Protein AF-0000000070832855 (afdb_homodimer)

Sequence (430 aa):
MSVKDAIEWRKTVKIYDDSKVISAEELATIIEAGRMAPSSMGLEVCNIVVIKNKEIKAKFAYDVLNGSNVEKGLKCDTLVCLVGYNANYLVSDEFLRSRLHRSEALDEKKLSETIEKYRQYLENHDNLTSYVDSQVYITTAFMTLQAADLKIGTTIIGGFNDHHSNDLLHELGYIDKDIKHTVLLLALGKYDEKTTGATFARKRISTEEFAKIVKMSVKDAIEWRKTVKIYDDSKVISAEELATIIEAGRMAPSSMGLEVCNIVVIKNKEIKAKFAYDVLNGSNVEKGLKCDTLVCLVGYNANYLVSDEFLRSRLHRSEALDEKKLSETIEKYRQYLENHDNLTSYVDSQVYITTAFMTLQAADLKIGTTIIGGFNDHHSNDLLHELGYIDKDIKHTVLLLALGKYDEKTTGATFARKRISTEEFAKIVK

Secondary structure (DSSP, 8-state):
-BHHHHHHH--B--S--TTS---HHHHHHHHHHHHTS--GGG---EEEEEE--HHHHHHHHHHHB-THHHHHHHHSSEEEEEEEE-HHHHTSHHHHHHHHTTT----HHHHHHHHHHHHHHHHTSS-HHHHHHHHHHHHHHHHHHHHHHTT-EEEEE--B-HHHHHHHHHHTTS--TTTEEEEEEEEEE---TTSTTSS-------HHHHEEEE-/-BHHHHHHH--B--S--TTS---HHHHHHHHHHHHTS--GGG---EEEEEE--HHHHHHHHHHHB-THHHHHHHHSSEEEEEEEE-HHHHTSHHHHHHHHTTT----HHHHHHHHHHHHHHHHTSS-HHHHHHHHHHHHHHHHHHHHHHTT-EEEEE--B-HHHHHHHHHHTTS--TTTEEEEEEEEEE---TTSTTSS-------HHHHEEEE-

Organism: NCBI:txid315358

InterPro domains:
  IPR000415 Nitroreductase-like [G3DSA:3.40.109.10] (1-215)
  IPR000415 Nitroreductase-like [SSF55469] (1-211)
  IPR029479 Nitroreductase [PF00881] (7-190)

Solvent-accessible surface area (backbone atoms only — not comparable to full-atom values): 22189 Å² total; per-residue (Å²): 78,34,34,68,55,13,57,70,67,52,54,60,44,59,45,49,36,64,89,44,78,77,49,72,68,59,50,50,54,26,53,48,35,29,62,65,36,80,38,81,95,63,54,60,57,50,36,35,41,37,31,51,24,67,68,61,30,41,51,44,15,68,68,21,32,48,76,76,47,23,56,34,45,56,29,26,43,31,40,32,38,36,25,22,48,29,50,75,44,59,61,30,66,70,49,40,50,68,45,55,58,72,78,43,97,50,55,69,67,60,45,53,52,49,44,50,51,51,34,51,55,52,69,69,43,93,48,45,54,52,56,33,47,25,46,40,29,26,23,49,36,37,22,49,44,36,27,24,39,70,68,33,35,35,29,81,41,76,74,55,41,53,68,48,43,29,51,51,38,28,74,75,67,77,43,54,57,85,42,33,40,60,65,40,34,38,34,31,25,37,57,52,89,80,44,86,69,16,55,70,86,87,80,66,80,52,67,71,78,34,41,46,74,42,110,77,32,33,68,57,14,57,69,68,52,55,61,43,59,45,48,37,63,89,44,77,78,49,71,66,58,51,49,53,26,52,49,35,30,62,64,37,79,39,80,93,63,55,60,57,49,36,36,40,37,32,51,24,66,67,60,30,41,51,45,15,68,70,21,34,48,76,77,47,24,58,36,46,57,28,26,45,32,43,31,38,34,26,24,49,29,52,76,44,58,61,30,67,70,49,38,50,67,45,55,58,73,76,44,95,49,55,69,67,59,46,53,52,49,44,50,52,52,33,52,54,51,68,68,43,92,49,47,54,53,57,33,46,25,46,41,31,26,23,49,37,37,23,50,43,37,28,24,38,69,68,33,35,34,30,82,42,76,73,54,40,52,68,49,43,29,50,51,37,28,75,74,66,76,44,54,56,87,42,32,40,58,65,38,35,38,35,31,25,36,56,53,90,82,44,85,67,17,55,71,85,86,78,65,80,52,68,71,75,35,40,47,76,42,112

Radius of gyration: 21.03 Å; Cα contacts (8 Å, |Δi|>4): 811; chains: 2; bounding box: 63×57×48 Å

Nearest PDB structures (foldseek):
  7ldq-assembly1_A  TM=8.716E-01  e=1.777E-17  Haemophilus influenzae R2846
  2hay-assembly1_A  TM=8.669E-01  e=4.616E-17  Streptococcus pyogenes serotype M1
  7rzp-assembly1_B  TM=8.556E-01  e=2.394E-17  Haemophilus influenzae R2866
  7s14-assembly1_A  TM=8.745E-01  e=1.821E-16  Haemophilus influenzae 86-028NP
  2h0u-assembly1_A-2  TM=8.362E-01  e=1.786E-12  Helicobacter pylori

Foldseek 3Di:
DDLVVLVVQAFAFLAFALVDAQDPVLVVQLQVLLVPFDDVVQLSFKDKDKDQDLVLLLVCLVQKADDSSSNLSNRFRIKMFIKGWDLVQSLDPVSLLVRQVVPDPDDPVVSVVVSVVVSVVLVPDPDNVVSGLVSSVRSVVSSSSSCSVVQKYKHKAQHIHFVRVLVSCVVVPNDDSNTMTGRIMMGIHHHDPPDPPRGDDDDDDDPVVVDDDDD/DDLVVLVVQAFAFLDFALVDAQDPVLVVQLQVLLVPFDDVVQLSFKDKDKDQDLVLLLVCLVQKADDSSSNLSNRFRIKMFIKGWDLVQSLDPVSLLVRQVVPDPDDPVVSVVVSVVVSVVLVPDPDNVVSGLVSSVRSVVSSSSSCSVVQKYKHKAQHIHFVRVLVSCVVVPNDDSNTMTGRIMMGIHHHDPPDPPRGDDDDDDDPVVVDDDDD

pLDDT: mean 96.26, std 5.05, range [60.94, 98.94]

Structure (mmCIF, N/CA/C/O backbone):
data_AF-0000000070832855-model_v1
#
loop_
_entity.id
_entity.type
_entity.pdbx_description
1 polymer Nitroreductase
#
loop_
_atom_site.group_PDB
_atom_site.id
_atom_site.type_symbol
_atom_site.label_atom_id
_atom_site.label_alt_id
_atom_site.label_comp_id
_atom_site.label_asym_id
_atom_site.label_entity_id
_atom_site.label_seq_id
_atom_site.pdbx_PDB_ins_code
_atom_site.Cartn_x
_atom_site.Cartn_y
_atom_site.Cartn_z
_atom_site.occupancy
_atom_site.B_iso_or_equiv
_atom_site.auth_seq_id
_atom_site.auth_comp_id
_atom_site.auth_asym_id
_atom_site.auth_atom_id
_atom_site.pdbx_PDB_model_num
ATOM 1 N N . MET A 1 1 ? 5.602 -11.656 15.859 1 93.94 1 MET A N 1
ATOM 2 C CA . MET A 1 1 ? 6.734 -10.766 16.062 1 93.94 1 MET A CA 1
ATOM 3 C C . MET A 1 1 ? 6.32 -9.305 15.891 1 93.94 1 MET A C 1
ATOM 5 O O . MET A 1 1 ? 5.211 -9.023 15.438 1 93.94 1 MET A O 1
ATOM 9 N N . SER A 1 2 ? 7.266 -8.328 16.266 1 97.25 2 SER A N 1
ATOM 10 C CA . SER A 1 2 ? 6.949 -6.906 16.125 1 97.25 2 SER A CA 1
ATOM 11 C C . SER A 1 2 ? 6.871 -6.512 14.656 1 97.25 2 SER A C 1
ATOM 13 O O . SER A 1 2 ? 7.328 -7.254 13.781 1 97.25 2 SER A O 1
ATOM 15 N N . VAL A 1 3 ? 6.281 -5.355 14.398 1 98.81 3 VAL A N 1
ATOM 16 C CA . VAL A 1 3 ? 6.219 -4.844 13.031 1 98.81 3 VAL A CA 1
ATOM 17 C C . VAL A 1 3 ? 7.633 -4.625 12.5 1 98.81 3 VAL A C 1
ATOM 19 O O . VAL A 1 3 ? 7.949 -5.016 11.375 1 98.81 3 VAL A O 1
ATOM 22 N N . LYS A 1 4 ? 8.484 -4.012 13.289 1 98.38 4 LYS A N 1
ATOM 23 C CA . LYS A 1 4 ? 9.875 -3.779 12.906 1 98.38 4 LYS A CA 1
ATOM 24 C C . LYS A 1 4 ? 10.57 -5.082 12.523 1 98.38 4 LYS A C 1
ATOM 26 O O . LYS A 1 4 ? 11.242 -5.156 11.5 1 98.38 4 LYS A O 1
ATOM 31 N N . ASP A 1 5 ? 10.414 -6.121 13.305 1 98.44 5 ASP A N 1
ATOM 32 C CA . ASP A 1 5 ? 11.031 -7.418 13.039 1 98.44 5 ASP A CA 1
ATOM 33 C C . ASP A 1 5 ? 10.477 -8.039 11.758 1 98.44 5 ASP A C 1
ATOM 35 O O . ASP A 1 5 ? 11.211 -8.664 10.992 1 98.44 5 ASP A O 1
ATOM 39 N N . ALA A 1 6 ? 9.125 -7.922 11.562 1 98.75 6 ALA A N 1
ATOM 40 C CA . ALA A 1 6 ? 8.492 -8.445 10.352 1 98.75 6 ALA A CA 1
ATOM 41 C C . ALA A 1 6 ? 9.047 -7.754 9.109 1 98.75 6 ALA A C 1
ATOM 43 O O . ALA A 1 6 ? 9.312 -8.406 8.094 1 98.75 6 ALA A O 1
ATOM 44 N N . ILE A 1 7 ? 9.219 -6.422 9.211 1 98.75 7 ILE A N 1
ATOM 45 C CA . ILE A 1 7 ? 9.766 -5.645 8.102 1 98.75 7 ILE A CA 1
ATOM 46 C C . ILE A 1 7 ? 11.195 -6.098 7.816 1 98.75 7 ILE A C 1
ATOM 48 O O . ILE A 1 7 ? 11.578 -6.258 6.656 1 98.75 7 ILE A O 1
ATOM 52 N N . GLU A 1 8 ? 11.977 -6.34 8.797 1 97.38 8 GLU A N 1
ATOM 53 C CA . GLU A 1 8 ? 13.359 -6.773 8.625 1 97.38 8 GLU A CA 1
ATOM 54 C C . GLU A 1 8 ? 13.43 -8.172 8.031 1 97.38 8 GLU A C 1
ATOM 56 O O . GLU A 1 8 ? 14.32 -8.469 7.227 1 97.38 8 GLU A O 1
ATOM 61 N N . TRP A 1 9 ? 12.531 -9.016 8.422 1 97.12 9 TRP A N 1
ATOM 62 C CA . TRP A 1 9 ? 12.523 -10.391 7.945 1 97.12 9 TRP A CA 1
ATOM 63 C C . TRP A 1 9 ? 12.047 -10.469 6.5 1 97.12 9 TRP A C 1
ATOM 65 O O . TRP A 1 9 ? 12.516 -11.305 5.727 1 97.12 9 TRP A O 1
ATOM 75 N N . ARG A 1 10 ? 11.102 -9.633 6.129 1 97.75 10 ARG A N 1
ATOM 76 C CA . ARG A 1 10 ? 10.422 -9.703 4.836 1 97.75 10 ARG A CA 1
ATOM 77 C C . ARG A 1 10 ? 11.391 -9.438 3.693 1 97.75 10 ARG A C 1
ATOM 79 O O . ARG A 1 10 ? 12.07 -8.414 3.674 1 97.75 10 ARG A O 1
ATOM 86 N N . LYS A 1 11 ? 11.43 -10.312 2.754 1 96.38 11 LYS A N 1
ATOM 87 C CA . LYS A 1 11 ? 12.102 -10.219 1.461 1 96.38 11 LYS A CA 1
ATOM 88 C C . LYS A 1 11 ? 11.25 -10.828 0.352 1 96.38 11 LYS A C 1
ATOM 90 O O . LYS A 1 11 ? 10.375 -11.656 0.618 1 96.38 11 LYS A O 1
ATOM 95 N N . THR A 1 12 ? 11.516 -10.336 -0.816 1 97.81 12 THR A N 1
ATOM 96 C CA . THR A 1 12 ? 10.867 -11.023 -1.927 1 97.81 12 THR A CA 1
ATOM 97 C C . THR A 1 12 ? 11.406 -12.445 -2.072 1 97.81 12 THR A C 1
ATOM 99 O O . THR A 1 12 ? 12.617 -12.648 -2.139 1 97.81 12 THR A O 1
ATOM 102 N N . VAL A 1 13 ? 10.5 -13.383 -2.078 1 97.94 13 VAL A N 1
ATOM 103 C CA . VAL A 1 13 ? 10.883 -14.789 -2.203 1 97.94 13 VAL A CA 1
ATOM 104 C C . VAL A 1 13 ? 10.758 -15.234 -3.658 1 97.94 13 VAL A C 1
ATOM 106 O O . VAL A 1 13 ? 9.711 -15.039 -4.285 1 97.94 13 VAL A O 1
ATOM 109 N N . LYS A 1 14 ? 11.742 -15.906 -4.145 1 96.06 14 LYS A N 1
ATOM 110 C CA . LYS A 1 14 ? 11.781 -16.25 -5.562 1 96.06 14 LYS A CA 1
ATOM 111 C C . LYS A 1 14 ? 11.633 -17.766 -5.762 1 96.06 14 LYS A C 1
ATOM 113 O O . LYS A 1 14 ? 11.266 -18.219 -6.848 1 96.06 14 LYS A O 1
ATOM 118 N N . ILE A 1 15 ? 11.984 -18.484 -4.773 1 97.62 15 ILE A N 1
ATOM 119 C CA . ILE A 1 15 ? 11.906 -19.938 -4.828 1 97.62 15 ILE A CA 1
ATOM 120 C C . ILE A 1 15 ? 11.156 -20.469 -3.605 1 97.62 15 ILE A C 1
ATOM 122 O O . ILE A 1 15 ? 11.609 -20.281 -2.471 1 97.62 15 ILE A O 1
ATOM 126 N N . TYR A 1 16 ? 10.07 -21.125 -3.816 1 98.19 16 TYR A N 1
ATOM 127 C CA . TYR A 1 16 ? 9.25 -21.672 -2.732 1 98.19 16 TYR A CA 1
ATOM 128 C C . TYR A 1 16 ? 9.523 -23.156 -2.525 1 98.19 16 TYR A C 1
ATOM 130 O O . TYR A 1 16 ? 9.977 -23.844 -3.443 1 98.19 16 TYR A O 1
ATOM 138 N N . ASP A 1 17 ? 9.375 -23.625 -1.344 1 97.31 17 ASP A N 1
ATOM 139 C CA . ASP A 1 17 ? 9.367 -25.031 -1.005 1 97.31 17 ASP A CA 1
ATOM 140 C C . ASP A 1 17 ? 7.953 -25.609 -1.093 1 97.31 17 ASP A C 1
ATOM 142 O O . ASP A 1 17 ? 7.176 -25.516 -0.14 1 97.31 17 ASP A O 1
ATOM 146 N N . ASP A 1 18 ? 7.617 -26.219 -2.168 1 94.88 18 ASP A N 1
ATOM 147 C CA . ASP A 1 18 ? 6.242 -26.625 -2.449 1 94.88 18 ASP A CA 1
ATOM 148 C C . ASP A 1 18 ? 5.871 -27.875 -1.649 1 94.88 18 ASP A C 1
ATOM 150 O O . ASP A 1 18 ? 4.746 -28.375 -1.753 1 94.88 18 ASP A O 1
ATOM 154 N N . SER A 1 19 ? 6.762 -28.406 -0.793 1 95.69 19 SER A N 1
ATOM 155 C CA . SER A 1 19 ? 6.434 -29.516 0.107 1 95.69 19 SER A CA 1
ATOM 156 C C . SER A 1 19 ? 5.809 -29 1.401 1 95.69 19 SER A C 1
ATOM 158 O O . SER A 1 19 ? 5.246 -29.781 2.174 1 95.69 19 SER A O 1
ATOM 160 N N . LYS A 1 20 ? 5.953 -27.75 1.626 1 96.19 20 LYS A N 1
ATOM 161 C CA . LYS A 1 20 ? 5.391 -27.125 2.826 1 96.19 20 LYS A CA 1
ATOM 162 C C . LYS A 1 20 ? 4.078 -26.406 2.516 1 96.19 20 LYS A C 1
ATOM 164 O O . LYS A 1 20 ? 3.934 -25.812 1.451 1 96.19 20 LYS A O 1
ATOM 169 N N . VAL A 1 21 ? 3.18 -26.453 3.482 1 96.62 21 VAL A N 1
ATOM 170 C CA . VAL A 1 21 ? 1.85 -25.891 3.25 1 96.62 21 VAL A CA 1
ATOM 171 C C . VAL A 1 21 ? 1.551 -24.812 4.289 1 96.62 21 VAL A C 1
ATOM 173 O O . VAL A 1 21 ? 2.094 -24.844 5.398 1 96.62 21 VAL A O 1
ATOM 176 N N . ILE A 1 22 ? 0.823 -23.812 3.875 1 98.19 22 ILE A N 1
ATOM 177 C CA . ILE A 1 22 ? 0.266 -22.797 4.773 1 98.19 22 ILE A CA 1
ATOM 178 C C . ILE A 1 22 ? -1.022 -23.328 5.402 1 98.19 22 ILE A C 1
ATOM 180 O O . ILE A 1 22 ? -1.924 -23.781 4.695 1 98.19 22 ILE A O 1
ATOM 184 N N . SER A 1 23 ? -1.111 -23.312 6.715 1 98.25 23 SER A N 1
ATOM 185 C CA . SER A 1 23 ? -2.303 -23.812 7.391 1 98.25 23 SER A CA 1
ATOM 186 C C . SER A 1 23 ? -3.504 -22.906 7.141 1 98.25 23 SER A C 1
ATOM 188 O O . SER A 1 23 ? -3.344 -21.75 6.746 1 98.25 23 SER A O 1
ATOM 190 N N . ALA A 1 24 ? -4.68 -23.5 7.363 1 97.75 24 ALA A N 1
ATOM 191 C CA . ALA A 1 24 ? -5.902 -22.719 7.227 1 97.75 24 ALA A CA 1
ATOM 192 C C . ALA A 1 24 ? -5.895 -21.516 8.172 1 97.75 24 ALA A C 1
ATOM 194 O O . ALA A 1 24 ? -6.348 -20.422 7.805 1 97.75 24 ALA A O 1
ATOM 195 N N . GLU A 1 25 ? -5.402 -21.719 9.359 1 98.5 25 GLU A N 1
ATOM 196 C CA . GLU A 1 25 ? -5.348 -20.656 10.352 1 98.5 25 GLU A CA 1
ATOM 197 C C . GLU A 1 25 ? -4.391 -19.547 9.922 1 98.5 25 GLU A C 1
ATOM 199 O O . GLU A 1 25 ? -4.707 -18.359 10.039 1 98.5 25 GLU A O 1
ATOM 204 N N . GLU A 1 26 ? -3.211 -19.938 9.438 1 98.62 26 GLU A N 1
ATOM 205 C CA . GLU A 1 26 ? -2.248 -18.969 8.922 1 98.62 26 GLU A CA 1
ATOM 206 C C . GLU A 1 26 ? -2.842 -18.156 7.781 1 98.62 26 GLU A C 1
ATOM 208 O O . GLU A 1 26 ? -2.732 -16.922 7.766 1 98.62 26 GLU A O 1
ATOM 213 N N . LEU A 1 27 ? -3.463 -18.859 6.859 1 98.75 27 LEU A N 1
ATOM 214 C CA . LEU A 1 27 ? -4.055 -18.188 5.703 1 98.75 27 LEU A CA 1
ATOM 215 C C . LEU A 1 27 ? -5.16 -17.234 6.137 1 98.75 27 LEU A C 1
ATOM 217 O O . LEU A 1 27 ? -5.242 -16.109 5.637 1 98.75 27 LEU A O 1
ATOM 221 N N . ALA A 1 28 ? -5.984 -17.688 7.09 1 98.75 28 ALA A N 1
ATOM 222 C CA . ALA A 1 28 ? -7.066 -16.828 7.594 1 98.75 28 ALA A CA 1
ATOM 223 C C . ALA A 1 28 ? -6.516 -15.555 8.219 1 98.75 28 ALA A C 1
ATOM 225 O O . ALA A 1 28 ? -7.09 -14.477 8.055 1 98.75 28 ALA A O 1
ATOM 226 N N . THR A 1 29 ? -5.414 -15.672 8.93 1 98.81 29 THR A N 1
ATOM 227 C CA . THR A 1 29 ? -4.789 -14.516 9.57 1 98.81 29 THR A CA 1
ATOM 228 C C . THR A 1 29 ? -4.293 -13.523 8.523 1 98.81 29 THR A C 1
ATOM 230 O O . THR A 1 29 ? -4.465 -12.312 8.672 1 98.81 29 THR A O 1
ATOM 233 N N . ILE A 1 30 ? -3.725 -14 7.449 1 98.94 30 ILE A N 1
ATOM 234 C CA . ILE A 1 30 ? -3.219 -13.148 6.375 1 98.94 30 ILE A CA 1
ATOM 235 C C . ILE A 1 30 ? -4.387 -12.484 5.652 1 98.94 30 ILE A C 1
ATOM 237 O O . ILE A 1 30 ? -4.336 -11.289 5.352 1 98.94 30 ILE A O 1
ATOM 241 N N . ILE A 1 31 ? -5.477 -13.227 5.383 1 98.94 31 ILE A N 1
ATOM 242 C CA . ILE A 1 31 ? -6.668 -12.695 4.738 1 98.94 31 ILE A CA 1
ATOM 243 C C . ILE A 1 31 ? -7.27 -11.586 5.602 1 98.94 31 ILE A C 1
ATOM 245 O O . ILE A 1 31 ? -7.625 -10.523 5.094 1 98.94 31 ILE A O 1
ATOM 249 N N . GLU A 1 32 ? -7.328 -11.82 6.875 1 98.88 32 GLU A N 1
ATOM 250 C CA . GLU A 1 32 ? -7.883 -10.836 7.797 1 98.88 32 GLU A CA 1
ATOM 251 C C . GLU A 1 32 ? -7.062 -9.547 7.785 1 98.88 32 GLU A C 1
ATOM 253 O O . GLU A 1 32 ? -7.621 -8.453 7.871 1 98.88 32 GLU A O 1
ATOM 258 N N . ALA A 1 33 ? -5.77 -9.68 7.703 1 98.94 33 ALA A N 1
ATOM 259 C CA . ALA A 1 33 ? -4.918 -8.492 7.633 1 98.94 33 ALA A CA 1
ATOM 260 C C . ALA A 1 33 ? -5.289 -7.621 6.438 1 98.94 33 ALA A C 1
ATOM 262 O O . ALA A 1 33 ? -5.352 -6.395 6.551 1 98.94 33 ALA A O 1
ATOM 263 N N . GLY A 1 34 ? -5.535 -8.219 5.281 1 98.88 34 GLY A N 1
ATOM 264 C CA . GLY A 1 34 ? -5.98 -7.48 4.113 1 98.88 34 GLY A CA 1
ATOM 265 C C . GLY A 1 34 ? -7.34 -6.828 4.301 1 98.88 34 GLY A C 1
ATOM 266 O O . GLY A 1 34 ? -7.535 -5.672 3.926 1 98.88 34 GLY A O 1
ATOM 267 N N . ARG A 1 35 ? -8.258 -7.566 4.906 1 98.81 35 ARG A N 1
ATOM 268 C CA . ARG A 1 35 ? -9.609 -7.078 5.133 1 98.81 35 ARG A CA 1
ATOM 269 C C . ARG A 1 35 ? -9.609 -5.848 6.039 1 98.81 35 ARG A C 1
ATOM 271 O O . ARG A 1 35 ? -10.445 -4.957 5.879 1 98.81 35 ARG A O 1
ATOM 278 N N . MET A 1 36 ? -8.633 -5.77 6.875 1 98.56 36 MET A N 1
ATOM 279 C CA . MET A 1 36 ? -8.594 -4.73 7.898 1 98.56 36 MET A CA 1
ATOM 280 C C . MET A 1 36 ? -7.844 -3.5 7.398 1 98.56 36 MET A C 1
ATOM 282 O O . MET A 1 36 ? -7.789 -2.479 8.086 1 98.56 36 MET A O 1
ATOM 286 N N . ALA A 1 37 ? -7.262 -3.566 6.207 1 98.62 37 ALA A N 1
ATOM 287 C CA . ALA A 1 37 ? -6.48 -2.453 5.672 1 98.62 37 ALA A CA 1
ATOM 288 C C . ALA A 1 37 ? -7.348 -1.206 5.512 1 98.62 37 ALA A C 1
ATOM 290 O O . ALA A 1 37 ? -8.555 -1.306 5.266 1 98.62 37 ALA A O 1
ATOM 291 N N . PRO A 1 38 ? -6.793 0.007 5.711 1 97.88 38 PRO A N 1
ATOM 292 C CA . PRO A 1 38 ? -7.562 1.23 5.477 1 97.88 38 PRO A CA 1
ATOM 293 C C . PRO A 1 38 ? -7.957 1.406 4.012 1 97.88 38 PRO A C 1
ATOM 295 O O . PRO A 1 38 ? -7.305 0.859 3.121 1 97.88 38 PRO A O 1
ATOM 298 N N . SER A 1 39 ? -9 2.072 3.816 1 97.12 39 SER A N 1
ATOM 299 C CA . SER A 1 39 ? -9.516 2.42 2.496 1 97.12 39 SER A CA 1
ATOM 300 C C . SER A 1 39 ? -10.109 3.826 2.488 1 97.12 39 SER A C 1
ATOM 302 O O . SER A 1 39 ? -10.828 4.207 3.412 1 97.12 39 SER A O 1
ATOM 304 N N . SER A 1 40 ? -9.672 4.562 1.47 1 96.44 40 SER A N 1
ATOM 305 C CA . SER A 1 40 ? -10.195 5.918 1.332 1 96.44 40 SER A CA 1
ATOM 306 C C . SER A 1 40 ? -11.719 5.934 1.436 1 96.44 40 SER A C 1
ATOM 308 O O . SER A 1 40 ? -12.398 5.102 0.832 1 96.44 40 SER A O 1
ATOM 310 N N . MET A 1 41 ? -12.266 6.828 2.326 1 93.06 41 MET A N 1
ATOM 311 C CA . MET A 1 41 ? -13.688 7.082 2.516 1 93.06 41 MET A CA 1
ATOM 312 C C . MET A 1 41 ? -14.398 5.84 3.049 1 93.06 41 MET A C 1
ATOM 314 O O . MET A 1 41 ? -15.625 5.766 3.037 1 93.06 41 MET A O 1
ATOM 318 N N . GLY A 1 42 ? -13.617 4.848 3.465 1 94.19 42 GLY A N 1
ATOM 319 C CA . GLY A 1 42 ? -14.203 3.625 3.986 1 94.19 42 GLY A CA 1
ATOM 320 C C . GLY A 1 42 ? -14.891 2.791 2.924 1 94.19 42 GLY A C 1
ATOM 321 O O . GLY A 1 42 ? -15.734 1.95 3.236 1 94.19 42 GLY A O 1
ATOM 322 N N . LEU A 1 43 ? -14.508 2.971 1.678 1 96.19 43 LEU A N 1
ATOM 323 C CA . LEU A 1 43 ? -15.258 2.361 0.582 1 96.19 43 LEU A CA 1
ATOM 324 C C . LEU A 1 43 ? -14.812 0.92 0.356 1 96.19 43 LEU A C 1
ATOM 326 O O . LEU A 1 43 ? -15.516 0.143 -0.294 1 96.19 43 LEU A O 1
ATOM 330 N N . GLU A 1 44 ? -13.625 0.528 0.855 1 97.5 44 GLU A N 1
ATOM 331 C CA . GLU A 1 44 ? -13.156 -0.851 0.754 1 97.5 44 GLU A CA 1
ATOM 332 C C . GLU A 1 44 ? -13.258 -1.363 -0.68 1 97.5 44 GLU A C 1
ATOM 334 O O . GLU A 1 44 ? -13.977 -2.33 -0.951 1 97.5 44 GLU A O 1
ATOM 339 N N . VAL A 1 45 ? -12.414 -0.801 -1.539 1 98.25 45 VAL A N 1
ATOM 340 C CA . VAL A 1 45 ? -12.555 -0.968 -2.982 1 98.25 45 VAL A CA 1
ATOM 341 C C . VAL A 1 45 ? -11.797 -2.213 -3.436 1 98.25 45 VAL A C 1
ATOM 343 O O . VAL A 1 45 ? -11.734 -2.508 -4.633 1 98.25 45 VAL A O 1
ATOM 346 N N . CYS A 1 46 ? -11.164 -2.938 -2.514 1 98.69 46 CYS A N 1
ATOM 347 C CA . CYS A 1 46 ? -10.352 -4.105 -2.828 1 98.69 46 CYS A CA 1
ATOM 348 C C . CYS A 1 46 ? -11.039 -5.391 -2.371 1 98.69 46 CYS A C 1
ATOM 350 O O . CYS A 1 46 ? -11.602 -5.441 -1.279 1 98.69 46 CYS A O 1
ATOM 352 N N . ASN A 1 47 ? -11.039 -6.383 -3.172 1 98.75 47 ASN A N 1
ATOM 353 C CA . ASN A 1 47 ? -11.312 -7.777 -2.844 1 98.75 47 ASN A CA 1
ATOM 354 C C . ASN A 1 47 ? -10.156 -8.688 -3.246 1 98.75 47 ASN A C 1
ATOM 356 O O . ASN A 1 47 ? -9.195 -8.234 -3.861 1 98.75 47 ASN A O 1
ATOM 360 N N . ILE A 1 48 ? -10.305 -9.984 -2.863 1 98.94 48 ILE A N 1
ATOM 361 C CA . ILE A 1 48 ? -9.234 -10.898 -3.262 1 98.94 48 ILE A CA 1
ATOM 362 C C . ILE A 1 48 ? -9.836 -12.234 -3.689 1 98.94 48 ILE A C 1
ATOM 364 O O . ILE A 1 48 ? -10.906 -12.625 -3.213 1 98.94 48 ILE A O 1
ATOM 368 N N . VAL A 1 49 ? -9.211 -12.852 -4.613 1 98.94 49 VAL A N 1
ATOM 369 C CA . VAL A 1 49 ? -9.422 -14.258 -4.945 1 98.94 49 VAL A CA 1
ATOM 370 C C . VAL A 1 49 ? -8.211 -15.078 -4.504 1 98.94 49 VAL A C 1
ATOM 372 O O . VAL A 1 49 ? -7.09 -14.836 -4.953 1 98.94 49 VAL A O 1
ATOM 375 N N . VAL A 1 50 ? -8.445 -16.031 -3.623 1 98.94 50 VAL A N 1
ATOM 376 C CA . VAL A 1 50 ? -7.387 -16.844 -3.031 1 98.94 50 VAL A CA 1
ATOM 377 C C . VAL A 1 50 ? -7.367 -18.219 -3.691 1 98.94 50 VAL A C 1
ATOM 379 O O . VAL A 1 50 ? -8.289 -19.016 -3.504 1 98.94 50 VAL A O 1
ATOM 382 N N . ILE A 1 51 ? -6.312 -18.5 -4.426 1 98.81 51 ILE A N 1
ATOM 383 C CA . ILE A 1 51 ? -6.227 -19.75 -5.188 1 98.81 51 ILE A CA 1
ATOM 384 C C . ILE A 1 51 ? -5.316 -20.734 -4.461 1 98.81 51 ILE A C 1
ATOM 386 O O . ILE A 1 51 ? -4.09 -20.625 -4.523 1 98.81 51 ILE A O 1
ATOM 390 N N . LYS A 1 52 ? -5.891 -21.703 -3.863 1 97.25 52 LYS A N 1
ATOM 391 C CA . LYS A 1 52 ? -5.164 -22.781 -3.182 1 97.25 52 LYS A CA 1
ATOM 392 C C . LYS A 1 52 ? -5.23 -24.078 -3.975 1 97.25 52 LYS A C 1
ATOM 394 O O . LYS A 1 52 ? -4.348 -24.922 -3.859 1 97.25 52 LYS A O 1
ATOM 399 N N . ASN A 1 53 ? -6.309 -24.188 -4.785 1 97.25 53 ASN A N 1
ATOM 400 C CA . ASN A 1 53 ? -6.461 -25.359 -5.633 1 97.25 53 ASN A CA 1
ATOM 401 C C . ASN A 1 53 ? -5.281 -25.531 -6.586 1 97.25 53 ASN A C 1
ATOM 403 O O . ASN A 1 53 ? -5.035 -24.656 -7.426 1 97.25 53 ASN A O 1
ATOM 407 N N . LYS A 1 54 ? -4.629 -26.641 -6.539 1 97.06 54 LYS A N 1
ATOM 408 C CA . LYS A 1 54 ? -3.383 -26.859 -7.273 1 97.06 54 LYS A CA 1
ATOM 409 C C . LYS A 1 54 ? -3.619 -26.812 -8.781 1 97.06 54 LYS A C 1
ATOM 411 O O . LYS A 1 54 ? -2.805 -26.266 -9.523 1 97.06 54 LYS A O 1
ATOM 416 N N . GLU A 1 55 ? -4.672 -27.359 -9.227 1 97.88 55 GLU A N 1
ATOM 417 C CA . GLU A 1 55 ? -4.961 -27.406 -10.656 1 97.88 55 GLU A CA 1
ATOM 418 C C . GLU A 1 55 ? -5.258 -26.016 -11.203 1 97.88 55 GLU A C 1
ATOM 420 O O . GLU A 1 55 ? -4.727 -25.625 -12.242 1 97.88 55 GLU A O 1
ATOM 425 N N . ILE A 1 56 ? -6.094 -25.25 -10.5 1 98.25 56 ILE A N 1
ATOM 426 C CA . ILE A 1 56 ? -6.461 -23.922 -10.938 1 98.25 56 ILE A CA 1
ATOM 427 C C . ILE A 1 56 ? -5.25 -22.984 -10.828 1 98.25 56 ILE A C 1
ATOM 429 O O . ILE A 1 56 ? -5.035 -22.141 -11.688 1 98.25 56 ILE A O 1
ATOM 433 N N . LYS A 1 57 ? -4.488 -23.172 -9.781 1 98.56 57 LYS A N 1
ATOM 434 C CA . LYS A 1 57 ? -3.273 -22.375 -9.617 1 98.56 57 LYS A CA 1
ATOM 435 C C . LYS A 1 57 ? -2.303 -22.609 -10.766 1 98.56 57 LYS A C 1
ATOM 437 O O . LYS A 1 57 ? -1.729 -21.656 -11.305 1 98.56 57 LYS A O 1
ATOM 442 N N . ALA A 1 58 ? -2.119 -23.906 -11.164 1 98.44 58 ALA A N 1
ATOM 443 C CA . ALA A 1 58 ? -1.249 -24.234 -12.289 1 98.44 58 ALA A CA 1
ATOM 444 C C . ALA A 1 58 ? -1.774 -23.625 -13.586 1 98.44 58 ALA A C 1
ATOM 446 O O . ALA A 1 58 ? -1.011 -23.047 -14.367 1 98.44 58 ALA A O 1
ATOM 447 N N . LYS A 1 59 ? -3.047 -23.781 -13.836 1 98.38 59 LYS A N 1
ATOM 448 C CA . LYS A 1 59 ? -3.654 -23.172 -15.016 1 98.38 59 LYS A CA 1
ATOM 449 C C . LYS A 1 59 ? -3.436 -21.672 -15.039 1 98.38 59 LYS A C 1
ATOM 451 O O . LYS A 1 59 ? -3.064 -21.109 -16.078 1 98.38 59 LYS A O 1
ATOM 456 N N . PHE A 1 60 ? -3.68 -21 -13.906 1 98.75 60 PHE A N 1
ATOM 457 C CA . PHE A 1 60 ? -3.482 -19.562 -13.789 1 98.75 60 PHE A CA 1
ATOM 458 C C . PHE A 1 60 ? -2.031 -19.203 -14.062 1 98.75 60 PHE A C 1
ATOM 460 O O . PHE A 1 60 ? -1.757 -18.25 -14.812 1 98.75 60 PHE A O 1
ATOM 467 N N . ALA A 1 61 ? -1.115 -19.953 -13.477 1 98.56 61 ALA A N 1
ATOM 468 C CA . ALA A 1 61 ? 0.308 -19.672 -13.648 1 98.56 61 ALA A CA 1
ATOM 469 C C . ALA A 1 61 ? 0.704 -19.75 -15.125 1 98.56 61 ALA A C 1
ATOM 471 O O . ALA A 1 61 ? 1.378 -18.859 -15.633 1 98.56 61 ALA A O 1
ATOM 472 N N . TYR A 1 62 ? 0.249 -20.703 -15.812 1 98.19 62 TYR A N 1
ATOM 473 C CA . TYR A 1 62 ? 0.626 -20.922 -17.203 1 98.19 62 TYR A CA 1
ATOM 474 C C . TYR A 1 62 ? -0.052 -19.891 -18.109 1 98.19 62 TYR A C 1
ATOM 476 O O . TYR A 1 62 ? 0.555 -19.406 -19.062 1 98.19 62 TYR A O 1
ATOM 484 N N . ASP A 1 63 ? -1.288 -19.531 -17.844 1 98.06 63 ASP A N 1
ATOM 485 C CA . ASP A 1 63 ? -2.082 -18.703 -18.75 1 98.06 63 ASP A CA 1
ATOM 486 C C . ASP A 1 63 ? -1.827 -17.219 -18.5 1 98.06 63 ASP A C 1
ATOM 488 O O . ASP A 1 63 ? -1.959 -16.391 -19.406 1 98.06 63 ASP A O 1
ATOM 492 N N . VAL A 1 64 ? -1.496 -16.875 -17.234 1 98.62 64 VAL A N 1
ATOM 493 C CA . VAL A 1 64 ? -1.567 -15.477 -16.828 1 98.62 64 VAL A CA 1
ATOM 494 C C . VAL A 1 64 ? -0.161 -14.945 -16.562 1 98.62 64 VAL A C 1
ATOM 496 O O . VAL A 1 64 ? 0.142 -13.789 -16.859 1 98.62 64 VAL A O 1
ATOM 499 N N . LEU A 1 65 ? 0.708 -15.812 -16.016 1 98.38 65 LEU A N 1
ATOM 500 C CA . LEU A 1 65 ? 2.039 -15.359 -15.633 1 98.38 65 LEU A CA 1
ATOM 501 C C . LEU A 1 65 ? 3.027 -15.547 -16.781 1 98.38 65 LEU A C 1
ATOM 503 O O . LEU A 1 65 ? 2.705 -16.172 -17.781 1 98.38 65 LEU A O 1
ATOM 507 N N . ASN A 1 66 ? 4.152 -14.883 -16.641 1 95.12 66 ASN A N 1
ATOM 508 C CA . ASN A 1 66 ? 5.211 -14.953 -17.641 1 95.12 66 ASN A CA 1
ATOM 509 C C . ASN A 1 66 ? 6.594 -15.016 -17 1 95.12 66 ASN A C 1
ATOM 511 O O . ASN A 1 66 ? 6.75 -14.664 -15.82 1 95.12 66 ASN A O 1
ATOM 515 N N . GLY A 1 67 ? 7.508 -15.578 -17.734 1 93.44 67 GLY A N 1
ATOM 516 C CA . GLY A 1 67 ? 8.883 -15.617 -17.281 1 93.44 67 GLY A CA 1
ATOM 517 C C . GLY A 1 67 ? 9.055 -16.328 -15.953 1 93.44 67 GLY A C 1
ATOM 518 O O . GLY A 1 67 ? 8.492 -17.406 -15.75 1 93.44 67 GLY A O 1
ATOM 519 N N . SER A 1 68 ? 9.867 -15.727 -15.102 1 93 68 SER A N 1
ATOM 520 C CA . SER A 1 68 ? 10.203 -16.344 -13.812 1 93 68 SER A CA 1
ATOM 521 C C . SER A 1 68 ? 9 -16.391 -12.891 1 93 68 SER A C 1
ATOM 523 O O . SER A 1 68 ? 9 -17.109 -11.898 1 93 68 SER A O 1
ATOM 525 N N . ASN A 1 69 ? 7.93 -15.625 -13.172 1 97.31 69 ASN A N 1
ATOM 526 C CA . ASN A 1 69 ? 6.742 -15.602 -12.328 1 97.31 69 ASN A CA 1
ATOM 527 C C . ASN A 1 69 ? 5.926 -16.891 -12.469 1 97.31 69 ASN A C 1
ATOM 529 O O . ASN A 1 69 ? 5.148 -17.234 -11.578 1 97.31 69 ASN A O 1
ATOM 533 N N . VAL A 1 70 ? 6.137 -17.609 -13.602 1 98.25 70 VAL A N 1
ATOM 534 C CA . VAL A 1 70 ? 5.418 -18.875 -13.805 1 98.25 70 VAL A CA 1
ATOM 535 C C . VAL A 1 70 ? 5.801 -19.859 -12.711 1 98.25 70 VAL A C 1
ATOM 537 O O . VAL A 1 70 ? 4.93 -20.438 -12.047 1 98.25 70 VAL A O 1
ATOM 540 N N . GLU A 1 71 ? 7.102 -20.031 -12.484 1 97.56 71 GLU A N 1
ATOM 541 C CA . GLU A 1 71 ? 7.566 -20.969 -11.469 1 97.56 71 GLU A CA 1
ATOM 542 C C . GLU A 1 71 ? 7.125 -20.547 -10.078 1 97.56 71 GLU A C 1
ATOM 544 O O . GLU A 1 71 ? 6.766 -21.391 -9.25 1 97.56 71 GLU A O 1
ATOM 549 N N . LYS A 1 72 ? 7.156 -19.281 -9.789 1 97.75 72 LYS A N 1
ATOM 550 C CA . LYS A 1 72 ? 6.688 -18.797 -8.492 1 97.75 72 LYS A CA 1
ATOM 551 C C . LYS A 1 72 ? 5.219 -19.156 -8.273 1 97.75 72 LYS A C 1
ATOM 553 O O . LYS A 1 72 ? 4.844 -19.625 -7.191 1 97.75 72 LYS A O 1
ATOM 558 N N . GLY A 1 73 ? 4.418 -18.906 -9.328 1 98.19 73 GLY A N 1
ATOM 559 C CA . GLY A 1 73 ? 3.006 -19.234 -9.25 1 98.19 73 GLY A CA 1
ATOM 560 C C . GLY A 1 73 ? 2.746 -20.734 -9.078 1 98.19 73 GLY A C 1
ATOM 561 O O . GLY A 1 73 ? 1.841 -21.125 -8.344 1 98.19 73 GLY A O 1
ATOM 562 N N . LEU A 1 74 ? 3.578 -21.531 -9.734 1 98.12 74 LEU A N 1
ATOM 563 C CA . LEU A 1 74 ? 3.412 -22.984 -9.672 1 98.12 74 LEU A CA 1
ATOM 564 C C . LEU A 1 74 ? 3.818 -23.516 -8.305 1 98.12 74 LEU A C 1
ATOM 566 O O . LEU A 1 74 ? 3.174 -24.422 -7.766 1 98.12 74 LEU A O 1
ATOM 570 N N . LYS A 1 75 ? 4.859 -22.906 -7.695 1 98.19 75 LYS A N 1
ATOM 571 C CA . LYS A 1 75 ? 5.508 -23.531 -6.543 1 98.19 75 LYS A CA 1
ATOM 572 C C . LYS A 1 75 ? 5.027 -22.891 -5.238 1 98.19 75 LYS A C 1
ATOM 574 O O . LYS A 1 75 ? 5.223 -23.469 -4.16 1 98.19 75 LYS A O 1
ATOM 579 N N . CYS A 1 76 ? 4.469 -21.703 -5.289 1 98.56 76 CYS A N 1
ATOM 580 C CA . CYS A 1 76 ? 3.92 -21.141 -4.059 1 98.56 76 CYS A CA 1
ATOM 581 C C . CYS A 1 76 ? 2.775 -22 -3.531 1 98.56 76 CYS A C 1
ATOM 583 O O . CYS A 1 76 ? 2.227 -22.828 -4.262 1 98.56 76 CYS A O 1
ATOM 585 N N . ASP A 1 77 ? 2.502 -21.891 -2.271 1 98.69 77 ASP A N 1
ATOM 586 C CA . ASP A 1 77 ? 1.395 -22.625 -1.675 1 98.69 77 ASP A CA 1
ATOM 587 C C . ASP A 1 77 ? 0.05 -22.047 -2.092 1 98.69 77 ASP A C 1
ATOM 589 O O . ASP A 1 77 ? -0.88 -22.781 -2.43 1 98.69 77 ASP A O 1
ATOM 593 N N . THR A 1 78 ? -0.089 -20.719 -2.033 1 98.81 78 THR A N 1
ATOM 594 C CA . THR A 1 78 ? -1.314 -19.969 -2.305 1 98.81 78 THR A CA 1
ATOM 595 C C . THR A 1 78 ? -1.029 -18.766 -3.195 1 98.81 78 THR A C 1
ATOM 597 O O . THR A 1 78 ? -0.08 -18.016 -2.951 1 98.81 78 THR A O 1
ATOM 600 N N . LEU A 1 79 ? -1.774 -18.625 -4.254 1 98.88 79 LEU A N 1
ATOM 601 C CA . LEU A 1 79 ? -1.707 -17.453 -5.102 1 98.88 79 LEU A CA 1
ATOM 602 C C . LEU A 1 79 ? -2.936 -16.562 -4.902 1 98.88 79 LEU A C 1
ATOM 604 O O . LEU A 1 79 ? -4.066 -17.031 -5.062 1 98.88 79 LEU A O 1
ATOM 608 N N . VAL A 1 80 ? -2.711 -15.328 -4.551 1 98.94 80 VAL A N 1
ATOM 609 C CA . VAL A 1 80 ? -3.807 -14.406 -4.277 1 98.94 80 VAL A CA 1
ATOM 610 C C . VAL A 1 80 ? -3.906 -13.375 -5.398 1 98.94 80 VAL A C 1
ATOM 612 O O . VAL A 1 80 ? -2.912 -12.734 -5.758 1 98.94 80 VAL A O 1
ATOM 615 N N . CYS A 1 81 ? -5.027 -13.25 -6.016 1 98.94 81 CYS A N 1
ATOM 616 C CA . CYS A 1 81 ? -5.336 -12.156 -6.93 1 98.94 81 CYS A CA 1
ATOM 617 C C . CYS A 1 81 ? -6.02 -11.008 -6.199 1 98.94 81 CYS A C 1
ATOM 619 O O . CYS A 1 81 ? -7.137 -11.164 -5.699 1 98.94 81 CYS A O 1
ATOM 621 N N . LEU A 1 82 ? -5.379 -9.93 -6.051 1 98.94 82 LEU A N 1
ATOM 622 C CA . LEU A 1 82 ? -6.012 -8.734 -5.512 1 98.94 82 LEU A CA 1
ATOM 623 C C . LEU A 1 82 ? -6.73 -7.957 -6.609 1 98.94 82 LEU A C 1
ATOM 625 O O . LEU A 1 82 ? -6.121 -7.578 -7.609 1 98.94 82 LEU A O 1
ATOM 629 N N . VAL A 1 83 ? -8 -7.727 -6.414 1 98.88 83 VAL A N 1
ATOM 630 C CA . VAL A 1 83 ? -8.836 -7.129 -7.453 1 98.88 83 VAL A CA 1
ATOM 631 C C . VAL A 1 83 ? -9.477 -5.848 -6.926 1 98.88 83 VAL A C 1
ATOM 633 O O . VAL A 1 83 ? -9.758 -5.73 -5.73 1 98.88 83 VAL A O 1
ATOM 636 N N . GLY A 1 84 ? -9.625 -4.871 -7.734 1 98.75 84 GLY A N 1
ATOM 637 C CA . GLY A 1 84 ? -10.305 -3.623 -7.445 1 98.75 84 GLY A CA 1
ATOM 638 C C . GLY A 1 84 ? -11.578 -3.438 -8.258 1 98.75 84 GLY A C 1
ATOM 639 O O . GLY A 1 84 ? -11.75 -4.074 -9.305 1 98.75 84 GLY A O 1
ATOM 640 N N . TYR A 1 85 ? -12.453 -2.639 -7.809 1 98.69 85 TYR A N 1
ATOM 641 C CA . TYR A 1 85 ? -13.68 -2.348 -8.539 1 98.69 85 TYR A CA 1
ATOM 642 C C . TYR A 1 85 ? -13.398 -1.417 -9.719 1 98.69 85 TYR A C 1
ATOM 644 O O . TYR A 1 85 ? -12.602 -0.484 -9.602 1 98.69 85 TYR A O 1
ATOM 652 N N . ASN A 1 86 ? -14.07 -1.661 -10.805 1 98.44 86 ASN A N 1
ATOM 653 C CA . ASN A 1 86 ? -13.992 -0.785 -11.969 1 98.44 86 ASN A CA 1
ATOM 654 C C . ASN A 1 86 ? -14.633 0.573 -11.695 1 98.44 86 ASN A C 1
ATOM 656 O O . ASN A 1 86 ? -15.578 0.671 -10.914 1 98.44 86 ASN A O 1
ATOM 660 N N . ALA A 1 87 ? -14.172 1.594 -12.414 1 97 87 ALA A N 1
ATOM 661 C CA . ALA A 1 87 ? -14.562 2.984 -12.203 1 97 87 ALA A CA 1
ATOM 662 C C . ALA A 1 87 ? -16.078 3.154 -12.328 1 97 87 ALA A C 1
ATOM 664 O O . ALA A 1 87 ? -16.703 3.811 -11.492 1 97 87 ALA A O 1
ATOM 665 N N . ASN A 1 88 ? -16.672 2.527 -13.383 1 96.75 88 ASN A N 1
ATOM 666 C CA . ASN A 1 88 ? -18.094 2.701 -13.633 1 96.75 88 ASN A CA 1
ATOM 667 C C . ASN A 1 88 ? -18.938 2.102 -12.508 1 96.75 88 ASN A C 1
ATOM 669 O O . ASN A 1 88 ? -19.984 2.645 -12.148 1 96.75 88 ASN A O 1
ATOM 673 N N . TYR A 1 89 ? -18.484 1.012 -11.938 1 98.12 89 TYR A N 1
ATOM 674 C CA . TYR A 1 89 ? -19.219 0.378 -10.852 1 98.12 89 TYR A CA 1
ATOM 675 C C . TYR A 1 89 ? -19.016 1.128 -9.539 1 98.12 89 TYR A C 1
ATOM 677 O O . TYR A 1 89 ? -19.938 1.23 -8.719 1 98.12 89 TYR A O 1
ATOM 685 N N . LEU A 1 90 ? -17.875 1.65 -9.352 1 97.94 90 LEU A N 1
ATOM 686 C CA . LEU A 1 90 ? -17.5 2.352 -8.133 1 97.94 90 LEU A CA 1
ATOM 687 C C . LEU A 1 90 ? -18.438 3.518 -7.863 1 97.94 90 LEU A C 1
ATOM 689 O O . LEU A 1 90 ? -18.766 3.811 -6.707 1 97.94 90 LEU A O 1
ATOM 693 N N . VAL A 1 91 ? -18.938 4.227 -8.953 1 98 91 VAL A N 1
ATOM 694 C CA . VAL A 1 91 ? -19.734 5.43 -8.773 1 98 91 VAL A CA 1
ATOM 695 C C . VAL A 1 91 ? -21.219 5.082 -8.836 1 98 91 VAL A C 1
ATOM 697 O O . VAL A 1 91 ? -22.078 5.969 -8.797 1 98 91 VAL A O 1
ATOM 700 N N . SER A 1 92 ? -21.547 3.818 -9 1 98.12 92 SER A N 1
ATOM 701 C CA . SER A 1 92 ? -22.938 3.398 -9.102 1 98.12 92 SER A CA 1
ATOM 702 C C . SER A 1 92 ? -23.656 3.537 -7.77 1 98.12 92 SER A C 1
ATOM 704 O O . SER A 1 92 ? -23.031 3.463 -6.711 1 98.12 92 SER A O 1
ATOM 706 N N . ASP A 1 93 ? -24.922 3.709 -7.812 1 96.5 93 ASP A N 1
ATOM 707 C CA . ASP A 1 93 ? -25.75 3.76 -6.609 1 96.5 93 ASP A CA 1
ATOM 708 C C . ASP A 1 93 ? -25.672 2.447 -5.836 1 96.5 93 ASP A C 1
ATOM 710 O O . ASP A 1 93 ? -25.641 2.449 -4.602 1 96.5 93 ASP A O 1
ATOM 714 N N . GLU A 1 94 ? -25.688 1.425 -6.531 1 96.75 94 GLU A N 1
ATOM 715 C CA . GLU A 1 94 ? -25.641 0.105 -5.91 1 96.75 94 GLU A CA 1
ATOM 716 C C . GLU A 1 94 ? -24.422 -0.043 -5.02 1 96.75 94 GLU A C 1
ATOM 718 O O . GLU A 1 94 ? -24.531 -0.404 -3.846 1 96.75 94 GLU A O 1
ATOM 723 N N . PHE A 1 95 ? -23.266 0.241 -5.523 1 97.88 95 PHE A N 1
ATOM 724 C CA . PHE A 1 95 ? -22.031 0.097 -4.766 1 97.88 95 PHE A CA 1
ATOM 725 C C . PHE A 1 95 ? -22 1.062 -3.586 1 97.88 95 PHE A C 1
ATOM 727 O O . PHE A 1 95 ? -21.781 0.649 -2.445 1 97.88 95 PHE A O 1
ATOM 734 N N . LEU A 1 96 ? -22.203 2.346 -3.887 1 97.06 96 LEU A N 1
ATOM 735 C CA . LEU A 1 96 ? -22.078 3.373 -2.855 1 97.06 96 LEU A CA 1
ATOM 736 C C . LEU A 1 96 ? -23.094 3.135 -1.734 1 97.06 96 LEU A C 1
ATOM 738 O O . LEU A 1 96 ? -22.766 3.297 -0.557 1 97.06 96 LEU A O 1
ATOM 742 N N . ARG A 1 97 ? -24.297 2.727 -2.066 1 94.56 97 ARG A N 1
ATOM 743 C CA . ARG A 1 97 ? -25.297 2.432 -1.043 1 94.56 97 ARG A CA 1
ATOM 744 C C . ARG A 1 97 ? -24.859 1.249 -0.183 1 94.56 97 ARG A C 1
ATOM 746 O O . ARG A 1 97 ? -25.016 1.274 1.04 1 94.56 97 ARG A O 1
ATOM 753 N N . SER A 1 98 ? -24.344 0.218 -0.793 1 94 98 SER A N 1
ATOM 754 C CA . SER A 1 98 ? -23.922 -0.974 -0.06 1 94 98 SER A CA 1
ATOM 755 C C . SER A 1 98 ? -22.828 -0.649 0.945 1 94 98 SER A C 1
ATOM 757 O O . SER A 1 98 ? -22.766 -1.24 2.025 1 94 98 SER A O 1
ATOM 759 N N . ARG A 1 99 ? -21.922 0.339 0.641 1 94 99 ARG A N 1
ATOM 760 C CA . ARG A 1 99 ? -20.797 0.671 1.504 1 94 99 ARG A CA 1
ATOM 761 C C . ARG A 1 99 ? -21.203 1.677 2.576 1 94 99 ARG A C 1
ATOM 763 O O . ARG A 1 99 ? -20.812 1.543 3.738 1 94 99 ARG A O 1
ATOM 770 N N . LEU A 1 100 ? -22.016 2.65 2.207 1 91.69 100 LEU A N 1
ATOM 771 C CA . LEU A 1 100 ? -22.281 3.779 3.092 1 91.69 100 LEU A CA 1
ATOM 772 C C . LEU A 1 100 ? -23.422 3.463 4.051 1 91.69 100 LEU A C 1
ATOM 774 O O . LEU A 1 100 ? -23.547 4.102 5.094 1 91.69 100 LEU A O 1
ATOM 778 N N . HIS A 1 101 ? -24.188 2.447 3.746 1 86.69 101 HIS A N 1
ATOM 779 C CA . HIS A 1 101 ? -25.297 2.07 4.621 1 86.69 101 HIS A CA 1
ATOM 780 C C . HIS A 1 101 ? -24.781 1.443 5.914 1 86.69 101 HIS A C 1
ATOM 782 O O . HIS A 1 101 ? -25.5 1.415 6.918 1 86.69 101 HIS A O 1
ATOM 788 N N . ARG A 1 102 ? -23.578 1.061 5.957 1 82.06 102 ARG A N 1
ATOM 789 C CA . ARG A 1 102 ? -23 0.396 7.121 1 82.06 102 ARG A CA 1
ATOM 790 C C . ARG A 1 102 ? -22.656 1.404 8.211 1 82.06 102 ARG A C 1
ATOM 792 O O . ARG A 1 102 ? -22.484 1.034 9.375 1 82.06 102 ARG A O 1
ATOM 799 N N . SER A 1 103 ? -22.203 2.621 7.926 1 67.06 103 SER A N 1
ATOM 800 C CA . SER A 1 103 ? -21.625 3.604 8.836 1 67.06 103 SER A CA 1
ATOM 801 C C . SER A 1 103 ? -22.703 4.324 9.633 1 67.06 103 SER A C 1
ATOM 803 O O . SER A 1 103 ? -22.469 4.777 10.758 1 67.06 103 SER A O 1
ATOM 805 N N . GLU A 1 104 ? -23.781 4.707 8.992 1 61.59 104 GLU A N 1
ATOM 806 C CA . GLU A 1 104 ? -24.641 5.68 9.664 1 61.59 104 GLU A CA 1
ATOM 807 C C . GLU A 1 104 ? -26.062 5.129 9.852 1 61.59 104 GLU A C 1
ATOM 809 O O . GLU A 1 104 ? -26.562 4.395 9 1 61.59 104 GLU A O 1
ATOM 814 N N . ALA A 1 105 ? -26.312 5.113 11.109 1 65.31 105 ALA A N 1
ATOM 815 C CA . ALA A 1 105 ? -27.766 5.039 11.328 1 65.31 105 ALA A CA 1
ATOM 816 C C . ALA A 1 105 ? -28.469 6.207 10.648 1 65.31 105 ALA A C 1
ATOM 818 O O . ALA A 1 105 ? -28.812 7.195 11.305 1 65.31 105 ALA A O 1
ATOM 819 N N . LEU A 1 106 ? -28.016 6.422 9.469 1 70.69 106 LEU A N 1
ATOM 820 C CA . LEU A 1 106 ? -28.578 7.566 8.758 1 70.69 106 LEU A CA 1
ATOM 821 C C . LEU A 1 106 ? -29.984 7.258 8.25 1 70.69 106 LEU A C 1
ATOM 823 O O . LEU A 1 106 ? -30.266 6.121 7.863 1 70.69 106 LEU A O 1
ATOM 827 N N . ASP A 1 107 ? -30.797 8.203 8.469 1 85.94 107 ASP A N 1
ATOM 828 C CA . ASP A 1 107 ? -32.031 8.07 7.73 1 85.94 107 ASP A CA 1
ATOM 829 C C . ASP A 1 107 ? -31.797 8.148 6.223 1 85.94 107 ASP A C 1
ATOM 831 O O . ASP A 1 107 ? -30.688 8.438 5.785 1 85.94 107 ASP A O 1
ATOM 835 N N . GLU A 1 108 ? -32.719 7.73 5.496 1 89 108 GLU A N 1
ATOM 836 C CA . GLU A 1 108 ? -32.625 7.578 4.047 1 89 108 GLU A CA 1
ATOM 837 C C . GLU A 1 108 ? -32.188 8.883 3.385 1 89 108 GLU A C 1
ATOM 839 O O . GLU A 1 108 ? -31.453 8.875 2.398 1 89 108 GLU A O 1
ATOM 844 N N . LYS A 1 109 ? -32.719 9.953 3.852 1 90.94 109 LYS A N 1
ATOM 845 C CA . LYS A 1 109 ? -32.375 11.25 3.275 1 90.94 109 LYS A CA 1
ATOM 846 C C . LYS A 1 109 ? -30.891 11.547 3.43 1 90.94 109 LYS A C 1
ATOM 848 O O . LYS A 1 109 ? -30.219 11.922 2.461 1 90.94 109 LYS A O 1
ATOM 853 N N . LYS A 1 110 ? -30.375 11.453 4.586 1 91.25 110 LYS A N 1
ATOM 854 C CA . LYS A 1 110 ? -28.969 11.695 4.844 1 91.25 110 LYS A CA 1
ATOM 855 C C . LYS A 1 110 ? -28.094 10.727 4.055 1 91.25 110 LYS A C 1
ATOM 857 O O . LYS A 1 110 ? -27.016 11.109 3.568 1 91.25 110 LYS A O 1
ATOM 862 N N . LEU A 1 111 ? -28.5 9.477 3.982 1 92.88 111 LEU A N 1
ATOM 863 C CA . LEU A 1 111 ? -27.781 8.484 3.199 1 92.88 111 LEU A CA 1
ATOM 864 C C . LEU A 1 111 ? -27.688 8.906 1.735 1 92.88 111 LEU A C 1
ATOM 866 O O . LEU A 1 111 ? -26.609 8.867 1.139 1 92.88 111 LEU A O 1
ATOM 870 N N . SER A 1 112 ? -28.797 9.367 1.168 1 93.75 112 SER A N 1
ATOM 871 C CA . SER A 1 112 ? -28.828 9.789 -0.227 1 93.75 112 SER A CA 1
ATOM 872 C C . SER A 1 112 ? -27.906 10.984 -0.467 1 93.75 112 SER A C 1
ATOM 874 O O . SER A 1 112 ? -27.219 11.047 -1.481 1 93.75 112 SER A O 1
ATOM 876 N N . GLU A 1 113 ? -27.938 11.836 0.436 1 94.12 113 GLU A N 1
ATOM 877 C CA . GLU A 1 113 ? -27.078 13.008 0.326 1 94.12 113 GLU A CA 1
ATOM 878 C C . GLU A 1 113 ? -25.594 12.617 0.388 1 94.12 113 GLU A C 1
ATOM 880 O O . GLU A 1 113 ? -24.781 13.156 -0.354 1 94.12 113 GLU A O 1
ATOM 885 N N . THR A 1 114 ? -25.297 11.734 1.269 1 93.25 114 THR A N 1
ATOM 886 C CA . THR A 1 114 ? -23.922 11.281 1.424 1 93.25 114 THR A CA 1
ATOM 887 C C . THR A 1 114 ? -23.453 10.523 0.179 1 93.25 114 THR A C 1
ATOM 889 O O . THR A 1 114 ? -22.328 10.719 -0.282 1 93.25 114 THR A O 1
ATOM 892 N N . ILE A 1 115 ? -24.312 9.75 -0.337 1 95.44 115 ILE A N 1
ATOM 893 C CA . ILE A 1 115 ? -24.016 9.008 -1.557 1 95.44 115 ILE A CA 1
ATOM 894 C C . ILE A 1 115 ? -23.656 9.984 -2.678 1 95.44 115 ILE A C 1
ATOM 896 O O . ILE A 1 115 ? -22.672 9.805 -3.381 1 95.44 115 ILE A O 1
ATOM 900 N N . GLU A 1 116 ? -24.422 10.992 -2.77 1 96.56 116 GLU A N 1
ATOM 901 C CA . GLU A 1 116 ? -24.188 11.961 -3.834 1 96.56 116 GLU A CA 1
ATOM 902 C C . GLU A 1 116 ? -22.875 12.711 -3.623 1 96.56 116 GLU A C 1
ATOM 904 O O . GLU A 1 116 ? -22.156 13 -4.582 1 96.56 116 GLU A O 1
ATOM 909 N N . LYS A 1 117 ? -22.641 13.023 -2.449 1 94.44 117 LYS A N 1
ATOM 910 C CA . LYS A 1 117 ? -21.391 13.695 -2.133 1 94.44 117 LYS A CA 1
ATOM 911 C C . LYS A 1 117 ? -20.188 12.828 -2.506 1 94.44 117 LYS A C 1
ATOM 913 O O . LYS A 1 117 ? -19.234 13.305 -3.139 1 94.44 117 LYS A O 1
ATOM 918 N N . TYR A 1 118 ? -20.188 11.578 -2.141 1 95.06 118 TYR A N 1
ATOM 919 C CA . TYR A 1 118 ? -19.125 10.641 -2.451 1 95.06 118 TYR A CA 1
ATOM 920 C C . TYR A 1 118 ? -19 10.422 -3.955 1 95.06 118 TYR A C 1
ATOM 922 O O . TYR A 1 118 ? -17.891 10.383 -4.496 1 95.06 118 TYR A O 1
ATOM 930 N N . ARG A 1 119 ? -20.141 10.312 -4.574 1 97 119 ARG A N 1
ATOM 931 C CA . ARG A 1 119 ? -20.141 10.125 -6.02 1 97 119 ARG A CA 1
ATOM 932 C C . ARG A 1 119 ? -19.469 11.297 -6.727 1 97 119 ARG A C 1
ATOM 934 O O . ARG A 1 119 ? -18.641 11.102 -7.625 1 97 119 ARG A O 1
ATOM 941 N N . GLN A 1 120 ? -19.828 12.477 -6.305 1 95.69 120 GLN A N 1
ATOM 942 C CA . GLN A 1 120 ? -19.25 13.672 -6.906 1 95.69 120 GLN A CA 1
ATOM 943 C C . GLN A 1 120 ? -17.734 13.711 -6.695 1 95.69 120 GLN A C 1
ATOM 945 O O . GLN A 1 120 ? -17 14.062 -7.609 1 95.69 120 GLN A O 1
ATOM 950 N N . TYR A 1 121 ? -17.344 13.383 -5.531 1 93.62 121 TYR A N 1
ATOM 951 C CA . TYR A 1 121 ? -15.914 13.328 -5.246 1 93.62 121 TYR A CA 1
ATOM 952 C C . TYR A 1 121 ? -15.211 12.352 -6.184 1 93.62 121 TYR A C 1
ATOM 954 O O . TYR A 1 121 ? -14.188 12.695 -6.789 1 93.62 121 TYR A O 1
ATOM 962 N N . LEU A 1 122 ? -15.75 11.188 -6.328 1 96.62 122 LEU A N 1
ATOM 963 C CA . LEU A 1 122 ? -15.148 10.141 -7.145 1 96.62 122 LEU A CA 1
ATOM 964 C C . LEU A 1 122 ? -15.164 10.531 -8.617 1 96.62 122 LEU A C 1
ATOM 966 O O . LEU A 1 122 ? -14.172 10.344 -9.328 1 96.62 122 LEU A O 1
ATOM 970 N N . GLU A 1 123 ? -16.219 11.117 -9.047 1 95.31 123 GLU A N 1
ATOM 971 C CA . GLU A 1 123 ? -16.375 11.484 -10.453 1 95.31 123 GLU A CA 1
ATOM 972 C C . GLU A 1 123 ? -15.438 12.625 -10.828 1 95.31 123 GLU A C 1
ATOM 974 O O . GLU A 1 123 ? -15.094 12.805 -12 1 95.31 123 GLU A O 1
ATOM 979 N N . ASN A 1 124 ? -15.086 13.422 -9.844 1 92.62 124 ASN A N 1
ATOM 980 C CA . ASN A 1 124 ? -14.188 14.547 -10.086 1 92.62 124 ASN A CA 1
ATOM 981 C C . ASN A 1 124 ? -12.727 14.117 -10.055 1 92.62 124 ASN A C 1
ATOM 983 O O . ASN A 1 124 ? -11.828 14.922 -10.336 1 92.62 124 ASN A O 1
ATOM 987 N N . HIS A 1 125 ? -12.492 12.844 -9.695 1 92.44 125 HIS A N 1
ATOM 988 C CA . HIS A 1 125 ? -11.133 12.328 -9.688 1 92.44 125 HIS A CA 1
ATOM 989 C C . HIS A 1 125 ? -10.602 12.148 -11.109 1 92.44 125 HIS A C 1
ATOM 991 O O . HIS A 1 125 ? -11.32 11.664 -11.984 1 92.44 125 HIS A O 1
ATOM 997 N N . ASP A 1 126 ? -9.383 12.492 -11.344 1 89.12 126 ASP A N 1
ATOM 998 C CA . ASP A 1 126 ? -8.805 12.508 -12.688 1 89.12 126 ASP A CA 1
ATOM 999 C C . ASP A 1 126 ? -8.711 11.094 -13.258 1 8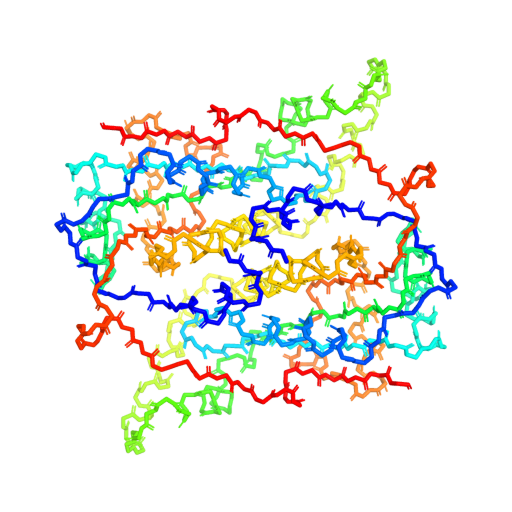9.12 126 ASP A C 1
ATOM 1001 O O . ASP A 1 126 ? -8.859 10.898 -14.469 1 89.12 126 ASP A O 1
ATOM 1005 N N . ASN A 1 127 ? -8.422 10.125 -12.469 1 94.75 127 ASN A N 1
ATOM 1006 C CA . ASN A 1 127 ? -8.258 8.727 -12.875 1 94.75 127 ASN A CA 1
ATOM 1007 C C . ASN A 1 127 ? -8.734 7.77 -11.789 1 94.75 127 ASN A C 1
ATOM 1009 O O . ASN A 1 127 ? -7.949 7.363 -10.93 1 94.75 127 ASN A O 1
ATOM 1013 N N . LEU A 1 128 ? -9.969 7.324 -11.914 1 96.62 128 LEU A N 1
ATOM 1014 C CA . LEU A 1 128 ? -10.602 6.523 -10.867 1 96.62 128 LEU A CA 1
ATOM 1015 C C . LEU A 1 128 ? -9.984 5.133 -10.805 1 96.62 128 LEU A C 1
ATOM 1017 O O . LEU A 1 128 ? -9.891 4.539 -9.727 1 96.62 128 LEU A O 1
ATOM 1021 N N . THR A 1 129 ? -9.578 4.617 -11.961 1 97.06 129 THR A N 1
ATOM 1022 C CA . THR A 1 129 ? -8.922 3.316 -11.953 1 97.06 129 THR A CA 1
ATOM 1023 C C . THR A 1 129 ? -7.633 3.363 -11.133 1 97.06 129 THR A C 1
ATOM 1025 O O . THR A 1 129 ? -7.383 2.479 -10.312 1 97.06 129 THR A O 1
ATOM 1028 N N . SER A 1 130 ? -6.879 4.422 -11.352 1 96.81 130 SER A N 1
ATOM 1029 C CA . SER A 1 130 ? -5.656 4.594 -10.57 1 96.81 130 SER A CA 1
ATOM 1030 C C . SER A 1 130 ? -5.969 4.777 -9.086 1 96.81 130 SER A C 1
ATOM 1032 O O . SER A 1 130 ? -5.219 4.305 -8.227 1 96.81 130 SER A O 1
ATOM 1034 N N . TYR A 1 131 ? -7.066 5.492 -8.812 1 97.5 131 TYR A N 1
ATOM 1035 C CA . TYR A 1 131 ? -7.535 5.676 -7.445 1 97.5 131 TYR A CA 1
ATOM 1036 C C . TYR A 1 131 ? -7.797 4.332 -6.773 1 97.5 131 TYR A C 1
ATOM 1038 O O . TYR A 1 131 ? -7.32 4.082 -5.664 1 97.5 131 TYR A O 1
ATOM 1046 N N . VAL A 1 132 ? -8.422 3.461 -7.453 1 98.25 132 VAL A N 1
ATOM 1047 C CA . VAL A 1 132 ? -8.766 2.143 -6.934 1 98.25 132 VAL A CA 1
ATOM 1048 C C . VAL A 1 132 ? -7.504 1.292 -6.809 1 98.25 132 VAL A C 1
ATOM 1050 O O . VAL A 1 132 ? -7.242 0.708 -5.754 1 98.25 132 VAL A O 1
ATOM 1053 N N . ASP A 1 133 ? -6.684 1.273 -7.848 1 98.19 133 ASP A N 1
ATOM 1054 C CA . ASP A 1 133 ? -5.508 0.413 -7.891 1 98.19 133 ASP A CA 1
ATOM 1055 C C . ASP A 1 133 ? -4.535 0.755 -6.762 1 98.19 133 ASP A C 1
ATOM 1057 O O . ASP A 1 133 ? -3.947 -0.138 -6.148 1 98.19 133 ASP A O 1
ATOM 1061 N N . SER A 1 134 ? -4.375 2.029 -6.5 1 97.94 134 SER A N 1
ATOM 1062 C CA . SER A 1 134 ? -3.436 2.453 -5.465 1 97.94 134 SER A CA 1
ATOM 1063 C C . SER A 1 134 ? -3.846 1.92 -4.098 1 97.94 134 SER A C 1
ATOM 1065 O O . SER A 1 134 ? -2.99 1.556 -3.285 1 97.94 134 SER A O 1
ATOM 1067 N N . GLN A 1 135 ? -5.117 1.839 -3.824 1 98.44 135 GLN A N 1
ATOM 1068 C CA . GLN A 1 135 ? -5.609 1.346 -2.543 1 98.44 135 GLN A CA 1
ATOM 1069 C C . GLN A 1 135 ? -5.355 -0.152 -2.395 1 98.44 135 GLN A C 1
ATOM 1071 O O . GLN A 1 135 ? -5.148 -0.645 -1.283 1 98.44 135 GLN A O 1
ATOM 1076 N N . VAL A 1 136 ? -5.371 -0.876 -3.49 1 98.81 136 VAL A N 1
ATOM 1077 C CA . VAL A 1 136 ? -5.086 -2.307 -3.484 1 98.81 136 VAL A CA 1
ATOM 1078 C C . VAL A 1 136 ? -3.664 -2.547 -2.982 1 98.81 136 VAL A C 1
ATOM 1080 O O . VAL A 1 136 ? -3.398 -3.541 -2.301 1 98.81 136 VAL A O 1
ATOM 1083 N N . TYR A 1 137 ? -2.781 -1.631 -3.246 1 98.81 137 TYR A N 1
ATOM 1084 C CA . TYR A 1 137 ? -1.393 -1.753 -2.816 1 98.81 137 TYR A CA 1
ATOM 1085 C C . TYR A 1 137 ? -1.281 -1.658 -1.299 1 98.81 137 TYR A C 1
ATOM 1087 O O . TYR A 1 137 ? -0.42 -2.301 -0.692 1 98.81 137 TYR A O 1
ATOM 1095 N N . ILE A 1 138 ? -2.131 -0.89 -0.61 1 98.75 138 ILE A N 1
ATOM 1096 C CA . ILE A 1 138 ? -2.156 -0.855 0.848 1 98.75 138 ILE A CA 1
ATOM 1097 C C . ILE A 1 138 ? -2.57 -2.221 1.39 1 98.75 138 ILE A C 1
ATOM 1099 O O . ILE A 1 138 ? -1.918 -2.766 2.283 1 98.75 138 ILE A O 1
ATOM 1103 N N . THR A 1 139 ? -3.65 -2.768 0.804 1 98.88 139 THR A N 1
ATOM 1104 C CA . THR A 1 139 ? -4.121 -4.09 1.203 1 98.88 139 THR A CA 1
ATOM 1105 C C . THR A 1 139 ? -3.01 -5.125 1.057 1 98.88 139 THR A C 1
ATOM 1107 O O . THR A 1 139 ? -2.783 -5.934 1.961 1 98.88 139 THR A O 1
ATOM 1110 N N . THR A 1 140 ? -2.303 -5.031 -0.047 1 98.94 140 THR A N 1
ATOM 1111 C CA . THR A 1 140 ? -1.207 -5.953 -0.324 1 98.94 140 THR A CA 1
ATOM 1112 C C . THR A 1 140 ? -0.115 -5.832 0.734 1 98.94 140 THR A C 1
ATOM 1114 O O . THR A 1 140 ? 0.41 -6.84 1.213 1 98.94 140 THR A O 1
ATOM 1117 N N . ALA A 1 141 ? 0.218 -4.59 1.104 1 98.94 141 ALA A N 1
ATOM 1118 C CA . ALA A 1 141 ? 1.254 -4.352 2.105 1 98.94 141 ALA A CA 1
ATOM 1119 C C . ALA A 1 141 ? 0.857 -4.938 3.457 1 98.94 141 ALA A C 1
ATOM 1121 O O . ALA A 1 141 ? 1.684 -5.543 4.145 1 98.94 141 ALA A O 1
ATOM 1122 N N . PHE A 1 142 ? -0.399 -4.785 3.871 1 98.94 142 PHE A N 1
ATOM 1123 C CA . PHE A 1 142 ? -0.885 -5.336 5.133 1 98.94 142 PHE A CA 1
ATOM 1124 C C . PHE A 1 142 ? -0.773 -6.855 5.137 1 98.94 142 PHE A C 1
ATOM 1126 O O . PHE A 1 142 ? -0.276 -7.445 6.098 1 98.94 142 PHE A O 1
ATOM 1133 N N . MET A 1 143 ? -1.186 -7.48 4.055 1 98.94 143 MET A N 1
ATOM 1134 C CA . MET A 1 143 ? -1.112 -8.938 3.943 1 98.94 143 MET A CA 1
ATOM 1135 C C . MET A 1 143 ? 0.337 -9.406 3.961 1 98.94 143 MET A C 1
ATOM 1137 O O . MET A 1 143 ? 0.662 -10.398 4.613 1 98.94 143 MET A O 1
ATOM 1141 N N . THR A 1 144 ? 1.2 -8.711 3.238 1 98.94 144 THR A N 1
ATOM 1142 C CA . THR A 1 144 ? 2.611 -9.062 3.117 1 98.94 144 THR A CA 1
ATOM 1143 C C . THR A 1 144 ? 3.301 -9 4.477 1 98.94 144 THR A C 1
ATOM 1145 O O . THR A 1 144 ? 4.039 -9.914 4.844 1 98.94 144 THR A O 1
ATOM 1148 N N . LEU A 1 145 ? 3.029 -7.957 5.242 1 98.94 145 LEU A N 1
ATOM 1149 C CA . LEU A 1 145 ? 3.664 -7.82 6.551 1 98.94 145 LEU A CA 1
ATOM 1150 C C . LEU A 1 145 ? 3.119 -8.852 7.527 1 98.94 145 LEU A C 1
ATOM 1152 O O . LEU A 1 145 ? 3.861 -9.375 8.359 1 98.94 145 LEU A O 1
ATOM 1156 N N . GLN A 1 146 ? 1.812 -9.133 7.441 1 98.94 146 GLN A N 1
ATOM 1157 C CA . GLN A 1 146 ? 1.259 -10.188 8.297 1 98.94 146 GLN A CA 1
ATOM 1158 C C . GLN A 1 146 ? 1.863 -11.547 7.953 1 98.94 146 GLN A C 1
ATOM 1160 O O . GLN A 1 146 ? 2.139 -12.344 8.852 1 98.94 146 GLN A O 1
ATOM 1165 N N . ALA A 1 147 ? 2.037 -11.852 6.664 1 98.94 147 ALA A N 1
ATOM 1166 C CA . ALA A 1 147 ? 2.703 -13.086 6.258 1 98.94 147 ALA A CA 1
ATOM 1167 C C . ALA A 1 147 ? 4.105 -13.172 6.852 1 98.94 147 ALA A C 1
ATOM 1169 O O . ALA A 1 147 ? 4.512 -14.227 7.348 1 98.94 147 ALA A O 1
ATOM 1170 N N . ALA A 1 148 ? 4.844 -12.062 6.828 1 98.81 148 ALA A N 1
ATOM 1171 C CA . ALA A 1 148 ? 6.195 -12.031 7.379 1 98.81 148 ALA A CA 1
ATOM 1172 C C . ALA A 1 148 ? 6.188 -12.359 8.867 1 98.81 148 ALA A C 1
ATOM 1174 O O . ALA A 1 148 ? 7.043 -13.109 9.344 1 98.81 148 ALA A O 1
ATOM 1175 N N . ASP A 1 149 ? 5.199 -11.781 9.578 1 98.62 149 ASP A N 1
ATOM 1176 C CA . ASP A 1 149 ? 5.055 -12.055 11 1 98.62 149 ASP A CA 1
ATOM 1177 C C . ASP A 1 149 ? 4.898 -13.547 11.266 1 98.62 149 ASP A C 1
ATOM 1179 O O . ASP A 1 149 ? 5.332 -14.055 12.305 1 98.62 149 ASP A O 1
ATOM 1183 N N . LEU A 1 150 ? 4.352 -14.281 10.297 1 98.5 150 LEU A N 1
ATOM 1184 C CA . LEU A 1 150 ? 4.105 -15.719 10.414 1 98.5 150 LEU A CA 1
ATOM 1185 C C . LEU A 1 150 ? 5.238 -16.516 9.773 1 98.5 150 LEU A C 1
ATOM 1187 O O . LEU A 1 150 ? 5.152 -17.734 9.664 1 98.5 150 LEU A O 1
ATOM 1191 N N . LYS A 1 151 ? 6.289 -15.812 9.273 1 97.75 151 LYS A N 1
ATOM 1192 C CA . LYS A 1 151 ? 7.422 -16.406 8.562 1 97.75 151 LYS A CA 1
ATOM 1193 C C . LYS A 1 151 ? 6.961 -17.141 7.312 1 97.75 151 LYS A C 1
ATOM 1195 O O . LYS A 1 151 ? 7.426 -18.25 7.039 1 97.75 151 LYS A O 1
ATOM 1200 N N . ILE A 1 152 ? 5.996 -16.594 6.676 1 98.69 152 ILE A N 1
ATOM 1201 C CA . ILE A 1 152 ? 5.555 -17.016 5.352 1 98.69 152 ILE A CA 1
ATOM 1202 C C . ILE A 1 152 ? 6.109 -16.062 4.293 1 98.69 152 ILE A C 1
ATOM 1204 O O . ILE A 1 152 ? 5.98 -14.852 4.414 1 98.69 152 ILE A O 1
ATOM 1208 N N . GLY A 1 153 ? 6.797 -16.609 3.287 1 98.62 153 GLY A N 1
ATOM 1209 C CA . GLY A 1 153 ? 7.375 -15.82 2.209 1 98.62 153 GLY A CA 1
ATOM 1210 C C . GLY A 1 153 ? 6.34 -15.273 1.245 1 98.62 153 GLY A C 1
ATOM 1211 O O . GLY A 1 153 ? 5.277 -15.875 1.062 1 98.62 153 GLY A O 1
ATOM 1212 N N . THR A 1 154 ? 6.676 -14.148 0.676 1 98.81 154 THR A N 1
ATOM 1213 C CA . THR A 1 154 ? 5.758 -13.547 -0.284 1 98.81 154 THR A CA 1
ATOM 1214 C C . THR A 1 154 ? 6.52 -12.961 -1.47 1 98.81 154 THR A C 1
ATOM 1216 O O . THR A 1 154 ? 7.695 -12.617 -1.349 1 98.81 154 THR A O 1
ATOM 1219 N N . THR A 1 155 ? 5.906 -12.922 -2.572 1 98.69 155 THR A N 1
ATOM 1220 C CA . THR A 1 155 ? 6.293 -12.117 -3.729 1 98.69 155 THR A CA 1
ATOM 1221 C C . THR A 1 155 ? 5.098 -11.336 -4.266 1 98.69 155 THR A C 1
ATOM 1223 O O . THR A 1 155 ? 4.07 -11.922 -4.613 1 98.69 155 THR A O 1
ATOM 1226 N N . ILE A 1 156 ? 5.223 -10.039 -4.258 1 98.81 156 ILE A N 1
ATOM 1227 C CA . ILE A 1 156 ? 4.242 -9.195 -4.93 1 98.81 156 ILE A CA 1
ATOM 1228 C C . ILE A 1 156 ? 4.512 -9.188 -6.434 1 98.81 156 ILE A C 1
ATOM 1230 O O . ILE A 1 156 ? 5.629 -8.898 -6.871 1 98.81 156 ILE A O 1
ATOM 1234 N N . ILE A 1 157 ? 3.506 -9.5 -7.246 1 98.44 157 ILE A N 1
ATOM 1235 C CA . ILE A 1 157 ? 3.709 -9.68 -8.68 1 98.44 157 ILE A CA 1
ATOM 1236 C C . ILE A 1 157 ? 2.867 -8.664 -9.453 1 98.44 157 ILE A C 1
ATOM 1238 O O . ILE A 1 157 ? 1.636 -8.719 -9.422 1 98.44 157 ILE A O 1
ATOM 1242 N N . GLY A 1 158 ? 3.535 -7.758 -10.094 1 96.38 158 GLY A N 1
ATOM 1243 C CA . GLY A 1 158 ? 2.875 -6.809 -10.977 1 96.38 158 GLY A CA 1
ATOM 1244 C C . GLY A 1 158 ? 2.977 -7.191 -12.445 1 96.38 158 GLY A C 1
ATOM 1245 O O . GLY A 1 158 ? 2.236 -6.668 -13.281 1 96.38 158 GLY A O 1
ATOM 1246 N N . GLY A 1 159 ? 3.926 -8.125 -12.758 1 94.69 159 GLY A N 1
ATOM 1247 C CA . GLY A 1 159 ? 4.121 -8.562 -14.125 1 94.69 159 GLY A CA 1
ATOM 1248 C C . GLY A 1 159 ? 3.303 -9.797 -14.477 1 94.69 159 GLY A C 1
ATOM 1249 O O . GLY A 1 159 ? 3.727 -10.922 -14.219 1 94.69 159 GLY A O 1
ATOM 1250 N N . PHE A 1 160 ? 2.129 -9.555 -15.023 1 97.25 160 PHE A N 1
ATOM 1251 C CA . PHE A 1 160 ? 1.229 -10.609 -15.469 1 97.25 160 PHE A CA 1
ATOM 1252 C C . PHE A 1 160 ? 0.286 -10.102 -16.547 1 97.25 160 PHE A C 1
ATOM 1254 O O . PHE A 1 160 ? 0.239 -8.898 -16.828 1 97.25 160 PHE A O 1
ATOM 1261 N N . ASN A 1 161 ? -0.385 -10.992 -17.266 1 97.5 161 ASN A N 1
ATOM 1262 C CA . ASN A 1 161 ? -1.388 -10.625 -18.25 1 97.5 161 ASN A CA 1
ATOM 1263 C C . ASN A 1 161 ? -2.742 -10.344 -17.609 1 97.5 161 ASN A C 1
ATOM 1265 O O . ASN A 1 161 ? -3.51 -11.273 -17.344 1 97.5 161 ASN A O 1
ATOM 1269 N N . ASP A 1 162 ? -3.02 -9.047 -17.391 1 96.5 162 ASP A N 1
ATOM 1270 C CA . ASP A 1 162 ? -4.211 -8.664 -16.641 1 96.5 162 ASP A CA 1
ATOM 1271 C C . ASP A 1 162 ? -5.48 -9.07 -17.391 1 96.5 162 ASP A C 1
ATOM 1273 O O . ASP A 1 162 ? -6.473 -9.453 -16.766 1 96.5 162 ASP A O 1
ATOM 1277 N N . HIS A 1 163 ? -5.492 -8.992 -18.719 1 97.44 163 HIS A N 1
ATOM 1278 C CA . HIS A 1 163 ? -6.652 -9.406 -19.5 1 97.44 163 HIS A CA 1
ATOM 1279 C C . HIS A 1 163 ? -6.938 -10.898 -19.312 1 97.44 163 HIS A C 1
ATOM 1281 O O . HIS A 1 163 ? -8.086 -11.289 -19.078 1 97.44 163 HIS A O 1
ATOM 1287 N N . HIS A 1 164 ? -5.891 -11.68 -19.391 1 98.5 164 HIS A N 1
ATOM 1288 C CA . HIS A 1 164 ? -6.062 -13.117 -19.219 1 98.5 164 HIS A CA 1
ATOM 1289 C C . HIS A 1 164 ? -6.477 -13.461 -17.797 1 98.5 164 HIS A C 1
ATOM 1291 O O . HIS A 1 164 ? -7.277 -14.375 -17.578 1 98.5 164 HIS A O 1
ATOM 1297 N N . SER A 1 165 ? -5.926 -12.75 -16.812 1 98.75 165 SER A N 1
ATOM 1298 C CA . SER A 1 165 ? -6.34 -12.953 -15.422 1 98.75 165 SER A CA 1
ATOM 1299 C C . SER A 1 165 ? -7.836 -12.719 -15.258 1 98.75 165 SER A C 1
ATOM 1301 O O . SER A 1 165 ? -8.547 -13.57 -14.727 1 98.75 165 SER A O 1
ATOM 1303 N N . ASN A 1 166 ? -8.281 -11.547 -15.758 1 98.81 166 ASN A N 1
ATOM 1304 C CA . ASN A 1 166 ? -9.68 -11.18 -15.617 1 98.81 166 ASN A CA 1
ATOM 1305 C C . ASN A 1 166 ? -10.594 -12.156 -16.359 1 98.81 166 ASN A C 1
ATOM 1307 O O . ASN A 1 166 ? -11.633 -12.555 -15.828 1 98.81 166 ASN A O 1
ATOM 1311 N N . ASP A 1 167 ? -10.188 -12.555 -17.562 1 98.69 167 ASP A N 1
ATOM 1312 C CA . ASP A 1 167 ? -10.977 -13.5 -18.344 1 98.69 167 ASP A CA 1
ATOM 1313 C C . ASP A 1 167 ? -11.094 -14.844 -17.609 1 98.69 167 ASP A C 1
ATOM 1315 O O . ASP A 1 167 ? -12.188 -15.391 -17.484 1 98.69 167 ASP A O 1
ATOM 1319 N N . LEU A 1 168 ? -9.992 -15.367 -17.141 1 98.5 168 LEU A N 1
ATOM 1320 C CA . LEU A 1 168 ? -9.977 -16.672 -16.484 1 98.5 168 LEU A CA 1
ATOM 1321 C C . LEU A 1 168 ? -10.797 -16.641 -15.195 1 98.5 168 LEU A C 1
ATOM 1323 O O . LEU A 1 168 ? -11.625 -17.531 -14.969 1 98.5 168 LEU A O 1
ATOM 1327 N N . LEU A 1 169 ? -10.594 -15.633 -14.312 1 98.56 169 LEU A N 1
ATOM 1328 C CA . LEU A 1 169 ? -11.32 -15.531 -13.055 1 98.56 169 LEU A CA 1
ATOM 1329 C C . LEU A 1 169 ? -12.82 -15.359 -13.305 1 98.56 169 LEU A C 1
ATOM 1331 O O . LEU A 1 169 ? -13.641 -15.867 -12.539 1 98.56 169 LEU A O 1
ATOM 1335 N N . HIS A 1 170 ? -13.094 -14.586 -14.352 1 98.69 170 HIS A N 1
ATOM 1336 C CA . HIS A 1 170 ? -14.492 -14.414 -14.742 1 98.69 170 HIS A CA 1
ATOM 1337 C C . HIS A 1 170 ? -15.102 -15.727 -15.203 1 98.69 170 HIS A C 1
ATOM 1339 O O . HIS A 1 170 ? -16.203 -16.094 -14.773 1 98.69 170 HIS A O 1
ATOM 1345 N N . GLU A 1 171 ? -14.422 -16.469 -16.109 1 98.12 171 GLU A N 1
ATOM 1346 C CA . GLU A 1 171 ? -14.898 -17.734 -16.641 1 98.12 171 GLU A CA 1
ATOM 1347 C C . GLU A 1 171 ? -15.133 -18.75 -15.516 1 98.12 171 GLU A C 1
ATOM 1349 O O . GLU A 1 171 ? -16.094 -19.516 -15.547 1 98.12 171 GLU A O 1
ATOM 1354 N N . LEU A 1 172 ? -14.297 -18.703 -14.508 1 97.12 172 LEU A N 1
ATOM 1355 C CA . LEU A 1 172 ? -14.383 -19.656 -13.391 1 97.12 172 LEU A CA 1
ATOM 1356 C C . LEU A 1 172 ? -15.406 -19.188 -12.367 1 97.12 172 LEU A C 1
ATOM 1358 O O . LEU A 1 172 ? -15.711 -19.906 -11.406 1 97.12 172 LEU A O 1
ATOM 1362 N N . GLY A 1 173 ? -15.922 -17.938 -12.492 1 97.69 173 GLY A N 1
ATOM 1363 C CA . GLY A 1 173 ? -17.016 -17.453 -11.68 1 97.69 173 GLY A CA 1
ATOM 1364 C C . GLY A 1 173 ? -16.562 -16.766 -10.406 1 97.69 173 GLY A C 1
ATOM 1365 O O . GLY A 1 173 ? -17.344 -16.594 -9.469 1 97.69 173 GLY A O 1
ATOM 1366 N N . TYR A 1 174 ? -15.273 -16.312 -10.367 1 97.62 174 TYR A N 1
ATOM 1367 C CA . TYR A 1 174 ? -14.758 -15.758 -9.117 1 97.62 174 TYR A CA 1
ATOM 1368 C C . TYR A 1 174 ? -14.797 -14.234 -9.125 1 97.62 174 TYR A C 1
ATOM 1370 O O . TYR A 1 174 ? -14.812 -13.602 -8.07 1 97.62 174 TYR A O 1
ATOM 1378 N N . ILE A 1 175 ? -14.812 -13.656 -10.336 1 97.94 175 ILE A N 1
ATOM 1379 C CA . ILE A 1 175 ? -15.086 -12.234 -10.445 1 97.94 175 ILE A CA 1
ATOM 1380 C C . ILE A 1 175 ? -15.953 -11.969 -11.68 1 97.94 175 ILE A C 1
ATOM 1382 O O . ILE A 1 175 ? -16.078 -12.828 -12.555 1 97.94 175 ILE A O 1
ATOM 1386 N N . ASP A 1 176 ? -16.688 -10.914 -11.672 1 98.5 176 ASP A N 1
ATOM 1387 C CA . ASP A 1 176 ? -17.266 -10.305 -12.867 1 98.5 176 ASP A CA 1
ATOM 1388 C C . ASP A 1 176 ? -16.344 -9.242 -13.453 1 98.5 176 ASP A C 1
ATOM 1390 O O . ASP A 1 176 ? -16.141 -8.18 -12.844 1 98.5 176 ASP A O 1
ATOM 1394 N N . LYS A 1 177 ? -15.758 -9.516 -14.625 1 98.19 177 LYS A N 1
ATOM 1395 C CA . LYS A 1 177 ? -14.727 -8.641 -15.18 1 98.19 177 LYS A CA 1
ATOM 1396 C C . LYS A 1 177 ? -15.312 -7.301 -15.602 1 98.19 177 LYS A C 1
ATOM 1398 O O . LYS A 1 177 ? -14.57 -6.359 -15.891 1 98.19 177 LYS A O 1
ATOM 1403 N N . ASP A 1 178 ? -16.625 -7.133 -15.664 1 97.75 178 ASP A N 1
ATOM 1404 C CA . ASP A 1 178 ? -17.25 -5.836 -15.914 1 97.75 178 ASP A CA 1
ATOM 1405 C C . ASP A 1 178 ? -17.281 -4.992 -14.648 1 97.75 178 ASP A C 1
ATOM 1407 O O . ASP A 1 178 ? -17.5 -3.777 -14.711 1 97.75 178 ASP A O 1
ATOM 1411 N N . ILE A 1 179 ? -17.047 -5.637 -13.5 1 98.44 179 ILE A N 1
ATOM 1412 C CA . ILE A 1 179 ? -17.188 -4.98 -12.211 1 98.44 179 ILE A CA 1
ATOM 1413 C C . ILE A 1 179 ? -15.812 -4.852 -11.547 1 98.44 179 ILE A C 1
ATOM 1415 O O . ILE A 1 179 ? -15.555 -3.895 -10.812 1 98.44 179 ILE A O 1
ATOM 1419 N N . LYS A 1 180 ? -14.969 -5.793 -11.773 1 98.62 180 LYS A N 1
ATOM 1420 C CA . LYS A 1 180 ? -13.68 -5.848 -11.102 1 98.62 180 LYS A CA 1
ATOM 1421 C C . LYS A 1 180 ? -12.555 -6.133 -12.086 1 98.62 180 LYS A C 1
ATOM 1423 O O . LYS A 1 180 ? -12.789 -6.68 -13.164 1 98.62 180 LYS A O 1
ATOM 1428 N N . HIS A 1 181 ? -11.352 -5.801 -11.711 1 98.75 181 HIS A N 1
ATOM 1429 C CA . HIS A 1 181 ? -10.148 -6.129 -12.461 1 98.75 181 HIS A CA 1
ATOM 1430 C C . HIS A 1 181 ? -8.992 -6.473 -11.531 1 98.75 181 HIS A C 1
ATOM 1432 O O . HIS A 1 181 ? -8.914 -5.953 -10.414 1 98.75 181 HIS A O 1
ATOM 1438 N N . THR A 1 182 ? -8.156 -7.355 -11.977 1 98.81 182 THR A N 1
ATOM 1439 C CA . THR A 1 182 ? -6.98 -7.738 -11.203 1 98.81 182 THR A CA 1
ATOM 1440 C C . THR A 1 182 ? -5.953 -6.609 -11.188 1 98.81 182 THR A C 1
ATOM 1442 O O . THR A 1 182 ? -5.645 -6.031 -12.234 1 98.81 182 THR A O 1
ATOM 1445 N N . VAL A 1 183 ? -5.457 -6.273 -10.055 1 98.62 183 VAL A N 1
ATOM 1446 C CA . VAL A 1 183 ? -4.508 -5.176 -9.906 1 98.62 183 VAL A CA 1
ATOM 1447 C C . VAL A 1 183 ? -3.111 -5.734 -9.641 1 98.62 183 VAL A C 1
ATOM 1449 O O . VAL A 1 183 ? -2.137 -5.312 -10.258 1 98.62 183 VAL A O 1
ATOM 1452 N N . LEU A 1 184 ? -2.988 -6.68 -8.695 1 98.69 184 LEU A N 1
ATOM 1453 C CA . LEU A 1 184 ? -1.751 -7.336 -8.289 1 98.69 184 LEU A CA 1
ATOM 1454 C C . LEU A 1 184 ? -1.982 -8.82 -8.023 1 98.69 184 LEU A C 1
ATOM 1456 O O . LEU A 1 184 ? -3.117 -9.242 -7.789 1 98.69 184 LEU A O 1
ATOM 1460 N N . LEU A 1 185 ? -0.92 -9.547 -8.102 1 98.94 185 LEU A N 1
ATOM 1461 C CA . LEU A 1 185 ? -0.892 -10.883 -7.531 1 98.94 185 LEU A CA 1
ATOM 1462 C C . LEU A 1 185 ? 0.053 -10.945 -6.336 1 98.94 185 LEU A C 1
ATOM 1464 O O . LEU A 1 185 ? 1.001 -10.164 -6.246 1 98.94 185 LEU A O 1
ATOM 1468 N N . LEU A 1 186 ? -0.257 -11.805 -5.422 1 98.94 186 LEU A N 1
ATOM 1469 C CA . LEU A 1 186 ? 0.584 -12.078 -4.262 1 98.94 186 LEU A CA 1
ATOM 1470 C C . LEU A 1 186 ? 0.791 -13.578 -4.078 1 98.94 186 LEU A C 1
ATOM 1472 O O . LEU A 1 186 ? -0.161 -14.312 -3.797 1 98.94 186 LEU A O 1
ATOM 1476 N N . ALA A 1 187 ? 2.01 -14.039 -4.281 1 98.94 187 ALA A N 1
ATOM 1477 C CA . ALA A 1 187 ? 2.348 -15.43 -4.004 1 98.94 187 ALA A CA 1
ATOM 1478 C C . ALA A 1 187 ? 2.727 -15.617 -2.537 1 98.94 187 ALA A C 1
ATOM 1480 O O . ALA A 1 187 ? 3.531 -14.859 -1.992 1 98.94 187 ALA A O 1
ATOM 1481 N N . LEU A 1 188 ? 2.139 -16.562 -1.897 1 98.88 188 LEU A N 1
ATOM 1482 C CA . LEU A 1 188 ? 2.42 -16.938 -0.517 1 98.88 188 LEU A CA 1
ATOM 1483 C C . LEU A 1 188 ? 2.979 -18.359 -0.446 1 98.88 188 LEU A C 1
ATOM 1485 O O . LEU A 1 188 ? 2.451 -19.281 -1.086 1 98.88 188 LEU A O 1
ATOM 1489 N N . GLY A 1 189 ? 4.016 -18.531 0.326 1 98.75 189 GLY A N 1
ATOM 1490 C CA . GLY A 1 189 ? 4.539 -19.859 0.522 1 98.75 189 GLY A CA 1
ATOM 1491 C C . GLY A 1 189 ? 5.711 -19.906 1.485 1 98.75 189 GLY A C 1
ATOM 1492 O O . GLY A 1 189 ? 6.316 -18.875 1.786 1 98.75 189 GLY A O 1
ATOM 1493 N N . LYS A 1 190 ? 5.965 -21.047 1.947 1 98.31 190 LYS A N 1
ATOM 1494 C CA . LYS A 1 190 ? 7.164 -21.281 2.75 1 98.31 190 LYS A CA 1
ATOM 1495 C C . LYS A 1 190 ? 8.383 -21.5 1.863 1 98.31 190 LYS A C 1
ATOM 1497 O O . LYS A 1 190 ? 8.25 -21.844 0.687 1 98.31 190 LYS A O 1
ATOM 1502 N N . TYR A 1 191 ? 9.492 -21.172 2.404 1 97.56 191 TYR A N 1
ATOM 1503 C CA . TYR A 1 191 ? 10.727 -21.359 1.645 1 97.56 191 TYR A CA 1
ATOM 1504 C C . TYR A 1 191 ? 11.891 -21.688 2.566 1 97.56 191 TYR A C 1
ATOM 1506 O O . TYR A 1 191 ? 11.797 -21.531 3.785 1 97.56 191 TYR A O 1
ATOM 1514 N N . ASP A 1 192 ? 12.898 -22.266 1.986 1 94.56 192 ASP A N 1
ATOM 1515 C CA . ASP A 1 192 ? 14.133 -22.547 2.711 1 94.56 192 ASP A CA 1
ATOM 1516 C C . ASP A 1 192 ? 15.133 -21.391 2.566 1 94.56 192 ASP A C 1
ATOM 1518 O O . ASP A 1 192 ? 15.641 -21.141 1.473 1 94.56 192 ASP A O 1
ATOM 1522 N N . GLU A 1 193 ? 15.438 -20.75 3.627 1 89.38 193 GLU A N 1
ATOM 1523 C CA . GLU A 1 193 ? 16.312 -19.594 3.627 1 89.38 193 GLU A CA 1
ATOM 1524 C C . GLU A 1 193 ? 17.719 -19.953 3.145 1 89.38 193 GLU A C 1
ATOM 1526 O O . GLU A 1 193 ? 18.469 -19.094 2.699 1 89.38 193 GLU A O 1
ATOM 1531 N N . LYS A 1 194 ? 18.016 -21.281 3.162 1 92.19 194 LYS A N 1
ATOM 1532 C CA . LYS A 1 194 ? 19.344 -21.75 2.771 1 92.19 194 LYS A CA 1
ATOM 1533 C C . LYS A 1 194 ? 19.422 -22 1.269 1 92.19 194 LYS A C 1
ATOM 1535 O O . LYS A 1 194 ? 20.5 -22.188 0.717 1 92.19 194 LYS A O 1
ATOM 1540 N N . THR A 1 195 ? 18.266 -22.016 0.626 1 93.06 195 THR A N 1
ATOM 1541 C CA . THR A 1 195 ? 18.25 -22.219 -0.818 1 93.06 195 THR A CA 1
ATOM 1542 C C . THR A 1 195 ? 18.844 -21 -1.538 1 93.06 195 THR A C 1
ATOM 1544 O O . THR A 1 195 ? 18.344 -19.891 -1.409 1 93.06 195 THR A O 1
ATOM 1547 N N . THR A 1 196 ? 19.906 -21.281 -2.299 1 92.75 196 THR A N 1
ATOM 1548 C CA . THR A 1 196 ? 20.562 -20.219 -3.059 1 92.75 196 THR A CA 1
ATOM 1549 C C . THR A 1 196 ? 19.594 -19.594 -4.047 1 92.75 196 THR A C 1
ATOM 1551 O O . THR A 1 196 ? 18.906 -20.297 -4.801 1 92.75 196 THR A O 1
ATOM 1554 N N . GLY A 1 197 ? 19.453 -18.344 -3.939 1 92.88 197 GLY A N 1
ATOM 1555 C CA . GLY A 1 197 ? 18.625 -17.625 -4.898 1 92.88 197 GLY A CA 1
ATOM 1556 C C . GLY A 1 197 ? 17.188 -17.484 -4.449 1 92.88 197 GLY A C 1
ATOM 1557 O O . GLY A 1 197 ? 16.359 -16.891 -5.141 1 92.88 197 GLY A O 1
ATOM 1558 N N . ALA A 1 198 ? 16.875 -18.109 -3.293 1 95.19 198 ALA A N 1
ATOM 1559 C CA . ALA A 1 198 ? 15.508 -17.984 -2.799 1 95.19 198 ALA A CA 1
ATOM 1560 C C . ALA A 1 198 ? 15.164 -16.531 -2.492 1 95.19 198 ALA A C 1
ATOM 1562 O O . ALA A 1 198 ? 14.008 -16.125 -2.648 1 95.19 198 ALA A O 1
ATOM 1563 N N . THR A 1 199 ? 16.141 -15.805 -1.979 1 94.69 199 THR A N 1
ATOM 1564 C CA . THR A 1 199 ? 16.047 -14.367 -1.777 1 94.69 199 THR A CA 1
ATOM 1565 C C . THR A 1 199 ? 17.359 -13.68 -2.154 1 94.69 199 THR A C 1
ATOM 1567 O O . THR A 1 199 ? 18.391 -14.344 -2.32 1 94.69 199 THR A O 1
ATOM 1570 N N . PHE A 1 200 ? 17.25 -12.422 -2.367 1 89.94 200 PHE A N 1
ATOM 1571 C CA . PHE A 1 200 ? 18.438 -11.617 -2.619 1 89.94 200 PHE A CA 1
ATOM 1572 C C . PHE A 1 200 ? 18.672 -10.609 -1.496 1 89.94 200 PHE A C 1
ATOM 1574 O O . PHE A 1 200 ? 17.734 -10.297 -0.746 1 89.94 200 PHE A O 1
ATOM 1581 N N . ALA A 1 201 ? 19.891 -10.18 -1.422 1 87.06 201 ALA A N 1
ATOM 1582 C CA . ALA A 1 201 ? 20.188 -9.141 -0.433 1 87.06 201 ALA A CA 1
ATOM 1583 C C . ALA A 1 201 ? 19.359 -7.887 -0.682 1 87.06 201 ALA A C 1
ATOM 1585 O O . ALA A 1 201 ? 19.156 -7.484 -1.83 1 87.06 201 ALA A O 1
ATOM 1586 N N . ARG A 1 202 ? 18.844 -7.348 0.384 1 89.62 202 ARG A N 1
ATOM 1587 C CA . ARG A 1 202 ? 18.047 -6.121 0.287 1 89.62 202 ARG A CA 1
ATOM 1588 C C . ARG A 1 202 ? 18.953 -4.898 0.166 1 89.62 202 ARG A C 1
ATOM 1590 O O . ARG A 1 202 ? 19.797 -4.656 1.032 1 89.62 202 ARG A O 1
ATOM 1597 N N . LYS A 1 203 ? 18.828 -4.312 -0.919 1 89.5 203 LYS A N 1
ATOM 1598 C CA . LYS A 1 203 ? 19.5 -3.037 -1.126 1 89.5 203 LYS A CA 1
ATOM 1599 C C . LYS A 1 203 ? 18.516 -1.876 -1.07 1 89.5 203 LYS A C 1
ATOM 1601 O O . LYS A 1 203 ? 17.422 -1.953 -1.644 1 89.5 203 LYS A O 1
ATOM 1606 N N . ARG A 1 204 ? 18.844 -0.849 -0.251 1 95.5 204 ARG A N 1
ATOM 1607 C CA . ARG A 1 204 ? 18.016 0.348 -0.12 1 95.5 204 ARG A CA 1
ATOM 1608 C C . ARG A 1 204 ? 18.859 1.61 -0.208 1 95.5 204 ARG A C 1
ATOM 1610 O O . ARG A 1 204 ? 20.016 1.615 0.212 1 95.5 204 ARG A O 1
ATOM 1617 N N . IL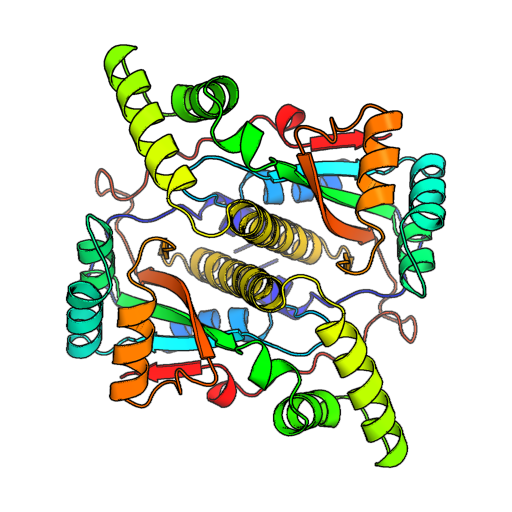E A 1 205 ? 18.25 2.615 -0.782 1 96.5 205 ILE A N 1
ATOM 1618 C CA . ILE A 1 205 ? 18.906 3.922 -0.755 1 96.5 205 ILE A CA 1
ATOM 1619 C C . ILE A 1 205 ? 19.094 4.375 0.69 1 96.5 205 ILE A C 1
ATOM 1621 O O . ILE A 1 205 ? 18.438 3.869 1.598 1 96.5 205 ILE A O 1
ATOM 1625 N N . SER A 1 206 ? 20.031 5.289 0.94 1 97.06 206 SER A N 1
ATOM 1626 C CA . SER A 1 206 ? 20.312 5.781 2.283 1 97.06 206 SER A CA 1
ATOM 1627 C C . SER A 1 206 ? 19.125 6.52 2.865 1 97.06 206 SER A C 1
ATOM 1629 O O . SER A 1 206 ? 18.234 6.961 2.125 1 97.06 206 SER A O 1
ATOM 1631 N N . THR A 1 207 ? 19.078 6.641 4.164 1 98.31 207 THR A N 1
ATOM 1632 C CA . THR A 1 207 ? 18.016 7.402 4.832 1 98.31 207 THR A CA 1
ATOM 1633 C C . THR A 1 207 ? 18.016 8.844 4.344 1 98.31 207 THR A C 1
ATOM 1635 O O . THR A 1 207 ? 16.938 9.438 4.152 1 98.31 207 THR A O 1
ATOM 1638 N N . GLU A 1 208 ? 19.156 9.406 4.055 1 97.62 208 GLU A N 1
ATOM 1639 C CA . GLU A 1 208 ? 19.281 10.797 3.605 1 97.62 208 GLU A CA 1
ATOM 1640 C C . GLU A 1 208 ? 18.672 10.977 2.217 1 97.62 208 GLU A C 1
ATOM 1642 O O . GLU A 1 208 ? 18.062 12.008 1.935 1 97.62 208 GLU A O 1
ATOM 1647 N N . GLU A 1 209 ? 18.938 10.008 1.365 1 96.75 209 GLU A N 1
ATOM 1648 C CA . GLU A 1 209 ? 18.359 10.078 0.03 1 96.75 209 GLU A CA 1
ATOM 1649 C C . GLU A 1 209 ? 16.844 9.852 0.078 1 96.75 209 GLU A C 1
ATOM 1651 O O . GLU A 1 209 ? 16.094 10.484 -0.676 1 96.75 209 GLU A O 1
ATOM 1656 N N . PHE A 1 210 ? 16.375 9.031 0.98 1 98.69 210 PHE A N 1
ATOM 1657 C CA . PHE A 1 210 ? 14.977 8.648 1.078 1 98.69 210 PHE A CA 1
ATOM 1658 C C . PHE A 1 210 ? 14.156 9.758 1.72 1 98.69 210 PHE A C 1
ATOM 1660 O O . PHE A 1 210 ? 13.031 10.031 1.29 1 98.69 210 PHE A O 1
ATOM 1667 N N . ALA A 1 211 ? 14.719 10.414 2.734 1 98.81 211 ALA A N 1
ATOM 1668 C CA . ALA A 1 211 ? 13.93 11.32 3.572 1 98.81 211 ALA A CA 1
ATOM 1669 C C . ALA A 1 211 ? 14.617 12.68 3.709 1 98.81 211 ALA A C 1
ATOM 1671 O O . ALA A 1 211 ? 15.789 12.75 4.074 1 98.81 211 ALA A O 1
ATOM 1672 N N . LYS A 1 212 ? 13.859 13.688 3.404 1 98.19 212 LYS A N 1
ATOM 1673 C CA . LYS A 1 212 ? 14.25 15.047 3.758 1 98.19 212 LYS A CA 1
ATOM 1674 C C . LYS A 1 212 ? 13.477 15.547 4.977 1 98.19 212 LYS A C 1
ATOM 1676 O O . LYS A 1 212 ? 12.25 15.617 4.953 1 98.19 212 LYS A O 1
ATOM 1681 N N . ILE A 1 213 ? 14.188 15.938 6.012 1 96.5 213 ILE A N 1
ATOM 1682 C CA . ILE A 1 213 ? 13.547 16.328 7.262 1 96.5 213 ILE A CA 1
ATOM 1683 C C . ILE A 1 213 ? 13.57 17.859 7.391 1 96.5 213 ILE A C 1
ATOM 1685 O O . ILE A 1 213 ? 14.633 18.484 7.305 1 96.5 213 ILE A O 1
ATOM 1689 N N . VAL A 1 214 ? 12.398 18.391 7.504 1 93.31 214 VAL A N 1
ATOM 1690 C CA . VAL A 1 214 ? 12.227 19.812 7.727 1 93.31 214 VAL A CA 1
ATOM 1691 C C . VAL A 1 214 ? 12.109 20.094 9.227 1 93.31 214 VAL A C 1
ATOM 1693 O O . VAL A 1 214 ? 11.062 19.859 9.828 1 93.31 214 VAL A O 1
ATOM 1696 N N . LYS A 1 215 ? 13.172 20.594 9.891 1 89 215 LYS A N 1
ATOM 1697 C CA . LYS A 1 215 ? 13.242 20.781 11.336 1 89 215 LYS A CA 1
ATOM 1698 C C . LYS A 1 215 ? 12.93 22.219 11.727 1 89 215 LYS A C 1
ATOM 1700 O O . LYS A 1 215 ? 13.172 23.141 10.953 1 89 215 LYS A O 1
ATOM 1705 N N . MET B 1 1 ? 4.938 -4.477 19.297 1 93.94 1 MET B N 1
ATOM 1706 C CA . MET B 1 1 ? 3.855 -5.457 19.281 1 93.94 1 MET B CA 1
ATOM 1707 C C . MET B 1 1 ? 3.852 -6.238 17.969 1 93.94 1 MET B C 1
ATOM 1709 O O . MET B 1 1 ? 4.566 -5.887 17.031 1 93.94 1 MET B O 1
ATOM 1713 N N . SER B 1 2 ? 2.994 -7.355 17.906 1 97.25 2 SER B N 1
ATOM 1714 C CA . SER B 1 2 ? 2.924 -8.148 16.688 1 97.25 2 SER B CA 1
ATOM 1715 C C . SER B 1 2 ? 2.271 -7.363 15.555 1 97.25 2 SER B C 1
ATOM 1717 O O . SER B 1 2 ? 1.638 -6.332 15.789 1 97.25 2 SER B O 1
ATOM 1719 N N . VAL B 1 3 ? 2.451 -7.852 14.336 1 98.81 3 VAL B N 1
ATOM 1720 C CA . VAL B 1 3 ? 1.809 -7.219 13.188 1 98.81 3 VAL B CA 1
ATOM 1721 C C . VAL B 1 3 ? 0.291 -7.277 13.352 1 98.81 3 VAL B C 1
ATOM 1723 O O . VAL B 1 3 ? -0.399 -6.277 13.141 1 98.81 3 VAL B O 1
ATOM 1726 N N . LYS B 1 4 ? -0.234 -8.422 13.727 1 98.38 4 LYS B N 1
ATOM 1727 C CA . LYS B 1 4 ? -1.667 -8.586 13.953 1 98.38 4 LYS B CA 1
ATOM 1728 C C . LYS B 1 4 ? -2.184 -7.566 14.969 1 98.38 4 LYS B C 1
ATOM 1730 O O . LYS B 1 4 ? -3.213 -6.926 14.734 1 98.38 4 LYS B O 1
ATOM 1735 N N . ASP B 1 5 ? -1.51 -7.383 16.062 1 98.44 5 ASP B N 1
ATOM 1736 C CA . ASP B 1 5 ? -1.911 -6.434 17.109 1 98.44 5 ASP B CA 1
ATOM 1737 C C . ASP B 1 5 ? -1.854 -5 16.594 1 98.44 5 ASP B C 1
ATOM 1739 O O . ASP B 1 5 ? -2.709 -4.18 16.922 1 98.44 5 ASP B O 1
ATOM 1743 N N . ALA B 1 6 ? -0.78 -4.668 15.812 1 98.75 6 ALA B N 1
ATOM 1744 C CA . ALA B 1 6 ? -0.652 -3.336 15.234 1 98.75 6 ALA B CA 1
ATOM 1745 C C . ALA B 1 6 ? -1.814 -3.033 14.297 1 98.75 6 ALA B C 1
ATOM 1747 O O . ALA B 1 6 ? -2.361 -1.927 14.305 1 98.75 6 ALA B O 1
ATOM 1748 N N . ILE B 1 7 ? -2.178 -4.043 13.477 1 98.69 7 ILE B N 1
ATOM 1749 C CA . ILE B 1 7 ? -3.293 -3.891 12.547 1 98.69 7 ILE B CA 1
ATOM 1750 C C . ILE B 1 7 ? -4.586 -3.668 13.328 1 98.69 7 ILE B C 1
ATOM 1752 O O . ILE B 1 7 ? -5.402 -2.816 12.961 1 98.69 7 ILE B O 1
ATOM 1756 N N . GLU B 1 8 ? -4.793 -4.344 14.391 1 97.38 8 GLU B N 1
ATOM 1757 C CA . GLU B 1 8 ? -5.996 -4.207 15.203 1 97.38 8 GLU B CA 1
ATOM 1758 C C . GLU B 1 8 ? -6.043 -2.844 15.898 1 97.38 8 GLU B C 1
ATOM 1760 O O . GLU B 1 8 ? -7.113 -2.254 16.047 1 97.38 8 GLU B O 1
ATOM 1765 N N . TRP B 1 9 ? -4.918 -2.377 16.312 1 97.19 9 TRP B N 1
ATOM 1766 C CA . TRP B 1 9 ? -4.848 -1.102 17.016 1 97.19 9 TRP B CA 1
ATOM 1767 C C . TRP B 1 9 ? -5.047 0.065 16.062 1 97.19 9 TRP B C 1
ATOM 1769 O O . TRP B 1 9 ? -5.625 1.089 16.422 1 97.19 9 TRP B O 1
ATOM 1779 N N . ARG B 1 10 ? -4.531 -0.059 14.859 1 97.81 10 ARG B N 1
ATOM 1780 C CA . ARG B 1 10 ? -4.484 1.035 13.891 1 97.81 10 ARG B CA 1
ATOM 1781 C C . ARG B 1 10 ? -5.887 1.474 13.492 1 97.81 10 ARG B C 1
ATOM 1783 O O . ARG B 1 10 ? -6.699 0.652 13.062 1 97.81 10 ARG B O 1
ATOM 1790 N N . LYS B 1 11 ? -6.156 2.721 13.594 1 96.31 11 LYS B N 1
ATOM 1791 C CA . LYS B 1 11 ? -7.324 3.445 13.109 1 96.31 11 LYS B CA 1
ATOM 1792 C C . LYS B 1 11 ? -6.934 4.812 12.555 1 96.31 11 LYS B C 1
ATOM 1794 O O . LYS B 1 11 ? -5.891 5.359 12.914 1 96.31 11 LYS B O 1
ATOM 1799 N N . THR B 1 12 ? -7.785 5.246 11.672 1 97.81 12 THR B N 1
ATOM 1800 C CA . THR B 1 12 ? -7.559 6.629 11.266 1 97.81 12 THR B CA 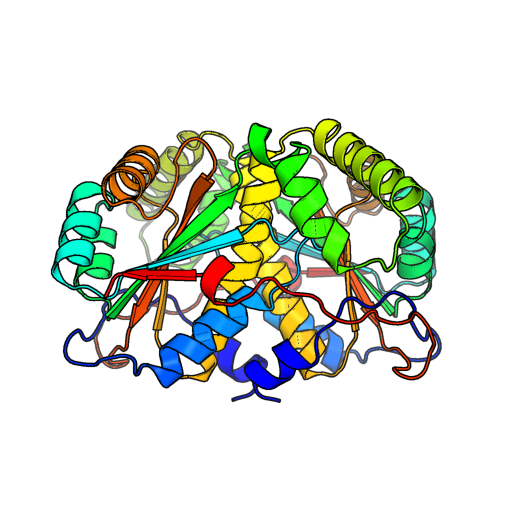1
ATOM 1801 C C . THR B 1 12 ? -7.812 7.586 12.422 1 97.81 12 THR B C 1
ATOM 1803 O O . THR B 1 12 ? -8.859 7.531 13.062 1 97.81 12 THR B O 1
ATOM 1806 N N . VAL B 1 13 ? -6.832 8.414 12.695 1 97.94 13 VAL B N 1
ATOM 1807 C CA . VAL B 1 13 ? -6.945 9.375 13.789 1 97.94 13 VAL B CA 1
ATOM 1808 C C . VAL B 1 13 ? -7.375 10.734 13.234 1 97.94 13 VAL B C 1
ATOM 1810 O O . VAL B 1 13 ? -6.766 11.25 12.297 1 97.94 13 VAL B O 1
ATOM 1813 N N . LYS B 1 14 ? -8.32 11.344 13.867 1 96.06 14 LYS B N 1
ATOM 1814 C CA . LYS B 1 14 ? -8.898 12.57 13.344 1 96.06 14 LYS B CA 1
ATOM 1815 C C . LYS B 1 14 ? -8.555 13.766 14.234 1 96.06 14 LYS B C 1
ATOM 1817 O O . LYS B 1 14 ? -8.625 14.914 13.789 1 96.06 14 LYS B O 1
ATOM 1822 N N . ILE B 1 15 ? -8.297 13.484 15.453 1 97.62 15 ILE B N 1
ATOM 1823 C CA . ILE B 1 15 ? -7.965 14.523 16.422 1 97.62 15 ILE B CA 1
ATOM 1824 C C . ILE B 1 15 ? -6.672 14.164 17.156 1 97.62 15 ILE B C 1
ATOM 1826 O O . ILE B 1 15 ? -6.609 13.148 17.844 1 97.62 15 ILE B O 1
ATOM 1830 N N . TYR B 1 16 ? -5.668 14.992 17.031 1 98.25 16 TYR B N 1
ATOM 1831 C CA . TYR B 1 16 ? -4.375 14.75 17.672 1 98.25 16 TYR B CA 1
ATOM 1832 C C . TYR B 1 16 ? -4.234 15.555 18.953 1 98.25 16 TYR B C 1
ATOM 1834 O O . TYR B 1 16 ? -4.902 16.578 19.125 1 98.25 16 TYR B O 1
ATOM 1842 N N . ASP B 1 17 ? -3.494 15.07 19.875 1 97.31 17 ASP B N 1
ATOM 1843 C CA . ASP B 1 17 ? -3.059 15.789 21.062 1 97.31 17 ASP B CA 1
ATOM 1844 C C . ASP B 1 17 ? -1.742 16.531 20.812 1 97.31 17 ASP B C 1
ATOM 1846 O O . ASP B 1 17 ? -0.665 15.938 20.938 1 97.31 17 ASP B O 1
ATOM 1850 N N . ASP B 1 18 ? -1.803 17.75 20.484 1 94.88 18 ASP B N 1
ATOM 1851 C CA . ASP B 1 18 ? -0.64 18.5 20.016 1 94.88 18 ASP B CA 1
ATOM 1852 C C . ASP B 1 18 ? 0.289 18.859 21.172 1 94.88 18 ASP B C 1
ATOM 1854 O O . ASP B 1 18 ? 1.332 19.484 20.984 1 94.88 18 ASP B O 1
ATOM 1858 N N . SER B 1 19 ? -0.015 18.453 22.422 1 95.75 19 SER B N 1
ATOM 1859 C CA . SER B 1 19 ? 0.889 18.625 23.547 1 95.75 19 SER B CA 1
ATOM 1860 C C . SER B 1 19 ? 1.896 17.484 23.625 1 95.75 19 SER B C 1
ATOM 1862 O O . SER B 1 19 ? 2.887 17.578 24.359 1 95.75 19 SER B O 1
ATOM 1864 N N . LYS B 1 20 ? 1.608 16.438 22.938 1 96.25 20 LYS B N 1
ATOM 1865 C CA . LYS B 1 20 ? 2.5 15.273 22.922 1 96.25 20 LYS B CA 1
ATOM 1866 C C . LYS B 1 20 ? 3.373 15.266 21.672 1 96.25 20 LYS B C 1
ATOM 1868 O O . LYS B 1 20 ? 2.918 15.633 20.594 1 96.25 20 LYS B O 1
ATOM 1873 N N . VAL B 1 21 ? 4.59 14.789 21.859 1 96.62 21 VAL B N 1
ATOM 1874 C CA . VAL B 1 21 ? 5.547 14.844 20.75 1 96.62 21 VAL B CA 1
ATOM 1875 C C . VAL B 1 21 ? 6.051 13.438 20.438 1 96.62 21 VAL B C 1
ATOM 1877 O O . VAL B 1 21 ? 6.066 12.562 21.312 1 96.62 21 VAL B O 1
ATOM 1880 N N . ILE B 1 22 ? 6.309 13.188 19.188 1 98.19 22 ILE B N 1
ATOM 1881 C CA . ILE B 1 22 ? 6.992 11.984 18.719 1 98.19 22 ILE B CA 1
ATOM 1882 C C . ILE B 1 22 ? 8.5 12.148 18.891 1 98.19 22 ILE B C 1
ATOM 1884 O O . ILE B 1 22 ? 9.07 13.141 18.422 1 98.19 22 ILE B O 1
ATOM 1888 N N . SER B 1 23 ? 9.156 11.234 19.562 1 98.25 23 SER B N 1
ATOM 1889 C CA . SER B 1 23 ? 10.594 11.328 19.781 1 98.25 23 SER B CA 1
ATOM 1890 C C . SER B 1 23 ? 11.359 11.125 18.469 1 98.25 23 SER B C 1
ATOM 1892 O O . SER B 1 23 ? 10.812 10.594 17.5 1 98.25 23 SER B O 1
ATOM 1894 N N . ALA B 1 24 ? 12.609 11.602 18.5 1 97.75 24 ALA B N 1
ATOM 1895 C CA . ALA B 1 24 ? 13.469 11.406 17.328 1 97.75 24 ALA B CA 1
ATOM 1896 C C . ALA B 1 24 ? 13.633 9.922 17 1 97.75 24 ALA B C 1
ATOM 1898 O O . ALA B 1 24 ? 13.656 9.539 15.836 1 97.75 24 ALA B O 1
ATOM 1899 N N . GLU B 1 25 ? 13.758 9.133 18.031 1 98.44 25 GLU B N 1
ATOM 1900 C CA . GLU B 1 25 ? 13.938 7.691 17.844 1 98.44 25 GLU B CA 1
ATOM 1901 C C . GLU B 1 25 ? 12.688 7.059 17.25 1 98.44 25 GLU B C 1
ATOM 1903 O O . GLU B 1 25 ? 12.789 6.23 16.328 1 98.44 25 GLU B O 1
ATOM 1908 N N . GLU B 1 26 ? 11.516 7.426 17.766 1 98.62 26 GLU B N 1
ATOM 1909 C CA . GLU B 1 26 ? 10.258 6.941 17.219 1 98.62 26 GLU B CA 1
ATOM 1910 C C . GLU B 1 26 ? 10.117 7.312 15.742 1 98.62 26 GLU B C 1
ATOM 1912 O O . GLU B 1 26 ? 9.773 6.469 14.914 1 98.62 26 GLU B O 1
ATOM 1917 N N . LEU B 1 27 ? 10.391 8.562 15.453 1 98.75 27 LEU B N 1
ATOM 1918 C CA . LEU B 1 27 ? 10.273 9.047 14.086 1 98.75 27 LEU B CA 1
ATOM 1919 C C . LEU B 1 27 ? 11.25 8.312 13.164 1 98.75 27 LEU B C 1
ATOM 1921 O O . LEU B 1 27 ? 10.883 7.922 12.055 1 98.75 27 LEU B O 1
ATOM 1925 N N . ALA B 1 28 ? 12.484 8.109 13.648 1 98.75 28 ALA B N 1
ATOM 1926 C CA . ALA B 1 28 ? 13.484 7.395 12.859 1 98.75 28 ALA B CA 1
ATOM 1927 C C . ALA B 1 28 ? 13.023 5.977 12.539 1 98.75 28 ALA B C 1
ATOM 1929 O O . ALA B 1 28 ? 13.242 5.477 11.43 1 98.75 28 ALA B O 1
ATOM 1930 N N . THR B 1 29 ? 12.391 5.332 13.492 1 98.81 29 THR B N 1
ATOM 1931 C CA . THR B 1 29 ? 11.891 3.975 13.305 1 98.81 29 THR B CA 1
ATOM 1932 C C . THR B 1 29 ? 10.805 3.943 12.234 1 98.81 29 THR B C 1
ATOM 1934 O O . THR B 1 29 ? 10.781 3.047 11.391 1 98.81 29 THR B O 1
ATOM 1937 N N . ILE B 1 30 ? 9.93 4.91 12.227 1 98.94 30 ILE B N 1
ATOM 1938 C CA . ILE B 1 30 ? 8.844 4.992 11.25 1 98.94 30 ILE B CA 1
ATOM 1939 C C . ILE B 1 30 ? 9.43 5.281 9.867 1 98.94 30 ILE B C 1
ATOM 1941 O O . ILE B 1 30 ? 9.016 4.676 8.875 1 98.94 30 ILE B O 1
ATOM 1945 N N . ILE B 1 31 ? 10.406 6.195 9.773 1 98.94 31 ILE B N 1
ATOM 1946 C CA . ILE B 1 31 ? 11.07 6.527 8.516 1 98.94 31 ILE B CA 1
ATOM 1947 C C . ILE B 1 31 ? 11.75 5.285 7.949 1 98.94 31 ILE B C 1
ATOM 1949 O O . ILE B 1 31 ? 11.633 4.988 6.758 1 98.94 31 ILE B O 1
ATOM 1953 N N . GLU B 1 32 ? 12.406 4.559 8.797 1 98.88 32 GLU B N 1
ATOM 1954 C CA . GLU B 1 32 ? 13.102 3.348 8.375 1 98.88 32 GLU B CA 1
ATOM 1955 C C . GLU B 1 32 ? 12.125 2.32 7.809 1 98.88 32 GLU B C 1
ATOM 1957 O O . GLU B 1 32 ? 12.43 1.623 6.84 1 98.88 32 GLU B O 1
ATOM 1962 N N . ALA B 1 33 ? 10.977 2.203 8.414 1 98.94 33 ALA B N 1
ATOM 1963 C CA . ALA B 1 33 ? 9.969 1.282 7.91 1 98.94 33 ALA B CA 1
ATOM 1964 C C . ALA B 1 33 ? 9.594 1.61 6.469 1 98.94 33 ALA B C 1
ATOM 1966 O O . ALA B 1 33 ? 9.461 0.71 5.637 1 98.94 33 ALA B O 1
ATOM 1967 N N . GLY B 1 34 ? 9.43 2.881 6.152 1 98.88 34 GLY B N 1
ATOM 1968 C CA . GLY B 1 34 ? 9.164 3.293 4.781 1 98.88 34 GLY B CA 1
ATOM 1969 C C . GLY B 1 34 ? 10.305 2.986 3.834 1 98.88 34 GLY B C 1
ATOM 1970 O O . GLY B 1 34 ? 10.086 2.51 2.721 1 98.88 34 GLY B O 1
ATOM 1971 N N . ARG B 1 35 ? 11.523 3.238 4.289 1 98.81 35 ARG B N 1
ATOM 1972 C CA . ARG B 1 35 ? 12.719 3.016 3.48 1 98.81 35 ARG B CA 1
ATOM 1973 C C . ARG B 1 35 ? 12.867 1.543 3.113 1 98.81 35 ARG B C 1
ATOM 1975 O O . ARG B 1 35 ? 13.352 1.213 2.031 1 98.81 35 ARG B O 1
ATOM 1982 N N . MET B 1 36 ? 12.359 0.705 3.945 1 98.56 36 MET B N 1
ATOM 1983 C CA . MET B 1 36 ? 12.562 -0.734 3.795 1 98.56 36 MET B CA 1
ATOM 1984 C C . MET B 1 36 ? 11.438 -1.357 2.971 1 98.56 36 MET B C 1
ATOM 1986 O O . MET B 1 36 ? 11.492 -2.545 2.648 1 98.56 36 MET B O 1
ATOM 1990 N N . ALA B 1 37 ? 10.422 -0.596 2.613 1 98.62 37 ALA B N 1
ATOM 1991 C CA . ALA B 1 37 ? 9.281 -1.127 1.869 1 98.62 37 ALA B CA 1
ATOM 1992 C C . ALA B 1 37 ? 9.719 -1.688 0.52 1 98.62 37 ALA B C 1
ATOM 1994 O O . ALA B 1 37 ? 10.688 -1.207 -0.073 1 98.62 37 ALA B O 1
ATOM 1995 N N . PRO B 1 38 ? 9.078 -2.75 0.019 1 97.94 38 PRO B N 1
ATOM 1996 C CA . PRO B 1 38 ? 9.406 -3.264 -1.312 1 97.94 38 PRO B CA 1
ATOM 1997 C C . PRO B 1 38 ? 9.086 -2.268 -2.426 1 97.94 38 PRO B C 1
ATOM 1999 O O . PRO B 1 38 ? 8.227 -1.397 -2.25 1 97.94 38 PRO B O 1
ATOM 2002 N N . SER B 1 39 ? 9.789 -2.375 -3.453 1 97.19 39 SER B N 1
ATOM 2003 C CA . SER B 1 39 ? 9.602 -1.574 -4.66 1 97.19 39 SER B CA 1
ATOM 2004 C C . SER B 1 39 ? 9.836 -2.404 -5.918 1 97.19 39 SER B C 1
ATOM 2006 O O . SER B 1 39 ? 10.797 -3.176 -5.984 1 97.19 39 SER B O 1
ATOM 2008 N N . SER B 1 40 ? 8.859 -2.271 -6.82 1 96.44 40 SER B N 1
ATOM 2009 C CA . SER B 1 40 ? 8.992 -2.988 -8.086 1 96.44 40 SER B CA 1
ATOM 2010 C C . SER B 1 40 ? 10.367 -2.773 -8.703 1 96.44 40 SER B C 1
ATOM 2012 O O . SER B 1 40 ? 10.875 -1.648 -8.734 1 96.44 40 SER B O 1
ATOM 2014 N N . MET B 1 41 ? 11.062 -3.889 -9.086 1 93 41 MET B N 1
ATOM 2015 C CA . MET B 1 41 ? 12.344 -3.914 -9.781 1 93 41 MET B CA 1
ATOM 2016 C C . MET B 1 41 ? 13.445 -3.311 -8.914 1 93 41 MET B C 1
ATOM 2018 O O . MET B 1 41 ? 14.531 -3.008 -9.406 1 93 41 MET B O 1
ATOM 2022 N N . GLY B 1 42 ? 13.141 -3.09 -7.637 1 94.19 42 GLY B N 1
ATOM 2023 C CA . GLY B 1 42 ? 14.133 -2.514 -6.738 1 94.19 42 GLY B CA 1
ATOM 2024 C C . GLY B 1 42 ? 14.43 -1.058 -7.039 1 94.19 42 GLY B C 1
ATOM 2025 O O . GLY B 1 42 ? 15.477 -0.54 -6.633 1 94.19 42 GLY B O 1
ATOM 2026 N N . LEU B 1 43 ? 13.516 -0.379 -7.695 1 96.25 43 LEU B N 1
ATOM 2027 C CA . LEU B 1 43 ? 13.812 0.958 -8.195 1 96.25 43 LEU B CA 1
ATOM 2028 C C . LEU B 1 43 ? 13.609 2.006 -7.105 1 96.25 43 LEU B C 1
ATOM 2030 O O . LEU B 1 43 ? 14.102 3.131 -7.227 1 96.25 43 LEU B O 1
ATOM 2034 N N . GLU B 1 44 ? 12.867 1.685 -6.035 1 97.5 44 GLU B N 1
ATOM 2035 C CA . GLU B 1 44 ? 12.688 2.598 -4.91 1 97.5 44 GLU B CA 1
ATOM 2036 C C . GLU B 1 44 ? 12.258 3.982 -5.387 1 97.5 44 GLU B C 1
ATOM 2038 O O . GLU B 1 44 ? 12.961 4.969 -5.164 1 97.5 44 GLU B O 1
ATOM 2043 N N . VAL B 1 45 ? 11.023 4.043 -5.887 1 98.25 45 VAL B N 1
ATOM 2044 C CA . VAL B 1 45 ? 10.555 5.207 -6.633 1 98.25 45 VAL B CA 1
ATOM 2045 C C . VAL B 1 45 ? 9.945 6.223 -5.672 1 98.25 45 VAL B C 1
ATOM 2047 O O . VAL B 1 45 ? 9.445 7.27 -6.098 1 98.25 45 VAL B O 1
ATOM 2050 N N . CYS B 1 46 ? 9.93 5.938 -4.375 1 98.69 46 CYS B N 1
ATOM 2051 C CA . CYS B 1 46 ? 9.305 6.789 -3.367 1 98.69 46 CYS B CA 1
ATOM 2052 C C . CYS B 1 46 ? 10.359 7.473 -2.504 1 98.69 46 CYS B C 1
ATOM 2054 O O . CYS B 1 46 ? 11.344 6.848 -2.105 1 98.69 46 CYS B O 1
ATOM 2056 N N . ASN B 1 47 ? 10.211 8.711 -2.238 1 98.75 47 ASN B N 1
ATOM 2057 C CA . ASN B 1 47 ? 10.875 9.484 -1.193 1 98.75 47 ASN B CA 1
ATOM 2058 C C . ASN B 1 47 ? 9.867 10.156 -0.268 1 98.75 47 ASN B C 1
ATOM 2060 O O . ASN B 1 47 ? 8.656 10.102 -0.509 1 98.75 47 ASN B O 1
ATOM 2064 N N . ILE B 1 48 ? 10.414 10.789 0.793 1 98.94 48 ILE B N 1
ATOM 2065 C CA . ILE B 1 48 ? 9.484 11.477 1.683 1 98.94 48 ILE B CA 1
ATOM 2066 C C . ILE B 1 48 ? 10.094 12.805 2.127 1 98.94 48 ILE B C 1
ATOM 2068 O O . ILE B 1 48 ? 11.32 12.945 2.203 1 98.94 48 ILE B O 1
ATOM 2072 N N . VAL B 1 49 ? 9.266 13.758 2.324 1 98.94 49 VAL B N 1
ATOM 2073 C CA . VAL B 1 49 ? 9.578 14.984 3.039 1 98.94 49 VAL B CA 1
ATOM 2074 C C . VAL B 1 49 ? 8.875 14.992 4.395 1 98.94 49 VAL B C 1
ATOM 2076 O O . VAL B 1 49 ? 7.645 14.93 4.461 1 98.94 49 VAL B O 1
ATOM 2079 N N . VAL B 1 50 ? 9.656 15.055 5.453 1 98.94 50 VAL B N 1
ATOM 2080 C CA . VAL B 1 50 ? 9.148 14.977 6.816 1 98.94 50 VAL B CA 1
ATOM 2081 C C . VAL B 1 50 ? 9.117 16.375 7.438 1 98.94 50 VAL B C 1
ATOM 2083 O O . VAL B 1 50 ? 10.164 16.969 7.711 1 98.94 50 VAL B O 1
ATOM 2086 N N . ILE B 1 51 ? 7.93 16.891 7.688 1 98.75 51 ILE B N 1
ATOM 2087 C CA . ILE B 1 51 ? 7.766 18.25 8.18 1 98.75 51 ILE B CA 1
ATOM 2088 C C . ILE B 1 51 ? 7.48 18.219 9.68 1 98.75 51 ILE B C 1
ATOM 2090 O O . ILE B 1 51 ? 6.355 17.938 10.102 1 98.75 51 ILE B O 1
ATOM 2094 N N . LYS B 1 52 ? 8.43 18.578 10.461 1 97.19 52 LYS B N 1
ATOM 2095 C CA . LYS B 1 52 ? 8.305 18.672 11.914 1 97.19 52 LYS B CA 1
ATOM 2096 C C . LYS B 1 52 ? 8.273 20.141 12.359 1 97.19 52 LYS B C 1
ATOM 2098 O O . LYS B 1 52 ? 7.723 20.453 13.414 1 97.19 52 LYS B O 1
ATOM 2103 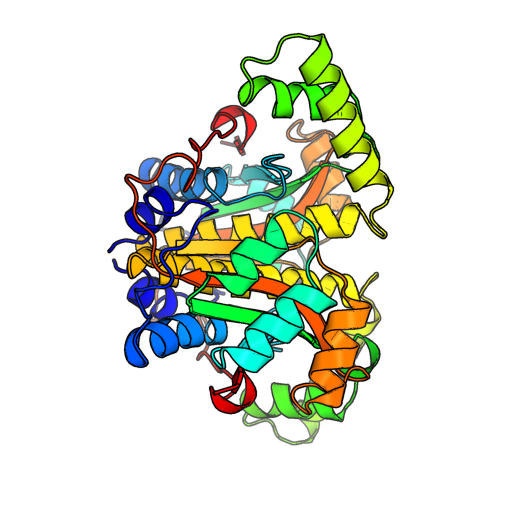N N . ASN B 1 53 ? 8.883 21 11.516 1 97.25 53 ASN B N 1
ATOM 2104 C CA . ASN B 1 53 ? 8.883 22.422 11.812 1 97.25 53 ASN B CA 1
ATOM 2105 C C . ASN B 1 53 ? 7.465 22.984 11.914 1 97.25 53 ASN B C 1
ATOM 2107 O O . ASN B 1 53 ? 6.707 22.938 10.938 1 97.25 53 ASN B O 1
ATOM 2111 N N . LYS B 1 54 ? 7.129 23.578 13.016 1 97.06 54 LYS B N 1
ATOM 2112 C CA . LYS B 1 54 ? 5.762 23.984 13.305 1 97.06 54 LYS B CA 1
ATOM 2113 C C . LYS B 1 54 ? 5.305 25.078 12.336 1 97.06 54 LYS B C 1
ATOM 2115 O O . LYS B 1 54 ? 4.152 25.078 11.891 1 97.06 54 LYS B O 1
ATOM 2120 N N . GLU B 1 55 ? 6.141 25.969 12.008 1 97.88 55 GLU B N 1
ATOM 2121 C CA . GLU B 1 55 ? 5.777 27.062 11.117 1 97.88 55 GLU B CA 1
ATOM 2122 C C . GLU B 1 55 ? 5.527 26.562 9.695 1 97.88 55 GLU B C 1
ATOM 2124 O O . GLU B 1 55 ? 4.531 26.938 9.07 1 97.88 55 GLU B O 1
ATOM 2129 N N . ILE B 1 56 ? 6.414 25.719 9.195 1 98.25 56 ILE B N 1
ATOM 2130 C CA . ILE B 1 56 ? 6.281 25.203 7.844 1 98.25 56 ILE B CA 1
ATOM 2131 C C . ILE B 1 56 ? 5.082 24.25 7.773 1 98.25 56 ILE B C 1
ATOM 2133 O O . ILE B 1 56 ? 4.344 24.25 6.781 1 98.25 56 ILE B O 1
ATOM 2137 N N . LYS B 1 57 ? 4.906 23.484 8.812 1 98.5 57 LYS B N 1
ATOM 2138 C CA . LYS B 1 57 ? 3.754 22.594 8.875 1 98.5 57 LYS B CA 1
ATOM 2139 C C . LYS B 1 57 ? 2.445 23.375 8.812 1 98.5 57 LYS B C 1
ATOM 2141 O O . LYS B 1 57 ? 1.52 22.984 8.094 1 98.5 57 LYS B O 1
ATOM 2146 N N . ALA B 1 58 ? 2.367 24.484 9.594 1 98.44 58 ALA B N 1
ATOM 2147 C CA . ALA B 1 58 ? 1.177 25.328 9.586 1 98.44 58 ALA B CA 1
ATOM 2148 C C . ALA B 1 58 ? 0.954 25.953 8.203 1 98.44 58 ALA B C 1
ATOM 2150 O O . ALA B 1 58 ? -0.17 25.953 7.695 1 98.44 58 ALA B O 1
ATOM 2151 N N . LYS B 1 59 ? 1.998 26.469 7.617 1 98.38 59 LYS B N 1
ATOM 2152 C CA . LYS B 1 59 ? 1.896 27.031 6.27 1 98.38 59 LYS B CA 1
ATOM 2153 C C . LYS B 1 59 ? 1.396 25.984 5.281 1 98.38 59 LYS B C 1
ATOM 2155 O O . LYS B 1 59 ? 0.509 26.25 4.473 1 98.38 59 LYS B O 1
ATOM 2160 N N . PHE B 1 60 ? 1.968 24.766 5.344 1 98.75 60 PHE B N 1
ATOM 2161 C CA . PHE B 1 60 ? 1.558 23.672 4.473 1 98.75 60 PHE B CA 1
ATOM 2162 C C . PHE B 1 60 ? 0.089 23.328 4.691 1 98.75 60 PHE B C 1
ATOM 2164 O O . PHE B 1 60 ? -0.664 23.172 3.727 1 98.75 60 PHE B O 1
ATOM 2171 N N . ALA B 1 61 ? -0.302 23.25 5.953 1 98.56 61 ALA B N 1
ATOM 2172 C CA . ALA B 1 61 ? -1.683 22.906 6.277 1 98.56 61 ALA B CA 1
ATOM 2173 C C . ALA B 1 61 ? -2.656 23.906 5.684 1 98.56 61 ALA B C 1
ATOM 2175 O O . ALA B 1 61 ? -3.65 23.531 5.059 1 98.56 61 ALA B O 1
ATOM 2176 N N . TYR B 1 62 ? -2.367 25.141 5.781 1 98.19 62 TYR B N 1
ATOM 2177 C CA . TYR B 1 62 ? -3.266 26.188 5.32 1 98.19 62 TYR B CA 1
ATOM 2178 C C . TYR B 1 62 ? -3.266 26.281 3.797 1 98.19 62 TYR B C 1
ATOM 2180 O O . TYR B 1 62 ? -4.312 26.5 3.182 1 98.19 62 TYR B O 1
ATOM 2188 N N . ASP B 1 63 ? -2.135 26.094 3.146 1 98.06 63 ASP B N 1
ATOM 2189 C CA . ASP B 1 63 ? -1.995 26.328 1.713 1 98.06 63 ASP B CA 1
ATOM 2190 C C . ASP B 1 63 ? -2.402 25.094 0.913 1 98.06 63 ASP B C 1
ATOM 2192 O O . ASP B 1 63 ? -2.842 25.203 -0.233 1 98.06 63 ASP B O 1
ATOM 2196 N N . VAL B 1 64 ? -2.217 23.906 1.506 1 98.62 64 VAL B N 1
ATOM 2197 C CA . VAL B 1 64 ? -2.252 22.672 0.715 1 98.62 64 VAL B CA 1
ATOM 2198 C C . VAL B 1 64 ? -3.473 21.844 1.105 1 98.62 64 VAL B C 1
ATOM 2200 O O . VAL B 1 64 ? -4.098 21.219 0.252 1 98.62 64 VAL B O 1
ATOM 2203 N N . LEU B 1 65 ? -3.824 21.875 2.4 1 98.38 65 LEU B N 1
ATOM 2204 C CA . LEU B 1 65 ? -4.918 21.031 2.869 1 98.38 65 LEU B CA 1
ATOM 2205 C C . LEU B 1 65 ? -6.246 21.781 2.797 1 98.38 65 LEU B C 1
ATOM 2207 O O . LEU B 1 65 ? -6.277 22.984 2.555 1 98.38 65 LEU B O 1
ATOM 2211 N N . ASN B 1 66 ? -7.305 21.016 2.902 1 95.06 66 ASN B N 1
ATOM 2212 C CA . ASN B 1 66 ? -8.656 21.562 2.857 1 95.06 66 ASN B CA 1
ATOM 2213 C C . ASN B 1 66 ? -9.578 20.859 3.857 1 95.06 66 ASN B C 1
ATOM 2215 O O . ASN B 1 66 ? -9.273 19.766 4.332 1 95.06 66 ASN B O 1
ATOM 2219 N N . GLY B 1 67 ? -10.594 21.594 4.238 1 93.56 67 GLY B N 1
ATOM 2220 C CA . GLY B 1 67 ? -11.602 21.031 5.121 1 93.56 67 GLY B CA 1
ATOM 2221 C C . GLY B 1 67 ? -11.023 20.547 6.438 1 93.56 67 GLY B C 1
ATOM 2222 O O . GLY B 1 67 ? -10.227 21.234 7.07 1 93.56 67 GLY B O 1
ATOM 2223 N N . SER B 1 68 ? -11.484 19.359 6.84 1 93.12 68 SER B N 1
ATOM 2224 C CA . SER B 1 68 ? -11.109 18.797 8.133 1 93.12 68 SER B CA 1
ATOM 2225 C C . SER B 1 68 ? -9.633 18.422 8.156 1 93.12 68 SER B C 1
ATOM 2227 O O . SER B 1 68 ? -9.055 18.203 9.227 1 93.12 68 SER B O 1
ATOM 2229 N N . ASN B 1 69 ? -8.969 18.312 6.992 1 97.31 69 ASN B N 1
ATOM 2230 C CA . ASN B 1 69 ? -7.566 17.938 6.93 1 97.31 69 ASN B CA 1
ATOM 2231 C C . ASN B 1 69 ? -6.656 19.062 7.402 1 97.31 69 ASN B C 1
ATOM 2233 O O . ASN B 1 69 ? -5.516 18.828 7.801 1 97.31 69 ASN B O 1
ATOM 2237 N N . VAL B 1 70 ? -7.184 20.328 7.383 1 98.25 70 VAL B N 1
ATOM 2238 C CA . VAL B 1 70 ? -6.391 21.453 7.848 1 98.25 70 VAL B CA 1
ATOM 2239 C C . VAL B 1 70 ? -6.055 21.281 9.328 1 98.25 70 VAL B C 1
ATOM 2241 O O . VAL B 1 70 ? -4.887 21.375 9.719 1 98.25 70 VAL B O 1
ATOM 2244 N N . GLU B 1 71 ? -7.07 20.969 10.133 1 97.62 71 GLU B N 1
ATOM 2245 C CA . GLU B 1 71 ? -6.852 20.797 11.562 1 97.62 71 GLU B CA 1
ATOM 2246 C C . GLU B 1 71 ? -5.941 19.609 11.844 1 97.62 71 GLU B C 1
ATOM 2248 O O . GLU B 1 71 ? -5.098 19.672 12.742 1 97.62 71 GLU B O 1
ATOM 2253 N N . LYS B 1 72 ? -6.09 18.547 11.133 1 97.75 72 LYS B N 1
ATOM 2254 C CA . LYS B 1 72 ? -5.207 17.391 11.297 1 97.75 72 LYS B CA 1
ATOM 2255 C C . LYS B 1 72 ? -3.752 17.781 11.039 1 97.75 72 LYS B C 1
ATOM 2257 O O . LYS B 1 72 ? -2.861 17.406 11.805 1 97.75 72 LYS B O 1
ATOM 2262 N N . GLY B 1 73 ? -3.557 18.516 9.93 1 98.19 73 GLY B N 1
ATOM 2263 C CA . GLY B 1 73 ? -2.215 18.969 9.594 1 98.19 73 GLY B CA 1
ATOM 2264 C C . GLY B 1 73 ? -1.625 19.906 10.625 1 98.19 73 GLY B C 1
ATOM 2265 O O . GLY B 1 73 ? -0.431 19.844 10.93 1 98.19 73 GLY B O 1
ATOM 2266 N N . LEU B 1 74 ? -2.48 20.75 11.195 1 98.12 74 LEU B N 1
ATOM 2267 C CA . LEU B 1 74 ? -2.025 21.734 12.188 1 98.12 74 LEU B CA 1
ATOM 2268 C C . LEU B 1 74 ? -1.677 21.047 13.508 1 98.12 74 LEU B C 1
ATOM 2270 O O . LEU B 1 74 ? -0.704 21.406 14.164 1 98.12 74 LEU B O 1
ATOM 2274 N N . LYS B 1 75 ? -2.443 19.969 13.859 1 98.19 75 LYS B N 1
ATOM 2275 C CA . LYS B 1 75 ? -2.389 19.453 15.219 1 98.19 75 LYS B CA 1
ATOM 2276 C C . LYS B 1 75 ? -1.522 18.188 15.297 1 98.19 75 LYS B C 1
ATOM 2278 O O . LYS B 1 75 ? -1.117 17.781 16.375 1 98.19 75 LYS B O 1
ATOM 2283 N N . CYS B 1 76 ? -1.291 17.531 14.172 1 98.56 76 CYS B N 1
ATOM 2284 C CA . CYS B 1 76 ? -0.386 16.391 14.227 1 98.56 76 CYS B CA 1
ATOM 2285 C C . CYS B 1 76 ? 1.019 16.828 14.625 1 98.56 76 CYS B C 1
ATOM 2287 O O . CYS B 1 76 ? 1.346 18.016 14.578 1 98.56 76 CYS B O 1
ATOM 2289 N N . ASP B 1 77 ? 1.792 15.922 15.117 1 98.69 77 ASP B N 1
ATOM 2290 C CA . ASP B 1 77 ? 3.17 16.219 15.492 1 98.69 77 ASP B CA 1
ATOM 2291 C C . ASP B 1 77 ? 4.055 16.375 14.258 1 98.69 77 ASP B C 1
ATOM 2293 O O . ASP B 1 77 ? 4.871 17.297 14.188 1 98.69 77 ASP B O 1
ATOM 2297 N N . THR B 1 78 ? 3.932 15.461 13.297 1 98.81 78 THR B N 1
ATOM 2298 C CA . THR B 1 78 ? 4.738 15.398 12.086 1 98.81 78 THR B CA 1
ATOM 2299 C C . THR B 1 78 ? 3.861 15.148 10.867 1 98.81 78 THR B C 1
ATOM 2301 O O . THR B 1 78 ? 2.982 14.289 10.891 1 98.81 78 THR B O 1
ATOM 2304 N N . LEU B 1 79 ? 4.031 15.953 9.852 1 98.88 79 LEU B N 1
ATOM 2305 C CA . LEU B 1 79 ? 3.367 15.742 8.578 1 98.88 79 LEU B CA 1
ATOM 2306 C C . LEU B 1 79 ? 4.355 15.242 7.523 1 98.88 79 LEU B C 1
ATOM 2308 O O . LEU B 1 79 ? 5.371 15.898 7.266 1 98.88 79 LEU B O 1
ATOM 2312 N N . VAL B 1 80 ? 4.07 14.109 6.938 1 98.94 80 VAL B N 1
ATOM 2313 C CA . VAL B 1 80 ? 4.965 13.508 5.961 1 98.94 80 VAL B CA 1
ATOM 2314 C C . VAL B 1 80 ? 4.363 13.625 4.562 1 98.94 80 VAL B C 1
ATOM 2316 O O . VAL B 1 80 ? 3.207 13.25 4.348 1 98.94 80 VAL B O 1
ATOM 2319 N N . CYS B 1 81 ? 5.062 14.188 3.645 1 98.94 81 CYS B N 1
ATOM 2320 C CA . CYS B 1 81 ? 4.715 14.156 2.229 1 98.94 81 CYS B CA 1
ATOM 2321 C C . CYS B 1 81 ? 5.41 12.992 1.526 1 98.94 81 CYS B C 1
ATOM 2323 O O . CYS B 1 81 ? 6.637 12.961 1.435 1 98.94 81 CYS B O 1
ATOM 2325 N N . LEU B 1 82 ? 4.695 12.039 1.122 1 98.94 82 LEU B N 1
ATOM 2326 C CA . LEU B 1 82 ? 5.25 10.969 0.298 1 98.94 82 LEU B CA 1
ATOM 2327 C C . LEU B 1 82 ? 5.25 11.359 -1.175 1 98.94 82 LEU B C 1
ATOM 2329 O O . LEU B 1 82 ? 4.199 11.695 -1.733 1 98.94 82 LEU B O 1
ATOM 2333 N N . VAL B 1 83 ? 6.41 11.32 -1.78 1 98.88 83 VAL B N 1
ATOM 2334 C CA . VAL B 1 83 ? 6.574 11.812 -3.143 1 98.88 83 VAL B CA 1
ATOM 2335 C C . VAL B 1 83 ? 7.117 10.703 -4.035 1 98.88 83 VAL B C 1
ATOM 2337 O O . VAL B 1 83 ? 7.855 9.828 -3.574 1 98.88 83 VAL B O 1
ATOM 2340 N N . GLY B 1 84 ? 6.688 10.641 -5.246 1 98.81 84 GLY B N 1
ATOM 2341 C CA . GLY B 1 84 ? 7.168 9.719 -6.27 1 98.81 84 GLY B CA 1
ATOM 2342 C C . GLY B 1 84 ? 7.891 10.422 -7.406 1 98.81 84 GL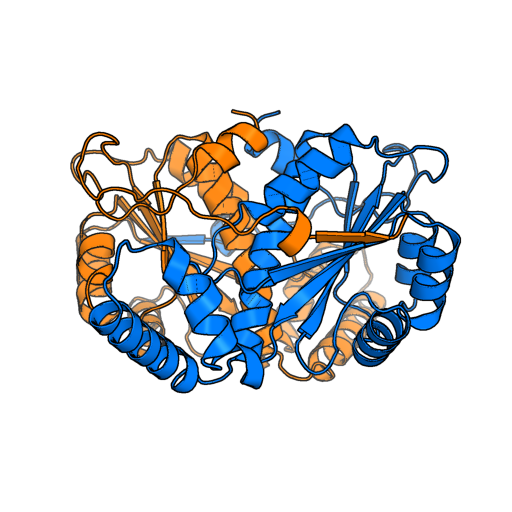Y B C 1
ATOM 2343 O O . GLY B 1 84 ? 7.711 11.625 -7.617 1 98.81 84 GLY B O 1
ATOM 2344 N N . TYR B 1 85 ? 8.703 9.742 -8.094 1 98.75 85 TYR B N 1
ATOM 2345 C CA . TYR B 1 85 ? 9.406 10.312 -9.242 1 98.75 85 TYR B CA 1
ATOM 2346 C C . TYR B 1 85 ? 8.469 10.453 -10.43 1 98.75 85 TYR B C 1
ATOM 2348 O O . TYR B 1 85 ? 7.633 9.586 -10.688 1 98.75 85 TYR B O 1
ATOM 2356 N N . ASN B 1 86 ? 8.633 11.516 -11.164 1 98.44 86 ASN B N 1
ATOM 2357 C CA . ASN B 1 86 ? 7.879 11.727 -12.391 1 98.44 86 ASN B CA 1
ATOM 2358 C C . ASN B 1 86 ? 8.297 10.742 -13.484 1 98.44 86 ASN B C 1
ATOM 2360 O O . ASN B 1 86 ? 9.445 10.312 -13.523 1 98.44 86 ASN B O 1
ATOM 2364 N N . ALA B 1 87 ? 7.375 10.469 -14.406 1 97 87 ALA B N 1
ATOM 2365 C CA . ALA B 1 87 ? 7.535 9.453 -15.445 1 97 87 ALA B CA 1
ATOM 2366 C C . ALA B 1 87 ? 8.781 9.727 -16.281 1 97 87 ALA B C 1
ATOM 2368 O O . ALA B 1 87 ? 9.57 8.812 -16.562 1 97 87 ALA B O 1
ATOM 2369 N N . ASN B 1 88 ? 8.969 11.023 -16.688 1 96.75 88 ASN B N 1
ATOM 2370 C CA . ASN B 1 88 ? 10.086 11.367 -17.562 1 96.75 88 ASN B CA 1
ATOM 2371 C C . ASN B 1 88 ? 11.43 11.141 -16.875 1 96.75 88 ASN B C 1
ATOM 2373 O O . ASN B 1 88 ? 12.398 10.727 -17.516 1 96.75 88 ASN B O 1
ATOM 2377 N N . TYR B 1 89 ? 11.492 11.383 -15.594 1 98.12 89 TYR B N 1
ATOM 2378 C CA . TYR B 1 89 ? 12.742 11.188 -14.859 1 98.12 89 TYR B CA 1
ATOM 2379 C C . TYR B 1 89 ? 12.969 9.711 -14.57 1 98.12 89 TYR B C 1
ATOM 2381 O O . TYR B 1 89 ? 14.109 9.234 -14.586 1 98.12 89 TYR B O 1
ATOM 2389 N N . LEU B 1 90 ? 11.945 8.992 -14.344 1 97.94 90 LEU B N 1
ATOM 2390 C CA . LEU B 1 90 ? 12 7.578 -14.008 1 97.94 90 LEU B CA 1
ATOM 2391 C C . LEU B 1 90 ? 12.711 6.785 -15.094 1 97.94 90 LEU B C 1
ATOM 2393 O O . LEU B 1 90 ? 13.438 5.832 -14.797 1 97.94 90 LEU B O 1
ATOM 2397 N N . VAL B 1 91 ? 12.523 7.176 -16.406 1 98 91 VAL B N 1
ATOM 2398 C CA . VAL B 1 91 ? 13.062 6.387 -17.516 1 98 91 VAL B CA 1
ATOM 2399 C C . VAL B 1 91 ? 14.414 6.961 -17.953 1 98 91 VAL B C 1
ATOM 2401 O O . VAL B 1 91 ? 15 6.504 -18.922 1 98 91 VAL B O 1
ATOM 2404 N N . SER B 1 92 ? 14.883 8 -17.281 1 98.12 92 SER B N 1
ATOM 2405 C CA . SER B 1 92 ? 16.141 8.641 -17.656 1 98.12 92 SER B CA 1
ATOM 2406 C C . SER B 1 92 ? 17.328 7.738 -17.328 1 98.12 92 SER B C 1
ATOM 2408 O O . SER B 1 92 ? 17.266 6.914 -16.406 1 98.12 92 SER B O 1
ATOM 2410 N N . ASP B 1 93 ? 18.391 7.902 -18.016 1 96.44 93 ASP B N 1
ATOM 2411 C CA . ASP B 1 93 ? 19.625 7.18 -17.75 1 96.44 93 ASP B CA 1
ATOM 2412 C C . ASP B 1 93 ? 20.156 7.504 -16.344 1 96.44 93 ASP B C 1
ATOM 2414 O O . ASP B 1 93 ? 20.656 6.617 -15.656 1 96.44 93 ASP B O 1
ATOM 2418 N N . GLU B 1 94 ? 20.078 8.695 -16.016 1 96.69 94 GLU B N 1
ATOM 2419 C CA . GLU B 1 94 ? 20.578 9.133 -14.719 1 96.69 94 GLU B CA 1
ATOM 2420 C C . GLU B 1 94 ? 19.906 8.359 -13.586 1 96.69 94 GLU B C 1
ATOM 2422 O O . GLU B 1 94 ? 20.594 7.793 -12.727 1 96.69 94 GLU B O 1
ATOM 2427 N N . PHE B 1 95 ? 18.625 8.297 -13.57 1 97.81 95 PHE B N 1
ATOM 2428 C CA . PHE B 1 95 ? 17.906 7.613 -12.508 1 97.81 95 PHE B CA 1
ATOM 2429 C C . PHE B 1 95 ? 18.203 6.121 -12.523 1 97.81 95 PHE B C 1
ATOM 2431 O O . PHE B 1 95 ? 18.578 5.547 -11.5 1 97.81 95 PHE B O 1
ATOM 2438 N N . LEU B 1 96 ? 17.969 5.504 -13.695 1 97.06 96 LEU B N 1
ATOM 2439 C CA . LEU B 1 96 ? 18.109 4.055 -13.797 1 97.06 96 LEU B CA 1
ATOM 2440 C C . LEU B 1 96 ? 19.531 3.619 -13.438 1 97.06 96 LEU B C 1
ATOM 2442 O O . LEU B 1 96 ? 19.719 2.609 -12.758 1 97.06 96 LEU B O 1
ATOM 2446 N N . ARG B 1 97 ? 20.531 4.367 -13.867 1 94.5 97 ARG B N 1
ATOM 2447 C CA . ARG B 1 97 ? 21.922 4.043 -13.516 1 94.5 97 ARG B CA 1
ATOM 2448 C C . ARG B 1 97 ? 22.141 4.148 -12.016 1 94.5 97 ARG B C 1
ATOM 2450 O O . ARG B 1 97 ? 22.812 3.297 -11.422 1 94.5 97 ARG B O 1
ATOM 2457 N N . SER B 1 98 ? 21.625 5.168 -11.398 1 93.88 98 SER B N 1
ATOM 2458 C CA . SER B 1 98 ? 21.812 5.375 -9.969 1 93.88 98 SER B CA 1
ATOM 2459 C C . SER B 1 98 ? 21.219 4.223 -9.164 1 93.88 98 SER B C 1
ATOM 2461 O O . SER B 1 98 ? 21.766 3.844 -8.117 1 93.88 98 SER B O 1
ATOM 2463 N N . ARG B 1 99 ? 20.109 3.598 -9.625 1 93.94 99 ARG B N 1
ATOM 2464 C CA . ARG B 1 99 ? 19.422 2.537 -8.891 1 93.94 99 ARG B CA 1
ATOM 2465 C C . ARG B 1 99 ? 20.047 1.177 -9.188 1 93.94 99 ARG B C 1
ATOM 2467 O O . ARG B 1 99 ? 20.234 0.365 -8.281 1 93.94 99 ARG B O 1
ATOM 2474 N N . LEU B 1 100 ? 20.391 0.937 -10.43 1 91.56 100 LEU B N 1
ATOM 2475 C CA . LEU B 1 100 ? 20.781 -0.402 -10.859 1 91.56 100 LEU B CA 1
ATOM 2476 C C . LEU B 1 100 ? 22.266 -0.639 -10.594 1 91.56 100 LEU B C 1
ATOM 2478 O O . LEU B 1 100 ? 22.719 -1.786 -10.523 1 91.56 100 LEU B O 1
ATOM 2482 N N . HIS B 1 101 ? 23.016 0.425 -10.383 1 86.62 101 HIS B N 1
ATOM 2483 C CA . HIS B 1 101 ? 24.438 0.281 -10.117 1 86.62 101 HIS B CA 1
ATOM 2484 C C . HIS B 1 101 ? 24.688 -0.309 -8.727 1 86.62 101 HIS B C 1
ATOM 2486 O O . HIS B 1 101 ? 25.75 -0.861 -8.461 1 86.62 101 HIS B O 1
ATOM 2492 N N . ARG B 1 102 ? 23.719 -0.303 -7.898 1 81.75 102 ARG B N 1
ATOM 2493 C CA . ARG B 1 102 ? 23.844 -0.795 -6.527 1 81.75 102 ARG B CA 1
ATOM 2494 C C . ARG B 1 102 ? 23.812 -2.318 -6.488 1 81.75 102 ARG B C 1
ATOM 2496 O O . ARG B 1 102 ? 24.266 -2.928 -5.516 1 81.75 102 ARG B O 1
ATOM 2503 N N . SER B 1 103 ? 23.047 -3.004 -7.293 1 66.06 103 SER B N 1
ATOM 2504 C CA . SER B 1 103 ? 22.75 -4.43 -7.234 1 66.06 103 SER B CA 1
ATOM 2505 C C . SER B 1 103 ? 23.891 -5.262 -7.809 1 66.06 103 SER B C 1
ATOM 2507 O O . SER B 1 103 ? 24.109 -6.395 -7.383 1 66.06 103 SER B O 1
ATOM 2509 N N . GLU B 1 104 ? 24.438 -4.832 -8.969 1 60.94 104 GLU B N 1
ATOM 2510 C CA . GLU B 1 104 ? 25.25 -5.805 -9.695 1 60.94 104 GLU B CA 1
ATOM 2511 C C . GLU B 1 104 ? 26.703 -5.371 -9.766 1 60.94 104 GLU B C 1
ATOM 2513 O O . GLU B 1 104 ? 27 -4.176 -9.836 1 60.94 104 GLU B O 1
ATOM 2518 N N . ALA B 1 105 ? 27.391 -6.27 -9.219 1 65.25 105 ALA B N 1
ATOM 2519 C CA . ALA B 1 105 ? 28.781 -6.184 -9.625 1 65.25 105 ALA B CA 1
ATOM 2520 C C . ALA B 1 105 ? 28.922 -6.281 -11.148 1 65.25 105 ALA B C 1
ATOM 2522 O O . ALA B 1 105 ? 29.312 -7.32 -11.672 1 65.25 105 ALA B O 1
ATOM 2523 N N . LEU B 1 106 ? 28 -5.648 -11.727 1 70.69 106 LEU B N 1
ATOM 2524 C CA . LEU B 1 106 ? 27.969 -5.781 -13.18 1 70.69 106 LEU B CA 1
ATOM 2525 C C . LEU B 1 106 ? 29.047 -4.926 -13.828 1 70.69 106 LEU B C 1
ATOM 2527 O O . LEU B 1 106 ? 29.344 -3.826 -13.359 1 70.69 106 LEU B O 1
ATOM 2531 N N . ASP B 1 107 ? 29.688 -5.543 -14.695 1 85.81 107 ASP B N 1
ATOM 2532 C CA . ASP B 1 107 ? 30.5 -4.68 -15.539 1 85.81 107 ASP B CA 1
ATOM 2533 C C . ASP B 1 107 ? 29.625 -3.705 -16.328 1 85.81 107 ASP B C 1
ATOM 2535 O O . ASP B 1 107 ? 28.406 -3.803 -16.297 1 85.81 107 ASP B O 1
ATOM 2539 N N . GLU B 1 108 ? 30.203 -2.74 -16.859 1 88.81 108 GLU B N 1
ATOM 2540 C CA . GLU B 1 108 ? 29.516 -1.628 -17.5 1 88.81 108 GLU B CA 1
ATOM 2541 C C . GLU B 1 108 ? 28.609 -2.123 -18.625 1 88.81 108 GLU B C 1
ATOM 2543 O O . GLU B 1 108 ? 27.531 -1.562 -18.844 1 88.81 108 GLU B O 1
ATOM 2548 N N . LYS B 1 109 ? 29.062 -3.074 -19.359 1 90.69 109 LYS B N 1
ATOM 2549 C CA . LYS B 1 109 ? 28.25 -3.609 -20.453 1 90.69 109 LYS B CA 1
ATOM 2550 C C . LYS B 1 109 ? 26.953 -4.211 -19.922 1 90.69 109 LYS B C 1
ATOM 2552 O O . LYS B 1 109 ? 25.875 -3.904 -20.438 1 90.69 109 LYS B O 1
ATOM 2557 N N . LYS B 1 110 ? 27.016 -5.059 -19 1 91 110 LYS B N 1
ATOM 2558 C CA . LYS B 1 110 ? 25.828 -5.684 -18.422 1 91 110 LYS B CA 1
ATOM 2559 C C . LYS B 1 110 ? 24.906 -4.641 -17.797 1 91 110 LYS B C 1
ATOM 2561 O O . LYS B 1 110 ? 23.688 -4.766 -17.859 1 91 110 LYS B O 1
ATOM 2566 N N . LEU B 1 111 ? 25.516 -3.664 -17.125 1 92.69 111 LEU B N 1
ATOM 2567 C CA . LEU B 1 111 ? 24.734 -2.578 -16.531 1 92.69 111 LEU B CA 1
ATOM 2568 C C . LEU B 1 111 ? 23.938 -1.843 -17.609 1 92.69 111 LEU B C 1
ATOM 2570 O O . LEU B 1 111 ? 22.734 -1.605 -17.453 1 92.69 111 LEU B O 1
ATOM 2574 N N . SER B 1 112 ? 24.562 -1.53 -18.719 1 93.62 112 SER B N 1
ATOM 2575 C CA . SER B 1 112 ? 23.906 -0.821 -19.812 1 93.62 112 SER B CA 1
ATOM 2576 C C . SER B 1 112 ? 22.766 -1.64 -20.391 1 93.62 112 SER B C 1
ATOM 2578 O O . SER B 1 112 ? 21.703 -1.097 -20.703 1 93.62 112 SER B O 1
ATOM 2580 N N . GLU B 1 113 ? 23 -2.857 -20.516 1 93.94 113 GLU B N 1
ATOM 2581 C CA . GLU B 1 113 ? 21.953 -3.74 -21.031 1 93.94 113 GLU B CA 1
ATOM 2582 C C . GLU B 1 113 ? 20.766 -3.809 -20.078 1 93.94 113 GLU B C 1
ATOM 2584 O O . GLU B 1 113 ? 19.609 -3.809 -20.516 1 93.94 113 GLU B O 1
ATOM 2589 N N . THR B 1 114 ? 21.047 -3.896 -18.828 1 93.25 114 THR B N 1
ATOM 2590 C CA . THR B 1 114 ? 20 -3.969 -17.828 1 93.25 114 THR B CA 1
ATOM 2591 C C . THR B 1 114 ? 19.203 -2.668 -17.781 1 93.25 114 THR B C 1
ATOM 2593 O O . THR B 1 114 ? 17.984 -2.689 -17.672 1 93.25 114 THR B O 1
ATOM 2596 N N . ILE B 1 115 ? 19.906 -1.612 -17.891 1 95.44 115 ILE B N 1
ATOM 2597 C CA . ILE B 1 115 ? 19.25 -0.307 -17.906 1 95.44 115 ILE B CA 1
ATOM 2598 C C . ILE B 1 115 ? 18.266 -0.239 -19.078 1 95.44 115 ILE B C 1
ATOM 2600 O O . ILE B 1 115 ? 17.125 0.188 -18.906 1 95.44 115 ILE B O 1
ATOM 2604 N N . GLU B 1 116 ? 18.688 -0.706 -20.156 1 96.5 116 GLU B N 1
ATOM 2605 C CA . GLU B 1 116 ? 17.828 -0.653 -21.344 1 96.5 116 GLU B CA 1
ATOM 2606 C C . GLU B 1 116 ? 16.609 -1.569 -21.188 1 96.5 116 GLU B C 1
ATOM 2608 O O . GLU B 1 116 ? 15.516 -1.225 -21.609 1 96.5 116 GLU B O 1
ATOM 2613 N N . LYS B 1 117 ? 16.844 -2.646 -20.656 1 94.5 117 LYS B N 1
ATOM 2614 C CA . LYS B 1 117 ? 15.75 -3.574 -20.406 1 94.5 117 LYS B CA 1
ATOM 2615 C C . LYS B 1 117 ? 14.703 -2.959 -19.484 1 94.5 117 LYS B C 1
ATOM 2617 O O . LYS B 1 117 ? 13.508 -3.02 -19.75 1 94.5 117 LYS B O 1
ATOM 2622 N N . TYR B 1 118 ? 15.133 -2.367 -18.391 1 95.12 118 TYR B N 1
ATOM 2623 C CA . TYR B 1 118 ? 14.242 -1.723 -17.438 1 95.12 118 TYR B CA 1
ATOM 2624 C C . TYR B 1 118 ? 13.523 -0.535 -18.062 1 95.12 118 TYR B C 1
ATOM 2626 O O . TYR B 1 118 ? 12.328 -0.344 -17.859 1 95.12 118 TYR B O 1
ATOM 2634 N N . ARG B 1 119 ? 14.273 0.199 -18.812 1 97 119 ARG B N 1
ATOM 2635 C CA . ARG B 1 119 ? 13.695 1.351 -19.5 1 97 119 ARG B CA 1
ATOM 2636 C C . ARG B 1 119 ? 12.562 0.923 -20.422 1 97 119 ARG B C 1
ATOM 2638 O O . ARG B 1 119 ? 11.484 1.531 -20.422 1 97 119 ARG B O 1
ATOM 2645 N N . GLN B 1 120 ? 12.836 -0.103 -21.188 1 95.75 120 GLN B N 1
ATOM 2646 C CA . GLN B 1 120 ? 11.828 -0.601 -22.109 1 95.75 120 GLN B CA 1
ATOM 2647 C C . GLN B 1 120 ? 10.578 -1.078 -21.359 1 95.75 120 GLN B C 1
ATOM 2649 O O . GLN B 1 120 ? 9.453 -0.817 -21.797 1 95.75 120 GLN B O 1
ATOM 2654 N N . TYR B 1 121 ? 10.797 -1.749 -20.312 1 93.75 121 TYR B N 1
ATOM 2655 C CA . TYR B 1 121 ? 9.68 -2.197 -19.484 1 93.75 121 TYR B CA 1
ATOM 2656 C C . TYR B 1 121 ? 8.844 -1.015 -19.016 1 93.75 121 TYR B C 1
ATOM 2658 O O . TYR B 1 121 ? 7.617 -1.021 -19.141 1 93.75 121 TYR B O 1
ATOM 2666 N N . LEU B 1 122 ? 9.492 -0.015 -18.5 1 96.62 122 LEU B N 1
ATOM 2667 C CA . LEU B 1 122 ? 8.812 1.152 -17.953 1 96.62 122 LEU B CA 1
ATOM 2668 C C . LEU B 1 122 ? 8.102 1.938 -19.062 1 96.62 122 LEU B C 1
ATOM 2670 O O . LEU B 1 122 ? 6.961 2.365 -18.875 1 96.62 122 LEU B O 1
ATOM 2674 N N . GLU B 1 123 ? 8.734 2.049 -20.172 1 95.38 123 GLU B N 1
ATOM 2675 C CA . GLU B 1 123 ? 8.18 2.83 -21.266 1 95.38 123 GLU B CA 1
ATOM 2676 C C . GLU B 1 123 ? 6.973 2.135 -21.891 1 95.38 123 GLU B C 1
ATOM 2678 O O . GLU B 1 123 ? 6.129 2.779 -22.516 1 95.38 123 GLU B O 1
ATOM 2683 N N . ASN B 1 124 ? 6.922 0.831 -21.75 1 92.81 124 ASN B N 1
ATOM 2684 C CA . ASN B 1 124 ? 5.805 0.066 -22.297 1 92.81 124 ASN B CA 1
ATOM 2685 C C . ASN B 1 124 ? 4.621 0.043 -21.328 1 92.81 124 ASN B C 1
ATOM 2687 O O . ASN B 1 124 ? 3.557 -0.483 -21.656 1 92.81 124 ASN B O 1
ATOM 2691 N N . HIS B 1 125 ? 4.828 0.601 -20.125 1 92.5 125 HIS B N 1
ATOM 2692 C CA . HIS B 1 125 ? 3.736 0.671 -19.172 1 92.5 125 HIS B CA 1
ATOM 2693 C C . HIS B 1 125 ? 2.689 1.695 -19.594 1 92.5 125 HIS B C 1
ATOM 2695 O O . HIS B 1 125 ? 3.035 2.785 -20.062 1 92.5 125 HIS B O 1
ATOM 2701 N N . ASP B 1 126 ? 1.449 1.389 -19.438 1 89.25 126 ASP B N 1
ATOM 2702 C CA . ASP B 1 126 ? 0.353 2.211 -19.938 1 89.25 126 ASP B CA 1
ATOM 2703 C C . ASP B 1 126 ? 0.301 3.557 -19.219 1 89.25 126 ASP B C 1
ATOM 2705 O O . ASP B 1 126 ? -0.062 4.574 -19.812 1 89.25 126 ASP B O 1
ATOM 2709 N N . ASN B 1 127 ? 0.583 3.598 -17.969 1 94.88 127 ASN B N 1
ATOM 2710 C CA . ASN B 1 127 ? 0.538 4.797 -17.141 1 94.88 127 ASN B CA 1
ATOM 2711 C C . ASN B 1 127 ? 1.618 4.773 -16.062 1 94.88 127 ASN B C 1
ATOM 2713 O O . ASN B 1 127 ? 1.387 4.289 -14.953 1 94.88 127 ASN B O 1
ATOM 2717 N N . LEU B 1 128 ? 2.748 5.406 -16.359 1 96.69 128 LEU B N 1
ATOM 2718 C CA . LEU B 1 128 ? 3.918 5.332 -15.484 1 96.69 128 LEU B CA 1
ATOM 2719 C C . LEU B 1 128 ? 3.682 6.109 -14.188 1 96.69 128 LEU B C 1
ATOM 2721 O O . LEU B 1 128 ? 4.184 5.727 -13.133 1 96.69 128 LEU B O 1
ATOM 2725 N N . THR B 1 129 ? 2.922 7.203 -14.289 1 97.06 129 THR B N 1
ATOM 2726 C CA . THR B 1 129 ? 2.607 7.953 -13.078 1 97.06 129 THR B CA 1
ATOM 2727 C C . THR B 1 129 ? 1.827 7.082 -12.094 1 97.06 129 THR B C 1
ATOM 2729 O O . THR B 1 129 ? 2.143 7.051 -10.906 1 97.06 129 THR B O 1
ATOM 2732 N N . SER B 1 130 ? 0.852 6.367 -12.641 1 96.81 130 SER B N 1
ATOM 2733 C CA . SER B 1 130 ? 0.083 5.461 -11.797 1 96.81 130 SER B CA 1
ATOM 2734 C C . SER B 1 130 ? 0.961 4.348 -11.234 1 96.81 130 SER B C 1
ATOM 2736 O O . SER B 1 130 ? 0.771 3.908 -10.102 1 96.81 130 SER B O 1
ATOM 2738 N N . TYR B 1 131 ? 1.908 3.881 -12.07 1 97.56 131 TYR B N 1
ATOM 2739 C CA . TYR B 1 131 ? 2.879 2.879 -11.641 1 97.56 131 TYR B CA 1
ATOM 2740 C C . TYR B 1 131 ? 3.668 3.365 -10.43 1 97.56 131 TYR B C 1
ATOM 2742 O O . TYR B 1 131 ? 3.785 2.654 -9.43 1 97.56 131 TYR B O 1
ATOM 2750 N N . VAL B 1 132 ? 4.102 4.559 -10.461 1 98.25 132 VAL B N 1
ATOM 2751 C CA . VAL B 1 132 ? 4.891 5.152 -9.383 1 98.25 132 VAL B CA 1
ATOM 2752 C C . VAL B 1 132 ? 4.004 5.387 -8.164 1 98.25 132 VAL B C 1
ATOM 2754 O O . VAL B 1 132 ? 4.348 4.984 -7.051 1 98.25 132 VAL B O 1
ATOM 2757 N N . ASP B 1 133 ? 2.828 5.973 -8.375 1 98.19 133 ASP B N 1
ATOM 2758 C CA . ASP B 1 133 ? 1.946 6.352 -7.277 1 98.19 133 ASP B CA 1
ATOM 2759 C C . ASP B 1 133 ? 1.518 5.129 -6.469 1 98.19 133 ASP B C 1
ATOM 2761 O O . ASP B 1 133 ? 1.446 5.184 -5.242 1 98.19 133 ASP B O 1
ATOM 2765 N N . SER B 1 134 ? 1.244 4.047 -7.156 1 97.94 134 SER B N 1
ATOM 2766 C CA . SER B 1 134 ? 0.787 2.844 -6.469 1 97.94 134 SER B CA 1
ATOM 2767 C C . SER B 1 134 ? 1.85 2.316 -5.512 1 97.94 134 SER B C 1
ATOM 2769 O O . SER B 1 134 ? 1.525 1.824 -4.43 1 97.94 134 SER B O 1
ATOM 2771 N N . GLN B 1 135 ? 3.104 2.43 -5.859 1 98.5 135 GLN B N 1
ATOM 2772 C CA . GLN B 1 135 ? 4.191 1.955 -5.012 1 98.5 135 GLN B CA 1
ATOM 2773 C C . GLN B 1 135 ? 4.328 2.814 -3.76 1 98.5 135 GLN B C 1
ATOM 2775 O O . GLN B 1 135 ? 4.738 2.324 -2.705 1 98.5 135 GLN B O 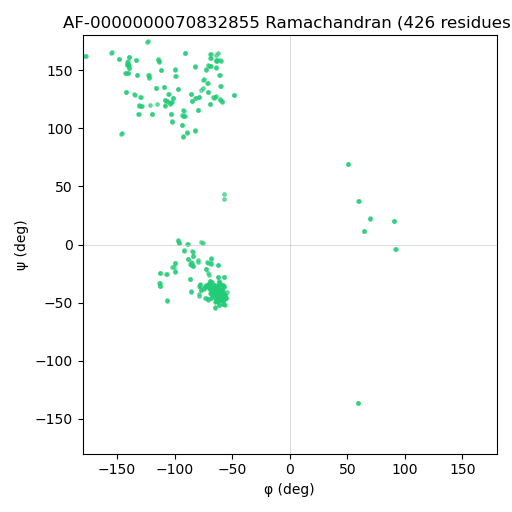1
ATOM 2780 N N . VAL B 1 136 ? 4.004 4.09 -3.863 1 98.88 136 VAL B N 1
ATOM 2781 C CA . VAL B 1 136 ? 4.035 5 -2.725 1 98.88 136 VAL B CA 1
ATOM 2782 C C . VAL B 1 136 ? 3.055 4.52 -1.653 1 98.88 136 VAL B C 1
ATOM 2784 O O . VAL B 1 136 ? 3.318 4.66 -0.457 1 98.88 136 VAL B O 1
ATOM 2787 N N . TYR B 1 137 ? 1.988 3.908 -2.066 1 98.88 137 TYR B N 1
ATOM 2788 C CA . TYR B 1 137 ? 0.982 3.41 -1.135 1 98.88 137 TYR B CA 1
ATOM 2789 C C . TYR B 1 137 ? 1.527 2.248 -0.312 1 98.88 137 TYR B C 1
ATOM 2791 O O . TYR B 1 137 ? 1.164 2.082 0.854 1 98.88 137 TYR B O 1
ATOM 2799 N N . ILE B 1 138 ? 2.42 1.413 -0.843 1 98.75 138 ILE B N 1
ATOM 2800 C CA . ILE B 1 138 ? 3.072 0.361 -0.071 1 98.75 138 ILE B CA 1
ATOM 2801 C C . ILE B 1 138 ? 3.939 0.984 1.02 1 98.75 138 ILE B C 1
ATOM 2803 O O . ILE B 1 138 ? 3.867 0.585 2.184 1 98.75 138 ILE B O 1
ATOM 2807 N N . THR B 1 139 ? 4.746 1.988 0.616 1 98.88 139 THR B N 1
ATOM 2808 C CA . THR B 1 139 ? 5.594 2.693 1.571 1 98.88 139 THR B CA 1
ATOM 2809 C C . THR B 1 139 ? 4.758 3.277 2.707 1 98.88 139 THR B C 1
ATOM 2811 O O . THR B 1 139 ? 5.109 3.137 3.879 1 98.88 139 THR B O 1
ATOM 2814 N N . THR B 1 140 ? 3.635 3.855 2.338 1 98.94 140 THR B N 1
ATOM 2815 C CA . THR B 1 140 ? 2.734 4.457 3.314 1 98.94 140 THR B CA 1
ATOM 2816 C C . THR B 1 140 ? 2.211 3.408 4.289 1 98.94 140 THR B C 1
ATOM 2818 O O . THR B 1 140 ? 2.154 3.648 5.496 1 98.94 140 THR B O 1
ATOM 2821 N N . ALA B 1 141 ? 1.838 2.244 3.758 1 98.94 141 ALA B N 1
ATOM 2822 C CA . ALA B 1 141 ? 1.316 1.167 4.594 1 98.94 141 ALA B CA 1
ATOM 2823 C C . ALA B 1 141 ? 2.369 0.688 5.59 1 98.94 141 ALA B C 1
ATOM 2825 O O . ALA B 1 141 ? 2.062 0.446 6.762 1 98.94 141 ALA B O 1
ATOM 2826 N N . PHE B 1 142 ? 3.619 0.539 5.164 1 98.94 142 PHE B N 1
ATOM 2827 C CA . PHE B 1 142 ? 4.703 0.117 6.043 1 98.94 142 PHE B CA 1
ATOM 2828 C C . PHE B 1 142 ? 4.906 1.12 7.172 1 98.94 142 PHE B C 1
ATOM 2830 O O . PHE B 1 142 ? 5.004 0.737 8.344 1 98.94 142 PHE B O 1
ATOM 2837 N N . MET B 1 143 ? 4.926 2.389 6.84 1 98.94 143 MET B N 1
ATOM 2838 C CA . MET B 1 143 ? 5.098 3.439 7.836 1 98.94 143 MET B CA 1
ATOM 2839 C C . MET B 1 143 ? 3.928 3.461 8.812 1 98.94 143 MET B C 1
ATOM 2841 O O . MET B 1 143 ? 4.121 3.605 10.023 1 98.94 143 MET B O 1
ATOM 2845 N N . THR B 1 144 ? 2.721 3.322 8.289 1 98.94 144 THR B N 1
ATOM 2846 C CA . THR B 1 144 ? 1.497 3.365 9.086 1 98.94 144 THR B CA 1
ATOM 2847 C C . THR B 1 144 ? 1.473 2.229 10.102 1 98.94 144 THR B C 1
ATOM 2849 O O . THR B 1 144 ? 1.164 2.443 11.273 1 98.94 144 THR B O 1
ATOM 2852 N N . LEU B 1 145 ? 1.836 1.034 9.672 1 98.94 145 LEU B N 1
ATOM 2853 C CA . LEU B 1 145 ? 1.822 -0.109 10.578 1 98.94 145 LEU B CA 1
ATOM 2854 C C . LEU B 1 145 ? 2.932 0.009 11.617 1 98.94 145 LEU B C 1
ATOM 2856 O O . LEU B 1 145 ? 2.748 -0.373 12.773 1 98.94 145 LEU B O 1
ATOM 2860 N N . GLN B 1 146 ? 4.094 0.523 11.195 1 98.94 146 GLN B N 1
ATOM 2861 C CA . GLN B 1 146 ? 5.156 0.742 12.172 1 98.94 146 GLN B CA 1
ATOM 2862 C C . GLN B 1 146 ? 4.746 1.781 13.211 1 98.94 146 GLN B C 1
ATOM 2864 O O . GLN B 1 146 ? 5.051 1.637 14.398 1 98.94 146 GLN B O 1
ATOM 2869 N N . ALA B 1 147 ? 4.094 2.869 12.789 1 98.94 147 ALA B N 1
ATOM 2870 C CA . ALA B 1 147 ? 3.576 3.861 13.727 1 98.94 147 ALA B CA 1
ATOM 2871 C C . ALA B 1 147 ? 2.619 3.223 14.727 1 98.94 147 ALA B C 1
ATOM 2873 O O . ALA B 1 147 ? 2.686 3.504 15.93 1 98.94 147 ALA B O 1
ATOM 2874 N N . ALA B 1 148 ? 1.74 2.348 14.242 1 98.75 148 ALA B N 1
ATOM 2875 C CA . ALA B 1 148 ? 0.787 1.664 15.109 1 98.75 148 ALA B CA 1
ATOM 2876 C C . ALA B 1 148 ? 1.508 0.836 16.172 1 98.75 148 ALA B C 1
ATOM 2878 O O . ALA B 1 148 ? 1.114 0.833 17.344 1 98.75 148 ALA B O 1
ATOM 2879 N N . ASP B 1 149 ? 2.572 0.139 15.734 1 98.62 149 ASP B N 1
ATOM 2880 C CA . ASP B 1 149 ? 3.373 -0.658 16.656 1 98.62 149 ASP B CA 1
ATOM 2881 C C . ASP B 1 149 ? 3.922 0.204 17.797 1 98.62 149 ASP B C 1
ATOM 2883 O O . ASP B 1 149 ? 4.094 -0.274 18.922 1 98.62 149 ASP B O 1
ATOM 2887 N N . LEU B 1 150 ? 4.117 1.489 17.531 1 98.5 150 LEU B N 1
ATOM 2888 C CA . LEU B 1 150 ? 4.668 2.43 18.516 1 98.5 150 LEU B CA 1
ATOM 2889 C C . LEU B 1 150 ? 3.555 3.201 19.203 1 98.5 150 LEU B C 1
ATOM 2891 O O . LEU B 1 150 ? 3.822 4.133 19.969 1 98.5 150 LEU B O 1
ATOM 2895 N N . LYS B 1 151 ? 2.275 2.873 18.891 1 97.75 151 LYS B N 1
ATOM 2896 C CA . LYS B 1 151 ? 1.091 3.551 19.406 1 97.75 151 LYS B CA 1
ATOM 2897 C C . LYS B 1 151 ? 1.097 5.031 19.031 1 97.75 151 LYS B C 1
ATOM 2899 O O . LYS B 1 151 ? 0.792 5.887 19.859 1 97.75 151 LYS B O 1
ATOM 2904 N N . ILE B 1 152 ? 1.552 5.297 17.875 1 98.69 152 ILE B N 1
ATOM 2905 C CA . ILE B 1 152 ? 1.449 6.609 17.25 1 98.69 152 ILE B CA 1
ATOM 2906 C C . ILE B 1 152 ? 0.312 6.602 16.219 1 98.69 152 ILE B C 1
ATOM 2908 O O . ILE B 1 152 ? 0.243 5.719 15.367 1 98.69 152 ILE B O 1
ATOM 2912 N N . GLY B 1 153 ? -0.624 7.547 16.344 1 98.62 153 GLY B N 1
ATOM 2913 C CA . GLY B 1 153 ? -1.758 7.664 15.445 1 98.62 153 GLY B CA 1
ATOM 2914 C C . GLY B 1 153 ? -1.376 8.188 14.07 1 98.62 153 GLY B C 1
ATOM 2915 O O . GLY B 1 153 ? -0.407 8.938 13.938 1 98.62 153 GLY B O 1
ATOM 2916 N N . THR B 1 154 ? -2.139 7.75 13.102 1 98.81 154 THR B N 1
ATOM 2917 C CA . THR B 1 154 ? -1.866 8.211 11.75 1 98.81 154 THR B CA 1
ATOM 2918 C C . THR B 1 154 ? -3.166 8.5 11 1 98.81 154 THR B C 1
ATOM 2920 O O . THR B 1 154 ? -4.219 7.953 11.336 1 98.81 154 THR B O 1
ATOM 2923 N N . THR B 1 155 ? -3.109 9.375 10.094 1 98.69 155 THR B N 1
ATOM 2924 C CA . THR B 1 155 ? -4.109 9.57 9.047 1 98.69 155 THR B CA 1
ATOM 2925 C C . THR B 1 155 ? -3.451 9.656 7.676 1 98.69 155 THR B C 1
ATOM 2927 O O . THR B 1 155 ? -2.59 10.508 7.445 1 98.69 155 THR B O 1
ATOM 2930 N N . ILE B 1 156 ? -3.82 8.742 6.812 1 98.81 156 ILE B N 1
ATOM 2931 C CA . ILE B 1 156 ? -3.422 8.844 5.414 1 98.81 156 ILE B CA 1
ATOM 2932 C C . ILE B 1 156 ? -4.312 9.852 4.691 1 98.81 156 ILE B C 1
ATOM 2934 O O . ILE B 1 156 ? -5.539 9.75 4.738 1 98.81 156 ILE B O 1
ATOM 2938 N N . ILE B 1 157 ? -3.717 10.836 4.023 1 98.44 157 ILE B N 1
ATOM 2939 C CA . ILE B 1 157 ? -4.484 11.938 3.443 1 98.44 157 ILE B CA 1
ATOM 2940 C C . ILE B 1 157 ? -4.281 11.961 1.93 1 98.44 157 ILE B C 1
ATOM 2942 O O . ILE B 1 157 ? -3.178 12.219 1.448 1 98.44 157 ILE B O 1
ATOM 2946 N N . GLY B 1 158 ? -5.332 11.664 1.219 1 96.38 158 GLY B N 1
ATOM 2947 C CA . GLY B 1 158 ? -5.328 11.781 -0.231 1 96.38 158 GLY B CA 1
ATOM 2948 C C . GLY B 1 158 ? -5.984 13.055 -0.733 1 96.38 158 GLY B C 1
ATOM 2949 O O . GLY B 1 158 ? -5.809 13.43 -1.894 1 96.38 158 GLY B O 1
ATOM 2950 N N . GLY B 1 159 ? -6.758 13.719 0.169 1 94.75 159 GLY B N 1
ATOM 2951 C CA . GLY B 1 159 ? -7.441 14.953 -0.196 1 94.75 159 GLY B CA 1
ATOM 2952 C C . GLY B 1 159 ? -6.633 16.203 0.119 1 94.75 159 GLY B C 1
ATOM 2953 O O . GLY B 1 159 ? -6.676 16.703 1.242 1 94.75 159 GLY B O 1
ATOM 2954 N N . PHE B 1 160 ? -5.879 16.656 -0.856 1 97.31 160 PHE B N 1
ATOM 2955 C CA . PHE B 1 160 ? -5.07 17.859 -0.749 1 97.31 160 PHE B CA 1
ATOM 2956 C C . PHE B 1 160 ? -4.82 18.469 -2.125 1 97.31 160 PHE B C 1
ATOM 2958 O O . PHE B 1 160 ? -5.133 17.859 -3.146 1 97.31 160 PHE B O 1
ATOM 2965 N N . ASN B 1 161 ? -4.359 19.703 -2.178 1 97.5 161 ASN B N 1
ATOM 2966 C CA . ASN B 1 161 ? -3.982 20.359 -3.428 1 97.5 161 ASN B CA 1
ATOM 2967 C C . ASN B 1 161 ? -2.568 19.969 -3.855 1 97.5 161 ASN B C 1
ATOM 2969 O O . ASN B 1 161 ? -1.594 20.562 -3.387 1 97.5 161 ASN B O 1
ATOM 2973 N N . ASP B 1 162 ? -2.494 19 -4.777 1 96.56 162 ASP B N 1
ATOM 2974 C CA . ASP B 1 162 ? -1.197 18.438 -5.152 1 96.56 162 ASP B CA 1
ATOM 2975 C C . ASP B 1 162 ? -0.323 19.5 -5.832 1 96.56 162 ASP B C 1
ATOM 2977 O O . ASP B 1 162 ? 0.894 19.516 -5.641 1 96.56 162 ASP B O 1
ATOM 2981 N N . HIS B 1 163 ? -0.907 20.391 -6.633 1 97.44 163 HIS B N 1
ATOM 2982 C CA . HIS B 1 163 ? -0.14 21.453 -7.281 1 97.44 163 HIS B CA 1
ATOM 2983 C C . HIS B 1 163 ? 0.483 22.391 -6.254 1 97.44 163 HIS B C 1
ATOM 2985 O O . HIS B 1 163 ? 1.669 22.719 -6.344 1 97.44 163 HIS B O 1
ATOM 2991 N N . HIS B 1 164 ? -0.311 22.766 -5.277 1 98.5 164 HIS B N 1
ATOM 2992 C CA . HIS B 1 164 ? 0.198 23.656 -4.242 1 98.5 164 HIS B CA 1
ATOM 2993 C C . HIS B 1 164 ? 1.253 22.969 -3.387 1 98.5 164 HIS B C 1
ATOM 2995 O O . HIS B 1 164 ? 2.23 23.594 -2.971 1 98.5 164 HIS B O 1
ATOM 3001 N N . SER B 1 165 ? 1.05 21.672 -3.104 1 98.75 165 SER B N 1
ATOM 3002 C CA . SER B 1 165 ? 2.059 20.922 -2.373 1 98.75 165 SER B CA 1
ATOM 3003 C C . SER B 1 165 ? 3.4 20.938 -3.098 1 98.75 165 SER B C 1
ATOM 3005 O O . SER B 1 165 ? 4.426 21.281 -2.51 1 98.75 165 SER B O 1
ATOM 3007 N N . ASN B 1 166 ? 3.344 20.578 -4.395 1 98.81 166 ASN B N 1
ATOM 3008 C CA . ASN B 1 166 ? 4.562 20.516 -5.195 1 98.81 166 ASN B CA 1
ATOM 3009 C C . ASN B 1 166 ? 5.238 21.875 -5.305 1 98.81 166 ASN B C 1
ATOM 3011 O O . ASN B 1 166 ? 6.461 21.984 -5.188 1 98.81 166 ASN B O 1
ATOM 3015 N N . ASP B 1 167 ? 4.441 22.906 -5.516 1 98.69 167 ASP B N 1
ATOM 3016 C CA . ASP B 1 167 ? 4.98 24.266 -5.625 1 98.69 167 ASP B CA 1
ATOM 3017 C C . ASP B 1 167 ? 5.664 24.688 -4.328 1 98.69 167 ASP B C 1
ATOM 3019 O O . ASP B 1 167 ? 6.793 25.188 -4.348 1 98.69 167 ASP B O 1
ATOM 3023 N N . LEU B 1 168 ? 4.992 24.484 -3.209 1 98.5 168 LEU B N 1
ATOM 3024 C CA . LEU B 1 168 ? 5.523 24.906 -1.916 1 98.5 168 LEU B CA 1
ATOM 3025 C C . LEU B 1 168 ? 6.801 24.156 -1.58 1 98.5 168 LEU B C 1
ATOM 3027 O O . LEU B 1 168 ? 7.801 24.75 -1.184 1 98.5 168 LEU B O 1
ATOM 3031 N N . LEU B 1 169 ? 6.809 22.797 -1.715 1 98.56 169 LEU B N 1
ATOM 3032 C CA . LEU B 1 169 ? 7.98 21.984 -1.397 1 98.56 169 LEU B CA 1
ATOM 3033 C C . LEU B 1 169 ? 9.148 22.328 -2.312 1 98.56 169 LEU B C 1
ATOM 3035 O O . LEU B 1 169 ? 10.305 22.312 -1.886 1 98.56 169 LEU B O 1
ATOM 3039 N N . HIS B 1 170 ? 8.781 22.609 -3.557 1 98.69 170 HIS B N 1
ATOM 3040 C CA . HIS B 1 170 ? 9.805 23.047 -4.504 1 98.69 170 HIS B CA 1
ATOM 3041 C C . HIS B 1 17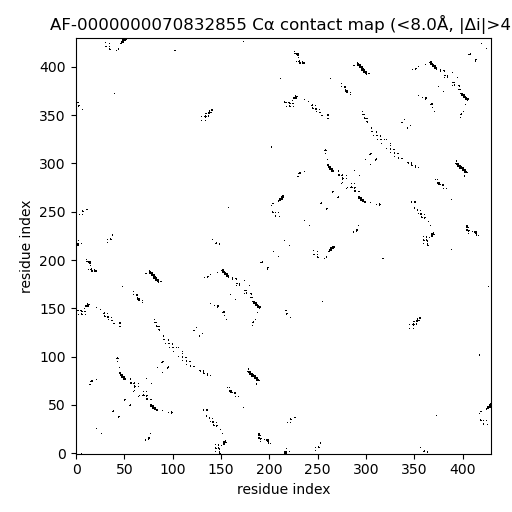0 ? 10.406 24.391 -4.098 1 98.69 170 HIS B C 1
ATOM 3043 O O . HIS B 1 170 ? 11.625 24.547 -4.082 1 98.69 170 HIS B O 1
ATOM 3049 N N . GLU B 1 171 ? 9.562 25.406 -3.793 1 98.12 171 GLU B N 1
ATOM 3050 C CA . GLU B 1 171 ? 10 26.734 -3.389 1 98.12 171 GLU B CA 1
ATOM 3051 C C . GLU B 1 171 ? 10.898 26.672 -2.154 1 98.12 171 GLU B C 1
ATOM 3053 O O . GLU B 1 171 ? 11.883 27.406 -2.059 1 98.12 171 GLU B O 1
ATOM 3058 N N . LEU B 1 172 ? 10.586 25.766 -1.261 1 97 172 LEU B N 1
ATOM 3059 C CA . LEU B 1 172 ? 11.328 25.641 -0.014 1 97 172 LEU B CA 1
ATOM 3060 C C . LEU B 1 172 ? 12.586 24.797 -0.215 1 97 172 LEU B C 1
ATOM 3062 O O . LEU B 1 172 ? 13.406 24.656 0.698 1 97 172 LEU B O 1
ATOM 3066 N N . GLY B 1 173 ? 12.734 24.141 -1.387 1 97.62 173 GLY B N 1
ATOM 3067 C CA . GLY B 1 173 ? 13.961 23.438 -1.76 1 97.62 173 GLY B CA 1
ATOM 3068 C C . GLY B 1 173 ? 13.977 21.984 -1.338 1 97.62 173 GLY B C 1
ATOM 3069 O O . GLY B 1 173 ? 15.039 21.375 -1.271 1 97.62 173 GLY B O 1
ATOM 3070 N N . TYR B 1 174 ? 12.773 21.391 -1.078 1 97.56 174 TYR B N 1
ATOM 3071 C CA . TYR B 1 174 ? 12.75 20.031 -0.539 1 97.56 174 TYR B CA 1
ATOM 3072 C C . TYR B 1 174 ? 12.484 19.016 -1.64 1 97.56 174 TYR B C 1
ATOM 3074 O O . TYR B 1 174 ? 12.836 17.844 -1.503 1 97.56 174 TYR B O 1
ATOM 3082 N N . ILE B 1 175 ? 11.859 19.469 -2.719 1 97.94 175 ILE B N 1
ATOM 3083 C CA . ILE B 1 175 ? 11.773 18.625 -3.912 1 97.94 175 ILE B CA 1
ATOM 3084 C C . ILE B 1 175 ? 11.945 19.5 -5.16 1 97.94 175 ILE B C 1
ATOM 3086 O O . ILE B 1 175 ? 11.844 20.719 -5.094 1 97.94 175 ILE B O 1
ATOM 3090 N N . ASP B 1 176 ? 12.383 18.938 -6.227 1 98.5 176 ASP B N 1
ATOM 3091 C CA . ASP B 1 176 ? 12.25 19.484 -7.574 1 98.5 176 ASP B CA 1
ATOM 3092 C C . ASP B 1 176 ? 10.977 18.984 -8.25 1 98.5 176 ASP B C 1
ATOM 3094 O O . ASP B 1 176 ? 10.852 17.797 -8.578 1 98.5 176 ASP B O 1
ATOM 3098 N N . LYS B 1 177 ? 10.016 19.875 -8.453 1 98.19 177 LYS B N 1
ATOM 3099 C CA . LYS B 1 177 ? 8.695 19.484 -8.93 1 98.19 177 LYS B CA 1
ATOM 3100 C C . LYS B 1 177 ? 8.758 18.984 -10.375 1 98.19 177 LYS B C 1
ATOM 3102 O O . LYS B 1 177 ? 7.797 18.406 -10.883 1 98.19 177 LYS B O 1
ATOM 3107 N N . ASP B 1 178 ? 9.852 19.172 -11.094 1 97.81 178 ASP B N 1
ATOM 3108 C CA . ASP B 1 178 ? 10.031 18.594 -12.422 1 97.81 178 ASP B CA 1
ATOM 3109 C C . ASP B 1 178 ? 10.453 17.125 -12.328 1 97.81 178 ASP B C 1
ATOM 3111 O O . ASP B 1 178 ? 10.367 16.391 -13.312 1 97.81 178 ASP B O 1
ATOM 3115 N N . ILE B 1 179 ? 10.852 16.719 -11.133 1 98.44 179 ILE B N 1
ATOM 3116 C CA . ILE B 1 179 ? 11.406 15.383 -10.938 1 98.44 179 ILE B CA 1
ATOM 3117 C C . ILE B 1 179 ? 10.469 14.555 -10.062 1 98.44 179 ILE B C 1
ATOM 3119 O O . ILE B 1 179 ? 10.375 13.336 -10.219 1 98.44 179 ILE B O 1
ATOM 3123 N N . LYS B 1 180 ? 9.812 15.18 -9.156 1 98.62 180 LYS B N 1
ATOM 3124 C CA . LYS B 1 180 ? 8.977 14.484 -8.18 1 98.62 180 LYS B CA 1
ATOM 3125 C C . LYS B 1 180 ? 7.613 15.156 -8.039 1 98.62 180 LYS B C 1
ATOM 3127 O O . LYS B 1 180 ? 7.465 16.344 -8.352 1 98.62 180 LYS B O 1
ATOM 3132 N N . HIS B 1 181 ? 6.66 14.43 -7.551 1 98.75 181 HIS B N 1
ATOM 3133 C CA . HIS B 1 181 ? 5.336 14.945 -7.215 1 98.75 181 HIS B CA 1
ATOM 3134 C C . HIS B 1 181 ? 4.797 14.289 -5.949 1 98.75 181 HIS B C 1
ATOM 3136 O O . HIS B 1 181 ? 5.113 13.133 -5.66 1 98.75 181 HIS B O 1
ATOM 3142 N N . THR B 1 182 ? 4.043 15.031 -5.203 1 98.81 182 THR B N 1
ATOM 3143 C CA . THR B 1 182 ? 3.426 14.516 -3.99 1 98.81 182 THR B CA 1
ATOM 3144 C C . THR B 1 182 ? 2.305 13.531 -4.332 1 98.81 182 THR B C 1
ATOM 3146 O O . THR B 1 182 ? 1.464 13.82 -5.188 1 98.81 182 THR B O 1
ATOM 3149 N N . VAL B 1 183 ? 2.289 12.406 -3.727 1 98.62 183 VAL B N 1
ATOM 3150 C CA . VAL B 1 183 ? 1.301 11.367 -4.004 1 98.62 183 VAL B CA 1
ATOM 3151 C C . VAL B 1 183 ? 0.304 11.281 -2.852 1 98.62 183 VAL B C 1
ATOM 3153 O O . VAL B 1 183 ? -0.909 11.242 -3.072 1 98.62 183 VAL B O 1
ATOM 3156 N N . LEU B 1 184 ? 0.804 11.234 -1.604 1 98.69 184 LEU B N 1
ATOM 3157 C CA . LEU B 1 184 ? 0.027 11.133 -0.374 1 98.69 184 LEU B CA 1
ATOM 3158 C C . LEU B 1 184 ? 0.638 12 0.724 1 98.69 184 LEU B C 1
ATOM 3160 O O . LEU B 1 184 ? 1.819 12.344 0.662 1 98.69 184 LEU B O 1
ATOM 3164 N N . LEU B 1 185 ? -0.196 12.344 1.648 1 98.94 185 LEU B N 1
ATOM 3165 C CA . LEU B 1 185 ? 0.294 12.844 2.93 1 98.94 185 LEU B CA 1
ATOM 3166 C C . LEU B 1 185 ? -0.002 11.844 4.047 1 98.94 185 LEU B C 1
ATOM 3168 O O . LEU B 1 185 ? -0.95 11.062 3.951 1 98.94 185 LEU B O 1
ATOM 3172 N N . LEU B 1 186 ? 0.84 11.852 5.035 1 98.94 186 LEU B N 1
ATOM 3173 C CA . LEU B 1 186 ? 0.659 11.047 6.238 1 98.94 186 LEU B CA 1
ATOM 3174 C C . LEU B 1 186 ? 0.857 11.891 7.492 1 98.94 186 LEU B C 1
ATOM 3176 O O . LEU B 1 186 ? 1.962 12.375 7.75 1 98.94 186 LEU B O 1
ATOM 3180 N N . ALA B 1 187 ? -0.206 12.109 8.234 1 98.94 187 ALA B N 1
ATOM 3181 C CA . ALA B 1 187 ? -0.106 12.789 9.523 1 98.94 187 ALA B CA 1
ATOM 3182 C C . ALA B 1 187 ? 0.236 11.805 10.641 1 98.94 187 ALA B C 1
ATOM 3184 O O . ALA B 1 187 ? -0.386 10.75 10.758 1 98.94 187 ALA B O 1
ATOM 3185 N N . LEU B 1 188 ? 1.213 12.109 11.406 1 98.88 188 LEU B N 1
ATOM 3186 C CA . LEU B 1 188 ? 1.64 11.336 12.562 1 98.88 188 LEU B CA 1
ATOM 3187 C C . LEU B 1 188 ? 1.459 12.133 13.852 1 98.88 188 LEU B C 1
ATOM 3189 O O . LEU B 1 188 ? 1.822 13.312 13.914 1 98.88 188 LEU B O 1
ATOM 3193 N N . GLY B 1 189 ? 0.914 11.492 14.844 1 98.75 189 GLY B N 1
ATOM 3194 C CA . GLY B 1 189 ? 0.803 12.164 16.141 1 98.75 189 GLY B CA 1
ATOM 3195 C C . GLY B 1 189 ? 0.208 11.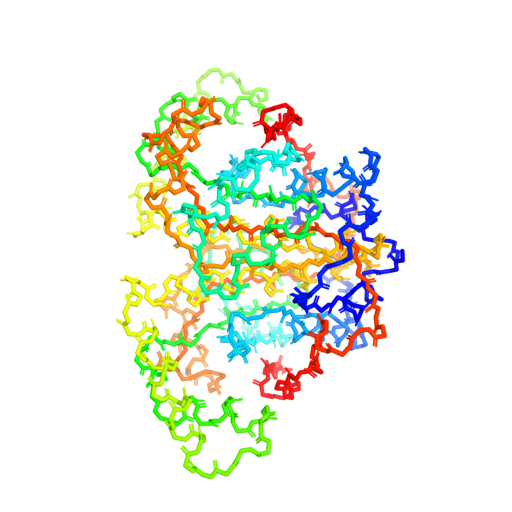281 17.219 1 98.75 189 GLY B C 1
ATOM 3196 O O . GLY B 1 189 ? -0.395 10.242 16.922 1 98.75 189 GLY B O 1
ATOM 3197 N N . LYS B 1 190 ? 0.42 11.672 18.391 1 98.38 190 LYS B N 1
ATOM 3198 C CA . LYS B 1 190 ? -0.236 11.023 19.516 1 98.38 190 LYS B CA 1
ATOM 3199 C C . LYS B 1 190 ? -1.651 11.562 19.719 1 98.38 190 LYS B C 1
ATOM 3201 O O . LYS B 1 190 ? -1.978 12.656 19.234 1 98.38 190 LYS B O 1
ATOM 3206 N N . TYR B 1 191 ? -2.457 10.734 20.281 1 97.56 191 TYR B N 1
ATOM 3207 C CA . TYR B 1 191 ? -3.832 11.156 20.516 1 97.56 191 TYR B CA 1
ATOM 3208 C C . TYR B 1 191 ? -4.387 10.5 21.781 1 97.56 191 TYR B C 1
ATOM 3210 O O . TYR B 1 191 ? -3.803 9.547 22.297 1 97.56 191 TYR B O 1
ATOM 3218 N N . ASP B 1 192 ? -5.406 11.109 22.281 1 94.56 192 ASP B N 1
ATOM 3219 C CA . ASP B 1 192 ? -6.121 10.547 23.422 1 94.56 192 ASP B CA 1
ATOM 3220 C C . ASP B 1 192 ? -7.289 9.672 22.969 1 94.56 192 ASP B C 1
ATOM 3222 O O . ASP B 1 192 ? -8.266 10.18 22.406 1 94.56 192 ASP B O 1
ATOM 3226 N N . GLU B 1 193 ? -7.219 8.43 23.25 1 89.5 193 GLU B N 1
ATOM 3227 C CA . GLU B 1 193 ? -8.219 7.469 22.812 1 89.5 193 GLU B CA 1
ATOM 3228 C C . GLU B 1 193 ? -9.594 7.781 23.406 1 89.5 193 GLU B C 1
ATOM 3230 O O . GLU B 1 193 ? -10.617 7.352 22.875 1 89.5 193 GLU B O 1
ATOM 3235 N N . LYS B 1 194 ? -9.594 8.602 24.484 1 92.19 194 LYS B N 1
ATOM 3236 C CA . LYS B 1 194 ? -10.836 8.93 25.172 1 92.19 194 LYS B CA 1
ATOM 3237 C C . LYS B 1 194 ? -11.5 10.156 24.531 1 92.19 194 LYS B C 1
ATOM 3239 O O . LYS B 1 194 ? -12.664 10.453 24.828 1 92.19 194 LYS B O 1
ATOM 3244 N N . THR B 1 195 ? -10.766 10.836 23.688 1 93.06 195 THR B N 1
ATOM 3245 C CA . THR B 1 195 ? -11.336 12 23.016 1 93.06 195 THR B CA 1
ATOM 3246 C C . THR B 1 195 ? -12.414 11.57 22.016 1 93.06 195 THR B C 1
ATOM 3248 O O . THR B 1 195 ? -12.133 10.82 21.078 1 93.06 195 THR B O 1
ATOM 3251 N N . THR B 1 196 ? -13.633 12.086 22.25 1 92.75 196 THR B N 1
ATOM 3252 C CA . THR B 1 196 ? -14.742 11.773 21.359 1 92.75 196 THR B CA 1
ATOM 3253 C C . THR B 1 196 ? -14.438 12.242 19.938 1 92.75 196 THR B C 1
ATOM 3255 O O . THR B 1 196 ? -14.039 13.383 19.719 1 92.75 196 THR B O 1
ATOM 3258 N N . GLY B 1 197 ? -14.523 11.344 19.047 1 92.94 197 GLY B N 1
ATOM 3259 C CA . GLY B 1 197 ? -14.344 11.703 17.656 1 92.94 197 GLY B CA 1
ATOM 3260 C C . GLY B 1 197 ? -12.906 11.57 17.188 1 92.94 197 GLY B C 1
ATOM 3261 O O . GLY B 1 197 ? -12.609 11.812 16.016 1 92.94 197 GLY B O 1
ATOM 3262 N N . ALA B 1 198 ? -12.031 11.227 18.141 1 95.31 198 ALA B N 1
ATOM 3263 C CA . ALA B 1 198 ? -10.633 11.07 17.734 1 95.31 198 ALA B CA 1
ATOM 3264 C C . ALA B 1 198 ? -10.484 9.93 16.719 1 95.31 198 ALA B C 1
ATOM 3266 O O . ALA B 1 198 ? -9.625 9.984 15.844 1 95.31 198 ALA B O 1
ATOM 3267 N N . THR B 1 199 ? -11.273 8.883 16.922 1 94.75 199 THR B N 1
ATOM 3268 C CA . THR B 1 199 ? -11.383 7.777 15.969 1 94.75 199 THR B CA 1
ATOM 3269 C C . THR B 1 199 ? -12.836 7.324 15.844 1 94.75 199 THR B C 1
ATOM 3271 O O . THR B 1 199 ? -13.68 7.691 16.656 1 94.75 199 THR B O 1
ATOM 3274 N N . PHE B 1 200 ? -13.078 6.641 14.781 1 89.81 200 PHE B N 1
ATOM 3275 C CA . PHE B 1 200 ? -14.391 6.039 14.594 1 89.81 200 PHE B CA 1
ATOM 3276 C C . PHE B 1 200 ? -14.297 4.52 14.602 1 89.81 200 PHE B C 1
ATOM 3278 O O . PHE B 1 200 ? -13.219 3.957 14.398 1 89.81 200 PHE B O 1
ATOM 3285 N N . ALA B 1 201 ? -15.438 3.92 14.859 1 86.94 201 ALA B N 1
ATOM 3286 C CA . ALA B 1 201 ? -15.477 2.461 14.812 1 86.94 201 ALA B CA 1
ATOM 3287 C C . ALA B 1 201 ? -15.102 1.949 13.422 1 86.94 201 ALA B C 1
ATOM 3289 O O . ALA B 1 201 ? -15.516 2.525 12.414 1 86.94 201 ALA B O 1
ATOM 3290 N N . ARG B 1 202 ? -14.297 0.931 13.406 1 89.62 202 ARG B N 1
ATOM 3291 C CA . ARG B 1 202 ? -13.891 0.323 12.141 1 89.62 202 ARG B CA 1
ATOM 3292 C C . ARG B 1 202 ? -14.977 -0.603 11.602 1 89.62 202 ARG B C 1
ATOM 3294 O O . ARG B 1 202 ? -15.383 -1.549 12.281 1 89.62 202 ARG B O 1
ATOM 3301 N N . LYS B 1 203 ? -15.438 -0.196 10.531 1 89.56 203 LYS B N 1
ATOM 3302 C CA . LYS B 1 203 ? -16.375 -1.053 9.805 1 89.56 203 LYS B CA 1
ATOM 3303 C C . LYS B 1 203 ? -15.711 -1.682 8.586 1 89.56 203 LYS B C 1
ATOM 3305 O O . LYS B 1 203 ? -14.992 -1.005 7.848 1 89.56 203 LYS B O 1
ATOM 3310 N N . ARG B 1 204 ? -15.852 -3.021 8.461 1 95.56 204 ARG B N 1
ATOM 3311 C CA . ARG B 1 204 ? -15.305 -3.762 7.324 1 95.56 204 ARG B CA 1
ATOM 3312 C C . ARG B 1 204 ? -16.344 -4.723 6.75 1 95.56 204 ARG B C 1
ATOM 3314 O O . ARG B 1 204 ? -17.172 -5.254 7.48 1 95.56 204 ARG B O 1
ATOM 3321 N N . ILE B 1 205 ? -16.266 -4.867 5.453 1 96.56 205 ILE B N 1
ATOM 3322 C CA . ILE B 1 205 ? -17.078 -5.898 4.824 1 96.56 205 ILE B CA 1
ATOM 3323 C C . ILE B 1 205 ? -16.703 -7.27 5.391 1 96.56 205 ILE B C 1
ATOM 3325 O O . ILE B 1 205 ? -15.625 -7.438 5.965 1 96.56 205 ILE B O 1
ATOM 3329 N N . SER B 1 206 ? -17.594 -8.25 5.285 1 97.06 206 SER B N 1
ATOM 3330 C CA . SER B 1 206 ? -17.359 -9.594 5.805 1 97.06 206 SER B CA 1
ATOM 3331 C C . SER B 1 206 ? -16.203 -10.273 5.086 1 97.06 206 SER B C 1
ATOM 3333 O O . SER B 1 206 ? -15.836 -9.875 3.977 1 97.06 206 SER B O 1
ATOM 3335 N N . THR B 1 207 ? -15.609 -11.258 5.711 1 98.31 207 THR B N 1
ATOM 3336 C CA . THR B 1 207 ? -14.547 -12.039 5.09 1 98.31 207 THR B CA 1
ATOM 3337 C C . THR B 1 207 ? -15.031 -12.672 3.789 1 98.31 207 THR B C 1
ATOM 3339 O O . THR B 1 207 ? -14.289 -12.727 2.803 1 98.31 207 THR B O 1
ATOM 3342 N N . GLU B 1 208 ? -16.281 -13.078 3.729 1 97.69 208 GLU B N 1
ATOM 3343 C CA . GLU B 1 208 ? -16.844 -13.727 2.551 1 97.69 208 GLU B CA 1
ATOM 3344 C C . GLU B 1 208 ? -16.953 -12.75 1.383 1 97.69 208 GLU B C 1
ATOM 3346 O O . GLU B 1 208 ? -16.734 -13.125 0.229 1 97.69 208 GLU B O 1
ATOM 3351 N N . GLU B 1 209 ? -17.375 -11.539 1.705 1 96.81 209 GLU B N 1
ATOM 3352 C CA . GLU B 1 209 ? -17.453 -10.523 0.657 1 96.81 209 GLU B CA 1
ATOM 3353 C C . GLU B 1 209 ? -16.062 -10.109 0.186 1 96.81 209 GLU B C 1
ATOM 3355 O O . GLU B 1 209 ? -15.852 -9.844 -1 1 96.81 209 GLU B O 1
ATOM 3360 N N . PHE B 1 210 ? -15.102 -10.102 1.074 1 98.69 210 PHE B N 1
ATOM 3361 C CA . PHE B 1 210 ? -13.75 -9.633 0.791 1 98.69 210 PHE B CA 1
ATOM 3362 C C . PHE B 1 210 ? -12.969 -10.672 0.006 1 98.69 210 PHE B C 1
ATOM 3364 O O . PHE B 1 210 ? -12.227 -10.336 -0.917 1 98.69 210 PHE B O 1
ATOM 3371 N N . ALA B 1 211 ? -13.148 -11.961 0.349 1 98.81 211 ALA B N 1
ATOM 3372 C CA . ALA B 1 211 ? -12.273 -13.008 -0.165 1 98.81 211 ALA B CA 1
ATOM 3373 C C . ALA B 1 211 ? -13.078 -14.156 -0.752 1 98.81 211 ALA B C 1
ATOM 3375 O O . ALA B 1 211 ? -13.969 -14.703 -0.089 1 98.81 211 ALA B O 1
ATOM 3376 N N . LYS B 1 212 ? -12.758 -14.477 -1.966 1 98.25 212 LYS B N 1
ATOM 3377 C CA . LYS B 1 212 ? -13.219 -15.727 -2.562 1 98.25 212 LYS B CA 1
ATOM 3378 C C . LYS B 1 212 ? -12.109 -16.781 -2.57 1 98.25 212 LYS B C 1
ATOM 3380 O O . LYS B 1 212 ? -11.055 -16.562 -3.182 1 98.25 212 LYS B O 1
ATOM 3385 N N . ILE B 1 213 ? -12.359 -17.922 -1.962 1 96.69 213 ILE B N 1
ATOM 3386 C CA . ILE B 1 213 ? -11.328 -18.953 -1.825 1 96.69 213 ILE B CA 1
ATOM 3387 C C . ILE B 1 213 ? -11.586 -20.078 -2.82 1 96.69 213 ILE B C 1
ATOM 3389 O O . ILE B 1 213 ? -12.68 -20.656 -2.842 1 96.69 213 ILE B O 1
ATOM 3393 N N . VAL B 1 214 ? -10.609 -20.281 -3.639 1 93.56 214 VAL B N 1
ATOM 3394 C CA . VAL B 1 214 ? -10.633 -21.375 -4.602 1 93.56 214 VAL B CA 1
ATOM 3395 C C . VAL B 1 214 ? -9.93 -22.594 -4.012 1 93.56 214 VAL B C 1
ATOM 3397 O O . VAL B 1 214 ? -8.703 -22.656 -3.977 1 93.56 214 VAL B O 1
ATOM 3400 N N . LYS B 1 215 ? -10.68 -23.625 -3.529 1 89.06 215 LYS B N 1
ATOM 3401 C CA . LYS B 1 215 ? -10.133 -24.797 -2.824 1 89.06 215 LYS B CA 1
ATOM 3402 C C . LYS B 1 215 ? -9.992 -25.984 -3.76 1 89.06 215 LYS B C 1
ATOM 3404 O O . LYS B 1 215 ? -10.742 -26.109 -4.73 1 89.06 215 LYS B O 1
#